Protein AF-A0A7S4V8M0-F1 (afdb_monomer_lite)

Foldseek 3Di:
DQLCVLLVCLVQAQEDAPLPPPPVCSVVVCRYYHFKDAPDDLQPDDLVRLVCVQVCCVVVVPARMGTPLVSCLVSQHQEAEAAQQDPRPYDHPVRVVVSQCVRNHFPPPPPDPDDDDDDDDDDDDDDPFPFPQPPVRTRRRYTYQHALALVSLLCVQCVVQVVVPDPSSNVSSVVLSVVLVVLLVLLLVLCVPPAAWEEFEFQGVVQGKGDGGHVVVLSVSLRHDHQDPADHSHDIDGDDPVVVLVSLTLAYEYEYAPDAQLSRLQSCLVRPLPPPSSCPRNCQQVLRYKYFHCNQAPNDSHSNVQLNSLCSNCSVGPPSRPVSDDCVSHVPRGMDGDHNVNSVVVPVAVQLQCLQQDPPHQAKAWWWFDQQFQWAQAFQRWIKGFTLFDFQSVVVSVVSCCVSPRNPRDDDLVRRGDIDTDDFAAPPDDQDDLVNRVVRVVVSRVVSVVSNVVRDIQIFQKKWKFKAQFQLRPGTPDIDIGGHDHDPPHPRRNDDDPVRSVSRVVSVVLVVDCVNCSVRNNDDDPHPCNGGPRPDIDIDMDGDGD

Radius of gyration: 28.23 Å; chains: 1; bounding box: 65×51×81 Å

pLDDT: mean 83.47, std 15.58, range [21.47, 98.56]

Secondary structure (DSSP, 8-state):
-HHHHHTT-GGG--EE-TT---SHHHHHTS-SEE-EEES--TTT--HHHHHHHHHHHHHHT--SEEE-HHHHHHH--SEEEE--S-TTTS--HHHHHHHHHHHT-----------S---------S----------S-SSEEEE----SHHHHHHHHHHHHHHHT-HHHHHHHHHHHHHHHHHHHHHHHHTTTS---EEEEEEETTTEEEP-THHHHHHHHTT-EE-SSPPTTPPPEEE-HHHHHHH--SEEEE--TT--HHHHHHHHHHHHTT-HHHHTSHHHHTT-EEEE-HHHHTSS-STTHHHHHHHHHHHHHTHHHHTTS-TTTS-TTSEEEE-HHHHTTT-HHHHHHHHHHSSSPPBPEEE-B-SS-SEEEEGGGEEEEEBS---HHHHHHHHHHHHHSTTPPPPPGGGSS-EEEEE-PPTTPPPPPHHHHHHHHHHHHHHHHHHHHHT--EEE-EEEEEEESSTTSSSEEEEEEEEPB--S-HHHHTPPPHHHHHHHHHHHHHTT-HHHHHHHHHSS--SHHHHHS----EEEEEPPP-

Structure (mmCIF, N/CA/C/O backbone):
data_AF-A0A7S4V8M0-F1
#
_entry.id   AF-A0A7S4V8M0-F1
#
loop_
_atom_site.group_PDB
_atom_site.id
_atom_site.type_symbol
_atom_site.label_atom_id
_atom_site.label_alt_id
_atom_site.label_comp_id
_atom_site.label_asym_id
_atom_site.label_entity_id
_atom_site.label_seq_id
_atom_site.pdbx_PDB_ins_code
_atom_site.Cartn_x
_atom_site.Cartn_y
_atom_site.Cartn_z
_atom_site.occupancy
_atom_site.B_iso_or_equiv
_atom_site.auth_seq_id
_atom_site.auth_comp_id
_atom_site.auth_asym_id
_atom_site.auth_atom_id
_atom_site.pdbx_PDB_model_num
ATOM 1 N N . THR A 1 1 ? -0.816 11.405 14.154 1.00 93.06 1 THR A N 1
ATOM 2 C CA . THR A 1 1 ? -1.086 12.552 13.254 1.00 93.06 1 THR A CA 1
ATOM 3 C C . THR A 1 1 ? -2.560 12.731 12.955 1.00 93.06 1 THR A C 1
ATOM 5 O O . THR A 1 1 ? -3.103 13.767 13.311 1.00 93.06 1 THR A O 1
ATOM 8 N N . GLU A 1 2 ? -3.238 11.733 12.381 1.00 94.62 2 GLU A N 1
ATOM 9 C CA . GLU A 1 2 ? -4.651 11.847 11.971 1.00 94.62 2 GLU A CA 1
ATOM 10 C C . GLU A 1 2 ? -5.600 12.268 13.103 1.00 94.62 2 GLU A C 1
ATOM 12 O O . GLU A 1 2 ? -6.445 13.141 12.904 1.00 94.62 2 GLU A O 1
ATOM 17 N N . ILE A 1 3 ? -5.409 11.704 14.302 1.00 95.25 3 ILE A N 1
ATOM 18 C CA . ILE A 1 3 ? -6.143 12.077 15.522 1.00 95.25 3 ILE A CA 1
ATOM 19 C C . ILE A 1 3 ? -6.023 13.585 15.781 1.00 95.25 3 ILE A C 1
ATOM 21 O O . ILE A 1 3 ? -7.032 14.281 15.851 1.00 95.25 3 ILE A O 1
ATOM 25 N N . LEU A 1 4 ? -4.797 14.117 15.839 1.00 95.62 4 LEU A N 1
ATOM 26 C CA . LEU A 1 4 ? -4.544 15.540 16.099 1.00 95.62 4 LEU A CA 1
ATOM 27 C C . LEU A 1 4 ? -5.182 16.442 15.032 1.00 95.62 4 LEU A C 1
ATOM 29 O O . LEU A 1 4 ? -5.755 17.481 15.356 1.00 95.62 4 LEU A O 1
ATOM 33 N N . CYS A 1 5 ? -5.156 16.032 13.762 1.00 95.38 5 CYS A N 1
ATOM 34 C CA . CYS A 1 5 ? -5.841 16.765 12.699 1.00 95.38 5 CYS A CA 1
ATOM 35 C C . CYS A 1 5 ? -7.364 16.788 12.899 1.00 95.38 5 CYS A C 1
ATOM 37 O O . CYS A 1 5 ? -7.976 17.846 12.755 1.00 95.38 5 CYS A O 1
ATOM 39 N N . LYS A 1 6 ? -7.989 15.663 13.272 1.00 95.62 6 LYS A N 1
ATOM 40 C CA . LYS A 1 6 ? -9.436 15.607 13.562 1.00 95.62 6 LYS A CA 1
ATOM 41 C C . LYS A 1 6 ? -9.830 16.420 14.797 1.00 95.62 6 LYS A C 1
ATOM 43 O O . LYS A 1 6 ? -10.938 16.962 14.834 1.00 95.62 6 LYS A O 1
ATOM 48 N N . LEU A 1 7 ? -8.906 16.564 15.744 1.00 96.56 7 LEU A N 1
ATOM 49 C CA . LEU A 1 7 ? -9.019 17.447 16.904 1.00 96.56 7 LEU A CA 1
ATOM 50 C C . LEU A 1 7 ? -8.840 18.943 16.573 1.00 96.56 7 LEU A C 1
ATOM 52 O O . LEU A 1 7 ? -8.980 19.775 17.463 1.00 96.56 7 LEU A O 1
ATOM 56 N N . GLY A 1 8 ? -8.577 19.302 15.310 1.00 95.12 8 GLY A N 1
ATOM 57 C CA . GLY A 1 8 ? -8.462 20.696 14.865 1.00 95.12 8 GLY A CA 1
ATOM 58 C C . GLY A 1 8 ? -7.067 21.303 15.025 1.00 95.12 8 GLY A C 1
ATOM 59 O O . GLY A 1 8 ? -6.926 22.518 14.974 1.00 95.12 8 GLY A O 1
ATOM 60 N N . LEU A 1 9 ? -6.032 20.477 15.197 1.00 94.81 9 LEU A N 1
ATOM 61 C CA . LEU A 1 9 ? -4.678 20.924 15.559 1.00 94.81 9 LEU A CA 1
ATOM 62 C C . LEU A 1 9 ? -3.684 20.828 14.401 1.00 94.81 9 LEU A C 1
ATOM 64 O O . LEU A 1 9 ? -2.476 20.803 14.617 1.00 94.81 9 LEU A O 1
ATOM 68 N N . SER A 1 10 ? -4.162 20.752 13.158 1.00 92.94 10 SER A N 1
ATOM 69 C CA . SER A 1 10 ? -3.297 20.612 11.978 1.00 92.94 10 SER A CA 1
ATOM 70 C C . SER A 1 10 ? -2.261 21.738 11.859 1.00 92.94 10 SER A C 1
ATOM 72 O O . SER A 1 10 ? -1.133 21.488 11.440 1.00 92.94 10 SER A O 1
ATOM 74 N N . SER A 1 11 ? -2.608 22.960 12.271 1.00 91.62 11 SER A N 1
ATOM 75 C CA . SER A 1 11 ? -1.700 24.115 12.316 1.00 91.62 11 SER A CA 1
ATOM 76 C C . SER A 1 11 ? -0.603 24.007 13.374 1.00 91.62 11 SER A C 1
ATOM 78 O O . SER A 1 11 ? 0.412 24.684 13.250 1.00 91.62 11 SER A O 1
ATOM 80 N N . ASN A 1 12 ? -0.800 23.176 14.397 1.00 93.94 12 ASN A N 1
ATOM 81 C CA . ASN A 1 12 ? 0.103 23.027 15.538 1.00 93.94 12 ASN A CA 1
ATOM 82 C C . ASN A 1 12 ? 1.093 21.868 15.360 1.00 93.94 12 ASN A C 1
ATOM 84 O O . ASN A 1 12 ? 2.012 21.714 16.158 1.00 93.94 12 ASN A O 1
ATOM 88 N N . ILE A 1 13 ? 0.922 21.039 14.326 1.00 95.62 13 ILE A N 1
ATOM 89 C CA . ILE A 1 13 ? 1.810 19.905 14.069 1.00 95.62 13 ILE A CA 1
ATOM 90 C C . ILE A 1 13 ? 3.082 20.406 13.380 1.00 95.62 13 ILE A C 1
ATOM 92 O O . ILE A 1 13 ? 3.062 20.796 12.212 1.00 95.62 13 ILE A O 1
ATOM 96 N N . VAL A 1 14 ? 4.195 20.349 14.111 1.00 94.38 14 VAL A N 1
ATOM 97 C CA . VAL A 1 14 ? 5.534 20.736 13.630 1.00 94.38 14 VAL A CA 1
ATOM 98 C C . VAL A 1 14 ? 6.366 19.546 13.142 1.00 94.38 14 VAL A C 1
ATOM 100 O O . VAL A 1 14 ? 7.285 19.713 12.341 1.00 94.38 14 VAL A O 1
ATOM 103 N N . GLY A 1 15 ? 6.024 18.333 13.586 1.00 94.56 15 GLY A N 1
ATOM 104 C CA . GLY A 1 15 ? 6.754 17.106 13.287 1.00 94.56 15 GLY A CA 1
ATOM 105 C C . GLY A 1 15 ? 5.832 15.909 13.064 1.00 94.56 15 GLY A C 1
ATOM 106 O O . GLY A 1 15 ? 4.822 15.766 13.751 1.00 94.56 15 GLY A O 1
ATOM 107 N N . ILE A 1 16 ? 6.183 15.052 12.106 1.00 94.50 16 ILE A N 1
ATOM 108 C CA . ILE A 1 16 ? 5.468 13.812 11.764 1.00 94.50 16 ILE A CA 1
ATOM 109 C C . ILE A 1 16 ? 6.443 12.649 11.539 1.00 94.50 16 ILE A C 1
ATOM 111 O O . ILE A 1 16 ? 7.645 12.860 11.366 1.00 94.50 16 ILE A O 1
ATOM 115 N N . THR A 1 17 ? 5.935 11.415 11.535 1.00 90.94 17 THR A N 1
ATOM 116 C CA . THR A 1 17 ? 6.728 10.234 11.163 1.00 90.94 17 THR A CA 1
ATOM 117 C C . THR A 1 17 ? 6.851 10.106 9.642 1.00 90.94 17 THR A C 1
ATOM 119 O O . THR A 1 17 ? 6.133 10.764 8.890 1.00 90.94 17 THR A O 1
ATOM 122 N N . HIS A 1 18 ? 7.772 9.259 9.186 1.00 87.19 18 HIS A N 1
ATOM 123 C CA . HIS A 1 18 ? 8.053 9.007 7.770 1.00 87.19 18 HIS A CA 1
ATOM 124 C C . HIS A 1 18 ? 6.880 8.349 7.030 1.00 87.19 18 HIS A C 1
ATOM 126 O O . HIS A 1 18 ? 6.753 8.535 5.824 1.00 87.19 18 HIS A O 1
ATOM 132 N N . GLU A 1 19 ? 6.002 7.644 7.748 1.00 84.69 19 GLU A N 1
ATOM 133 C CA . GLU A 1 19 ? 4.794 7.027 7.183 1.00 84.69 19 GLU A CA 1
ATOM 134 C C . GLU A 1 19 ? 3.562 7.939 7.226 1.00 84.69 19 GLU A C 1
ATOM 136 O O . GLU A 1 19 ? 2.513 7.589 6.696 1.00 84.69 19 GLU A O 1
ATOM 141 N N . CYS A 1 20 ? 3.641 9.118 7.850 1.00 88.88 20 CYS A N 1
ATOM 142 C CA . CYS A 1 20 ? 2.508 10.039 7.864 1.00 88.88 20 CYS A CA 1
ATOM 143 C C . CYS A 1 20 ? 2.273 10.630 6.467 1.00 88.88 20 CYS A C 1
ATOM 145 O O . CYS A 1 20 ? 2.956 11.566 6.059 1.00 88.88 20 CYS A O 1
ATOM 147 N N . ASP A 1 21 ? 1.254 10.125 5.778 1.00 87.19 21 ASP A N 1
ATOM 148 C CA . ASP A 1 21 ? 0.823 10.556 4.440 1.00 87.19 21 ASP A CA 1
ATOM 149 C C . ASP A 1 21 ? -0.543 11.279 4.431 1.00 87.19 21 ASP A C 1
ATOM 151 O O . ASP A 1 21 ? -0.898 11.902 3.429 1.00 87.19 21 ASP A O 1
ATOM 155 N N . TYR A 1 22 ? -1.278 11.270 5.553 1.00 88.62 22 TYR A N 1
ATOM 156 C CA . TYR A 1 22 ? -2.638 11.805 5.669 1.00 88.62 22 TYR A CA 1
ATOM 157 C C . TYR A 1 22 ? -2.836 12.685 6.925 1.00 88.62 22 TYR A C 1
ATOM 159 O O . TYR A 1 22 ? -2.351 12.327 8.007 1.00 88.62 22 TYR A O 1
ATOM 167 N N . PRO A 1 23 ? -3.596 13.802 6.844 1.00 89.12 23 PRO A N 1
ATOM 168 C CA . PRO A 1 23 ? -4.189 14.403 5.640 1.00 89.12 23 PRO A CA 1
ATOM 169 C C . PRO A 1 23 ? -3.149 14.997 4.679 1.00 89.12 23 PRO A C 1
ATOM 171 O O . PRO A 1 23 ? -2.126 15.534 5.114 1.00 89.12 23 PRO A O 1
ATOM 174 N N . THR A 1 24 ? -3.427 14.941 3.375 1.00 84.06 24 THR A N 1
ATOM 175 C CA . THR A 1 24 ? -2.500 15.369 2.312 1.00 84.06 24 THR A CA 1
ATOM 176 C C . THR A 1 24 ? -2.144 16.851 2.378 1.00 84.06 24 THR A C 1
ATOM 178 O O . THR A 1 24 ? -1.044 17.243 1.990 1.00 84.06 24 THR A O 1
ATOM 181 N N . GLU A 1 25 ? -3.036 17.692 2.902 1.00 82.38 25 GLU A N 1
ATOM 182 C CA . GLU A 1 25 ? -2.803 19.129 3.064 1.00 82.38 25 GLU A CA 1
ATOM 183 C C . GLU A 1 25 ? -1.690 19.398 4.079 1.00 82.38 25 GLU A C 1
ATOM 185 O O . GLU A 1 25 ? -0.897 20.324 3.906 1.00 82.38 25 GLU A O 1
ATOM 190 N N . LEU A 1 26 ? -1.603 18.587 5.139 1.00 86.06 26 LEU A N 1
ATOM 191 C CA . LEU A 1 26 ? -0.550 18.724 6.140 1.00 86.06 26 LEU A CA 1
ATOM 192 C C . LEU A 1 26 ? 0.800 18.329 5.542 1.00 86.06 26 LEU A C 1
ATOM 194 O O . LEU A 1 26 ? 1.753 19.107 5.622 1.00 86.06 26 LEU A O 1
ATOM 198 N N . THR A 1 27 ? 0.859 17.157 4.914 1.00 79.12 27 THR A N 1
ATOM 199 C CA . THR A 1 27 ? 2.097 16.565 4.388 1.00 79.12 27 THR A CA 1
ATOM 200 C C . THR A 1 27 ? 2.642 17.347 3.194 1.00 79.12 27 THR A C 1
ATOM 202 O O . THR A 1 27 ? 3.850 17.541 3.080 1.00 79.12 27 THR A O 1
ATOM 205 N N . SER A 1 28 ? 1.758 17.906 2.364 1.00 76.88 28 SER A N 1
ATOM 206 C CA . SER A 1 28 ? 2.136 18.697 1.184 1.00 76.88 28 SER A CA 1
ATOM 207 C C . SER A 1 28 ? 2.460 20.161 1.505 1.00 76.88 28 SER A C 1
ATOM 209 O O . SER A 1 28 ? 3.126 20.827 0.717 1.00 76.88 28 SER A O 1
ATOM 211 N N . SER A 1 29 ? 2.019 20.687 2.657 1.00 78.31 29 SER A N 1
ATOM 212 C CA . SER A 1 29 ? 2.281 22.086 3.045 1.00 78.31 29 SER A CA 1
ATOM 213 C C . SER A 1 29 ? 3.737 22.378 3.423 1.00 78.31 29 SER A C 1
ATOM 215 O O . SER A 1 29 ? 4.097 23.544 3.576 1.00 78.31 29 SER A O 1
ATOM 217 N N . GLY A 1 30 ? 4.556 21.345 3.653 1.00 74.88 30 GLY A N 1
ATOM 218 C CA . GLY A 1 30 ? 5.929 21.480 4.155 1.00 74.88 30 GLY A CA 1
ATOM 219 C C . GLY A 1 30 ? 6.037 22.004 5.595 1.00 74.88 30 GLY A C 1
ATOM 220 O O . GLY A 1 30 ? 7.146 22.183 6.092 1.00 74.88 30 GLY A O 1
ATOM 221 N N . ARG A 1 31 ? 4.905 22.247 6.275 1.00 80.69 31 ARG A N 1
ATOM 222 C CA . ARG A 1 31 ? 4.851 22.762 7.653 1.00 80.69 31 ARG A CA 1
ATOM 223 C C . ARG A 1 31 ? 5.343 21.736 8.668 1.00 80.69 31 ARG A C 1
ATOM 225 O O . ARG A 1 31 ? 6.131 22.071 9.544 1.00 80.69 31 ARG A O 1
ATOM 232 N N . ALA A 1 32 ? 4.859 20.502 8.551 1.00 89.31 32 ALA A N 1
ATOM 233 C CA . ALA A 1 32 ? 5.274 19.410 9.413 1.00 89.31 32 ALA A CA 1
ATOM 234 C C . ALA A 1 32 ? 6.510 18.735 8.817 1.00 89.31 32 ALA A C 1
ATOM 236 O O . ALA A 1 32 ? 6.464 18.219 7.698 1.00 89.31 32 ALA A O 1
ATOM 237 N N . ARG A 1 33 ? 7.622 18.740 9.555 1.00 93.19 33 ARG A N 1
ATOM 238 C CA . ARG A 1 33 ? 8.866 18.099 9.112 1.00 93.19 33 ARG A CA 1
ATOM 239 C C . ARG A 1 33 ? 8.851 16.618 9.484 1.00 93.19 33 ARG A C 1
ATOM 241 O O . ARG A 1 33 ? 8.344 16.241 10.535 1.00 93.19 33 ARG A O 1
ATOM 248 N N . VAL A 1 34 ? 9.432 15.772 8.638 1.00 93.44 34 VAL A N 1
ATOM 249 C CA . VAL A 1 34 ? 9.578 14.342 8.938 1.00 93.44 34 VAL A CA 1
ATOM 250 C C . VAL A 1 34 ? 10.699 14.153 9.965 1.00 93.44 34 VAL A C 1
ATOM 252 O O . VAL A 1 34 ? 11.851 14.498 9.701 1.00 93.44 34 VAL A O 1
ATOM 255 N N . VAL A 1 35 ? 10.356 13.632 11.145 1.00 93.56 35 VAL A N 1
ATOM 256 C CA . VAL A 1 35 ? 11.251 13.537 12.316 1.00 93.56 35 VAL A CA 1
ATOM 257 C C . VAL A 1 35 ? 11.810 12.128 12.515 1.00 93.56 35 VAL A C 1
ATOM 259 O O . VAL A 1 35 ? 12.748 11.941 13.280 1.00 93.56 35 VAL A O 1
ATOM 262 N N . THR A 1 36 ? 11.286 11.125 11.816 1.00 91.31 36 THR A N 1
ATOM 263 C CA . THR A 1 36 ? 11.784 9.741 11.881 1.00 91.31 36 THR A CA 1
ATOM 264 C C . THR A 1 36 ? 12.426 9.323 10.566 1.00 91.31 36 THR A C 1
ATOM 266 O O . THR A 1 36 ? 12.032 9.818 9.513 1.00 91.31 36 THR A O 1
ATOM 269 N N . THR A 1 37 ? 13.337 8.362 10.614 1.00 86.00 37 THR A N 1
ATOM 270 C CA . THR A 1 37 ? 13.902 7.682 9.441 1.00 86.00 37 THR A CA 1
ATOM 271 C C . THR A 1 37 ? 13.523 6.207 9.463 1.00 86.00 37 THR A C 1
ATOM 273 O O . THR A 1 37 ? 13.225 5.669 10.529 1.00 86.00 37 THR A O 1
ATOM 276 N N . SER A 1 38 ? 13.551 5.569 8.298 1.00 86.44 38 SER A N 1
ATOM 277 C CA . SER A 1 38 ? 13.356 4.131 8.151 1.00 86.44 38 SER A CA 1
ATOM 278 C C . SER A 1 38 ? 14.331 3.591 7.121 1.00 86.44 38 SER A C 1
ATOM 280 O O . SER A 1 38 ? 14.506 4.202 6.063 1.00 86.44 38 SER A O 1
ATOM 282 N N . ASP A 1 39 ? 14.935 2.456 7.447 1.00 81.94 39 ASP A N 1
ATOM 283 C CA . ASP A 1 39 ? 15.744 1.666 6.521 1.00 81.94 39 ASP A CA 1
ATOM 284 C C . ASP A 1 39 ? 14.867 0.726 5.671 1.00 81.94 39 ASP A C 1
ATOM 286 O O . ASP A 1 39 ? 15.331 0.165 4.677 1.00 81.94 39 ASP A O 1
ATOM 290 N N . ILE A 1 40 ? 13.579 0.596 6.015 1.00 81.50 40 ILE A N 1
ATOM 291 C CA . ILE A 1 40 ? 12.580 -0.124 5.228 1.00 81.50 40 ILE A CA 1
ATOM 292 C C . ILE A 1 40 ? 11.964 0.814 4.192 1.00 81.50 40 ILE A C 1
ATOM 294 O O . ILE A 1 40 ? 11.378 1.847 4.519 1.00 81.50 40 ILE A O 1
ATOM 298 N N . ASN A 1 41 ? 12.036 0.416 2.921 1.00 80.00 41 ASN A N 1
ATOM 299 C CA . ASN A 1 41 ? 11.344 1.093 1.831 1.00 80.00 41 ASN A CA 1
ATOM 300 C C . ASN A 1 41 ? 10.358 0.140 1.132 1.00 80.00 41 ASN A C 1
ATOM 302 O O . ASN A 1 41 ? 10.757 -0.602 0.226 1.00 80.00 41 ASN A O 1
ATOM 306 N N . PRO A 1 42 ? 9.055 0.211 1.474 1.00 72.19 42 PRO A N 1
ATOM 307 C CA . PRO A 1 42 ? 8.013 -0.624 0.874 1.00 72.19 42 PRO A CA 1
ATOM 308 C C . PRO A 1 42 ? 7.822 -0.422 -0.636 1.00 72.19 42 PRO A C 1
ATOM 310 O O . PRO A 1 42 ? 7.111 -1.194 -1.271 1.00 72.19 42 PRO A O 1
ATOM 313 N N . ARG A 1 43 ? 8.424 0.604 -1.253 1.00 68.75 43 ARG A N 1
ATOM 314 C CA . ARG A 1 43 ? 8.351 0.801 -2.712 1.00 68.75 43 ARG A CA 1
ATOM 315 C C . ARG A 1 43 ? 9.427 0.029 -3.466 1.00 68.75 43 ARG A C 1
ATOM 317 O O . ARG A 1 43 ? 9.248 -0.257 -4.646 1.00 68.75 43 ARG A O 1
ATOM 324 N N . THR A 1 44 ? 10.548 -0.281 -2.817 1.00 75.06 44 THR A N 1
ATOM 325 C CA . THR A 1 44 ? 11.716 -0.880 -3.482 1.00 75.06 44 THR A CA 1
ATOM 326 C C . THR A 1 44 ? 12.061 -2.268 -2.970 1.00 75.06 44 THR A C 1
ATOM 328 O O . THR A 1 44 ? 12.610 -3.050 -3.738 1.00 75.06 44 THR A O 1
ATOM 331 N N . MET A 1 45 ? 11.749 -2.578 -1.711 1.00 79.12 45 MET A N 1
ATOM 332 C CA . MET A 1 45 ? 12.056 -3.872 -1.099 1.00 79.12 45 MET A CA 1
ATOM 333 C C . MET A 1 45 ? 10.926 -4.877 -1.328 1.00 79.12 45 MET A C 1
ATOM 335 O O . MET A 1 45 ? 9.745 -4.546 -1.194 1.00 79.12 45 MET A O 1
ATOM 339 N N . THR A 1 46 ? 11.283 -6.114 -1.645 1.00 81.06 46 THR A N 1
ATOM 340 C CA . THR A 1 46 ? 10.387 -7.277 -1.693 1.00 81.06 46 THR A CA 1
ATOM 341 C C . THR A 1 46 ? 9.954 -7.707 -0.290 1.00 81.06 46 THR A C 1
ATOM 343 O O . THR A 1 46 ? 10.566 -7.318 0.702 1.00 81.06 46 THR A O 1
ATOM 346 N N . GLN A 1 47 ? 8.908 -8.532 -0.186 1.00 81.81 47 GLN A N 1
ATOM 347 C CA . GLN A 1 47 ? 8.433 -9.001 1.119 1.00 81.81 47 GLN A CA 1
ATOM 348 C C . GLN A 1 47 ? 9.490 -9.800 1.892 1.00 81.81 47 GLN A C 1
ATOM 350 O O . GLN A 1 47 ? 9.629 -9.609 3.097 1.00 81.81 47 GLN A O 1
ATOM 355 N N . SER A 1 48 ? 10.270 -10.638 1.199 1.00 77.50 48 SER A N 1
ATOM 356 C CA . SER A 1 48 ? 11.364 -11.403 1.814 1.00 77.50 48 SER A CA 1
ATOM 357 C C . SER A 1 48 ? 12.457 -10.484 2.353 1.00 77.50 48 SER A C 1
ATOM 359 O O . SER A 1 48 ? 12.889 -10.657 3.484 1.00 77.50 48 SER A O 1
ATOM 361 N N . GLU A 1 49 ? 12.858 -9.457 1.595 1.00 83.56 49 GLU A N 1
ATOM 362 C CA . GLU A 1 49 ? 13.876 -8.494 2.045 1.00 83.56 49 GLU A CA 1
ATOM 363 C C . GLU A 1 49 ? 13.405 -7.694 3.266 1.00 83.56 49 GLU A C 1
ATOM 365 O O . GLU A 1 49 ? 14.184 -7.456 4.187 1.00 83.56 49 GLU A O 1
ATOM 370 N N . ILE A 1 50 ? 12.127 -7.291 3.301 1.00 85.12 50 ILE A N 1
ATOM 371 C CA . ILE A 1 50 ? 11.550 -6.615 4.472 1.00 85.12 50 ILE A CA 1
ATOM 372 C C . ILE A 1 50 ? 11.525 -7.580 5.666 1.00 85.12 50 ILE A C 1
ATOM 374 O O . ILE A 1 50 ? 11.917 -7.190 6.764 1.00 85.12 50 ILE A O 1
ATOM 378 N N . HIS A 1 51 ? 11.111 -8.835 5.466 1.00 83.25 51 HIS A N 1
ATOM 379 C CA . HIS A 1 51 ? 11.093 -9.849 6.522 1.00 83.25 51 HIS A CA 1
ATOM 380 C C . HIS A 1 51 ? 12.492 -10.118 7.088 1.00 83.25 51 HIS A C 1
ATOM 382 O O . HIS A 1 51 ? 12.676 -10.088 8.301 1.00 83.25 51 HIS A O 1
ATOM 388 N N . GLU A 1 52 ? 13.494 -10.301 6.229 1.00 81.50 52 GLU A N 1
ATOM 389 C CA . GLU A 1 52 ? 14.890 -10.495 6.628 1.00 81.50 52 GLU A CA 1
ATOM 390 C C . GLU A 1 52 ? 15.438 -9.292 7.398 1.00 81.50 52 GLU A C 1
ATOM 392 O O . GLU A 1 52 ? 16.092 -9.470 8.428 1.00 81.50 52 GLU A O 1
ATOM 397 N N . ALA A 1 53 ? 15.135 -8.070 6.953 1.00 82.44 53 ALA A N 1
ATOM 398 C CA . ALA A 1 53 ? 15.532 -6.856 7.656 1.00 82.44 53 ALA A CA 1
ATOM 399 C C . ALA A 1 53 ? 14.884 -6.767 9.049 1.00 82.44 53 ALA A C 1
ATOM 401 O O . ALA A 1 53 ? 15.569 -6.480 10.032 1.00 82.44 53 ALA A O 1
ATOM 402 N N . VAL A 1 54 ? 13.584 -7.063 9.152 1.00 81.00 54 VAL A N 1
ATOM 403 C CA . VAL A 1 54 ? 12.836 -7.093 10.421 1.00 81.00 54 VAL A CA 1
ATOM 404 C C . VAL A 1 54 ? 13.386 -8.155 11.370 1.00 81.00 54 VAL A C 1
ATOM 406 O O . VAL A 1 54 ? 13.687 -7.853 12.525 1.00 81.00 54 VAL A O 1
ATOM 409 N N . CYS A 1 55 ? 13.567 -9.387 10.899 1.00 78.62 55 CYS A N 1
ATOM 410 C CA . CYS A 1 55 ? 14.135 -10.461 11.706 1.00 78.62 55 CYS A CA 1
ATOM 411 C C . CYS A 1 55 ? 15.565 -10.132 12.144 1.00 78.62 55 CYS A C 1
ATOM 413 O O . CYS A 1 55 ? 15.883 -10.282 13.321 1.00 78.62 55 CYS A O 1
ATOM 415 N N . GLY A 1 56 ? 16.399 -9.620 11.235 1.00 73.81 56 GLY A N 1
ATOM 416 C CA . GLY A 1 56 ? 17.766 -9.198 11.537 1.00 73.81 56 GLY A CA 1
ATOM 417 C C . GLY A 1 56 ? 17.832 -8.078 12.580 1.00 73.81 56 GLY A C 1
ATOM 418 O O . GLY A 1 56 ? 18.716 -8.077 13.437 1.00 73.81 56 GLY A O 1
ATOM 419 N N . SER A 1 57 ? 16.881 -7.143 12.548 1.00 76.94 57 SER A N 1
ATOM 420 C CA . SER A 1 57 ? 16.744 -6.073 13.542 1.00 76.94 57 SER A CA 1
ATOM 421 C C . SER A 1 57 ? 16.452 -6.619 14.936 1.00 76.94 57 SER A C 1
ATOM 423 O O . SER A 1 57 ? 17.141 -6.259 15.894 1.00 76.94 57 SER A O 1
ATOM 425 N N . LEU A 1 58 ? 15.496 -7.548 15.032 1.00 71.06 58 LEU A N 1
ATOM 426 C CA . LEU A 1 58 ? 15.131 -8.207 16.285 1.00 71.06 58 LEU A CA 1
ATOM 427 C C . LEU A 1 58 ? 16.277 -9.066 16.840 1.00 71.06 58 LEU A C 1
ATOM 429 O O . LEU A 1 58 ? 16.491 -9.074 18.049 1.00 71.06 58 LEU A O 1
ATOM 433 N N . THR A 1 59 ? 17.040 -9.761 15.986 1.00 68.00 59 THR A N 1
ATOM 434 C CA . THR A 1 59 ? 18.161 -10.608 16.437 1.00 68.00 59 THR A CA 1
ATOM 435 C C . THR A 1 59 ? 19.393 -9.809 16.844 1.00 68.00 59 THR A C 1
ATOM 437 O O . THR A 1 59 ? 20.092 -10.199 17.774 1.00 68.00 59 THR A O 1
ATOM 440 N N . ASN A 1 60 ? 19.685 -8.707 16.147 1.00 65.25 60 ASN A N 1
ATOM 441 C CA . ASN A 1 60 ? 20.920 -7.939 16.342 1.00 65.25 60 ASN A CA 1
ATOM 442 C C . ASN A 1 60 ? 20.739 -6.729 17.273 1.00 65.25 60 ASN A C 1
ATOM 444 O O . ASN A 1 60 ? 21.704 -6.007 17.523 1.00 65.25 60 ASN A O 1
ATOM 448 N N . GLY A 1 61 ? 19.513 -6.465 17.742 1.00 61.25 61 GLY A N 1
ATOM 449 C CA . GLY A 1 61 ? 19.182 -5.314 18.589 1.00 61.25 61 GLY A CA 1
ATOM 450 C C . GLY A 1 61 ? 19.361 -3.954 17.899 1.00 61.25 61 GLY A C 1
ATOM 451 O O . GLY A 1 61 ? 19.406 -2.921 18.568 1.00 61.25 61 GLY A O 1
ATOM 452 N N . GLN A 1 62 ? 19.495 -3.929 16.569 1.00 63.72 62 GLN A N 1
ATOM 453 C CA . GLN A 1 62 ? 19.642 -2.705 15.781 1.00 63.72 62 GLN A CA 1
ATOM 454 C C . GLN A 1 62 ? 18.276 -2.269 15.258 1.00 63.72 62 GLN A C 1
ATOM 456 O O . GLN A 1 62 ? 17.656 -2.997 14.494 1.00 63.72 62 GLN A O 1
ATOM 461 N N . SER A 1 63 ? 17.808 -1.082 15.647 1.00 73.25 63 SER A N 1
ATOM 462 C CA . SER A 1 63 ? 16.522 -0.543 15.187 1.00 73.25 63 SER A CA 1
ATOM 463 C C . SER A 1 63 ? 16.569 -0.167 13.702 1.00 73.25 63 SER A C 1
ATOM 465 O O . SER A 1 63 ? 17.416 0.634 13.314 1.00 73.25 63 SER A O 1
ATOM 467 N N . LEU A 1 64 ? 15.616 -0.662 12.903 1.00 77.62 64 LEU A N 1
ATOM 468 C CA . LEU A 1 64 ? 15.383 -0.227 11.507 1.00 77.62 64 LEU A CA 1
ATOM 469 C C . LEU A 1 64 ? 14.844 1.203 11.403 1.00 77.62 64 LEU A C 1
ATOM 471 O O . LEU A 1 64 ? 14.779 1.787 10.320 1.00 77.62 64 LEU A O 1
ATOM 475 N N . TYR A 1 65 ? 14.405 1.748 12.535 1.00 84.00 65 TYR A N 1
ATOM 476 C CA . TYR A 1 65 ? 13.748 3.038 12.623 1.00 84.00 65 TYR A CA 1
ATOM 477 C C . TYR A 1 65 ? 14.566 3.972 13.498 1.00 84.00 65 TYR A C 1
ATOM 479 O O . TYR A 1 65 ? 15.013 3.620 14.594 1.00 84.00 65 TYR A O 1
ATOM 487 N N . GLY A 1 66 ? 14.747 5.194 13.014 1.00 85.50 66 GLY A N 1
ATOM 488 C CA . GLY A 1 66 ? 15.557 6.207 13.671 1.00 85.50 66 GLY A CA 1
ATOM 489 C C . GLY A 1 66 ? 14.798 7.501 13.912 1.00 85.50 66 GLY A C 1
ATOM 490 O O . GLY A 1 66 ? 13.706 7.730 13.392 1.00 85.50 66 GLY A O 1
ATOM 491 N N . ILE A 1 67 ? 15.419 8.383 14.692 1.00 89.12 67 ILE A N 1
ATOM 492 C CA . ILE A 1 67 ? 14.977 9.765 14.885 1.00 89.12 67 ILE A CA 1
ATOM 493 C C . ILE A 1 67 ? 15.976 10.680 14.183 1.00 89.12 67 ILE A C 1
ATOM 495 O O . ILE A 1 67 ? 17.178 10.634 14.458 1.00 89.12 67 ILE A O 1
ATOM 499 N N . ASN A 1 68 ? 15.478 11.559 13.318 1.00 90.69 68 ASN A N 1
ATOM 500 C CA . ASN A 1 68 ? 16.254 12.654 12.763 1.00 90.69 68 ASN A CA 1
ATOM 501 C C . ASN A 1 68 ? 16.494 13.704 13.855 1.00 90.69 68 ASN A C 1
ATOM 503 O O . ASN A 1 68 ? 15.685 14.603 14.086 1.00 90.69 68 ASN A O 1
ATOM 507 N N . LYS A 1 69 ? 17.628 13.557 14.542 1.00 90.19 69 LYS A N 1
ATOM 508 C CA . LYS A 1 69 ? 18.012 14.368 15.703 1.00 90.19 69 LYS A CA 1
ATOM 509 C C . LYS A 1 69 ? 18.066 15.863 15.391 1.00 90.19 69 LYS A C 1
ATOM 511 O O . LYS A 1 69 ? 17.575 16.651 16.189 1.00 90.19 69 LYS A O 1
ATOM 516 N N . GLY A 1 70 ? 18.609 16.238 14.229 1.00 90.38 70 GLY A N 1
ATOM 517 C CA . GLY A 1 70 ? 18.687 17.640 13.808 1.00 90.38 70 GLY A CA 1
ATOM 518 C C . GLY A 1 70 ? 17.302 18.242 13.588 1.00 90.38 70 GLY A C 1
ATOM 519 O O . GLY A 1 70 ? 16.991 19.293 14.134 1.00 90.38 70 GLY A O 1
ATOM 520 N N . VAL A 1 71 ? 16.421 17.525 12.882 1.00 91.81 71 VAL A N 1
ATOM 521 C CA . VAL A 1 71 ? 15.033 17.976 12.694 1.00 91.81 71 VAL A CA 1
ATOM 522 C C . VAL A 1 71 ? 14.299 18.073 14.030 1.00 91.81 71 VAL A C 1
ATOM 524 O O . VAL A 1 71 ? 13.619 19.068 14.258 1.00 91.81 71 VAL A O 1
ATOM 527 N N . LEU A 1 72 ? 14.445 17.086 14.921 1.00 91.19 72 LEU A N 1
ATOM 528 C CA . LEU A 1 72 ? 13.806 17.107 16.240 1.00 91.19 72 LEU A CA 1
ATOM 529 C C . LEU A 1 72 ? 14.246 18.328 17.070 1.00 91.19 72 LEU A C 1
ATOM 531 O O . LEU A 1 72 ? 13.409 18.973 17.700 1.00 91.19 72 LEU A O 1
ATOM 535 N N . GLN A 1 73 ? 15.537 18.667 17.039 1.00 89.88 73 GLN A N 1
ATOM 536 C CA . GLN A 1 73 ? 16.080 19.858 17.702 1.00 89.88 73 GLN A CA 1
ATOM 537 C C . GLN A 1 73 ? 15.578 21.167 17.092 1.00 89.88 73 GLN A C 1
ATOM 539 O O . GLN A 1 73 ? 15.352 22.130 17.824 1.00 89.88 73 GLN A O 1
ATOM 544 N N . ASP A 1 74 ? 15.394 21.206 15.774 1.00 90.06 74 ASP A N 1
ATOM 545 C CA . ASP A 1 74 ? 14.916 22.395 15.072 1.00 90.06 74 ASP A CA 1
ATOM 546 C C . ASP A 1 74 ? 13.431 22.669 15.336 1.00 90.06 74 ASP A C 1
ATOM 548 O O . ASP A 1 74 ? 13.044 23.823 15.517 1.00 90.06 74 ASP A O 1
ATOM 552 N N . VAL A 1 75 ? 12.588 21.627 15.321 1.00 91.31 75 VAL A N 1
ATOM 553 C CA . VAL A 1 75 ? 11.125 21.787 15.421 1.00 91.31 75 VAL A CA 1
ATOM 554 C C . VAL A 1 75 ? 10.642 22.085 16.837 1.00 91.31 75 VAL A C 1
ATOM 556 O O . VAL A 1 75 ? 9.530 22.584 16.966 1.00 91.31 75 VAL A O 1
ATOM 559 N N . LYS A 1 76 ? 11.461 21.797 17.863 1.00 88.06 76 LYS A N 1
ATOM 560 C CA . LYS A 1 76 ? 11.220 22.118 19.285 1.00 88.06 76 LYS A CA 1
ATOM 561 C C . LYS A 1 76 ? 9.761 21.889 19.708 1.00 88.06 76 LYS A C 1
ATOM 563 O O . LYS A 1 76 ? 9.051 22.853 19.988 1.00 88.06 76 LYS A O 1
ATOM 568 N N . PRO A 1 77 ? 9.285 20.634 19.685 1.00 91.75 77 PRO A N 1
ATOM 569 C CA . PRO A 1 77 ? 7.901 20.353 20.043 1.00 91.75 77 PRO A CA 1
ATOM 570 C C . PRO A 1 77 ? 7.681 20.638 21.534 1.00 91.75 77 PRO A C 1
ATOM 572 O O . PRO A 1 77 ? 8.618 20.480 22.303 1.00 91.75 77 PRO A O 1
ATOM 575 N N . ASP A 1 78 ? 6.456 20.985 21.939 1.00 90.81 78 ASP A N 1
ATOM 576 C CA . ASP A 1 78 ? 6.055 21.054 23.360 1.00 90.81 78 ASP A CA 1
ATOM 577 C C . ASP A 1 78 ? 5.558 19.690 23.879 1.00 90.81 78 ASP A C 1
ATOM 579 O O . ASP A 1 78 ? 5.701 19.333 25.052 1.00 90.81 78 ASP A O 1
ATOM 583 N N . ILE A 1 79 ? 4.939 18.915 22.982 1.00 92.62 79 ILE A N 1
ATOM 584 C CA . ILE A 1 79 ? 4.374 17.591 23.248 1.00 92.62 79 ILE A CA 1
ATOM 585 C C . ILE A 1 79 ? 4.764 16.651 22.107 1.00 92.62 79 ILE A C 1
ATOM 587 O O . ILE A 1 79 ? 4.608 16.982 20.930 1.00 92.62 79 ILE A O 1
ATOM 591 N N . ILE A 1 80 ? 5.228 15.455 22.457 1.00 92.75 80 ILE A N 1
ATOM 592 C CA . ILE A 1 80 ? 5.508 14.357 21.534 1.00 92.75 80 ILE A CA 1
ATOM 593 C C . ILE A 1 80 ? 4.520 13.232 21.819 1.00 92.75 80 ILE A C 1
ATOM 595 O O . ILE A 1 80 ? 4.544 12.629 22.889 1.00 92.75 80 ILE A O 1
ATOM 599 N N . PHE A 1 81 ? 3.680 12.924 20.836 1.00 92.06 81 PHE A N 1
ATOM 600 C CA . PHE A 1 81 ? 2.859 11.718 20.842 1.00 92.06 81 PHE A CA 1
ATOM 601 C C . PHE A 1 81 ? 3.619 10.587 20.149 1.00 92.06 81 PHE A C 1
ATOM 603 O O . PHE A 1 81 ? 4.069 10.750 19.014 1.00 92.06 81 PHE A O 1
ATOM 610 N N . THR A 1 82 ? 3.751 9.451 20.822 1.00 89.12 82 THR A N 1
ATOM 611 C CA . THR A 1 82 ? 4.441 8.252 20.331 1.00 89.12 82 THR A CA 1
ATOM 612 C C . THR A 1 82 ? 3.618 7.003 20.638 1.00 89.12 82 THR A C 1
ATOM 614 O O . THR A 1 82 ? 2.547 7.090 21.238 1.00 89.12 82 THR A O 1
ATOM 617 N N . GLN A 1 83 ? 4.090 5.842 20.198 1.00 82.25 83 GLN A N 1
ATOM 618 C CA . GLN A 1 83 ? 3.460 4.546 20.439 1.00 82.25 83 GLN A CA 1
ATOM 619 C C . GLN A 1 83 ? 4.538 3.514 20.790 1.00 82.25 83 GLN A C 1
ATOM 621 O O . GLN A 1 83 ? 5.686 3.665 20.371 1.00 82.25 83 GLN A O 1
ATOM 626 N N . SER A 1 84 ? 4.163 2.470 21.530 1.00 76.31 84 SER A N 1
ATOM 627 C CA . SER A 1 84 ? 4.998 1.284 21.788 1.00 76.31 84 SER A CA 1
ATOM 628 C C . SER A 1 84 ? 4.244 -0.021 21.496 1.00 76.31 84 SER A C 1
ATOM 630 O O . SER A 1 84 ? 4.486 -1.042 22.130 1.00 76.31 84 SER A O 1
ATOM 632 N N . LEU A 1 85 ? 3.302 0.030 20.547 1.00 71.06 85 LEU A N 1
ATOM 633 C CA . LEU A 1 85 ? 2.438 -1.094 20.159 1.00 71.06 85 LEU A CA 1
ATOM 634 C C . LEU A 1 85 ? 3.192 -2.235 19.476 1.00 71.06 85 LEU A C 1
ATOM 636 O O . LEU A 1 85 ? 2.832 -3.400 19.613 1.00 71.06 85 LEU A O 1
ATOM 640 N N . CYS A 1 86 ? 4.220 -1.890 18.706 1.00 69.25 86 CYS A N 1
ATOM 641 C CA . CYS A 1 86 ? 4.952 -2.829 17.883 1.00 69.25 86 CYS A CA 1
ATOM 642 C C . CYS A 1 86 ? 6.446 -2.553 18.007 1.00 69.25 86 CYS A C 1
ATOM 644 O O . CYS A 1 86 ? 6.905 -1.454 17.701 1.00 69.25 86 CYS A O 1
ATOM 646 N N . ASP A 1 87 ? 7.197 -3.577 18.403 1.00 63.91 87 ASP A N 1
ATOM 647 C CA . ASP A 1 87 ? 8.660 -3.529 18.493 1.00 63.91 87 ASP A CA 1
ATOM 648 C C . ASP A 1 87 ? 9.332 -3.578 17.106 1.00 63.91 87 ASP A C 1
ATOM 650 O O . ASP A 1 87 ? 10.552 -3.486 16.996 1.00 63.91 87 ASP A O 1
ATOM 654 N N . VAL A 1 88 ? 8.530 -3.728 16.043 1.00 66.69 88 VAL A N 1
ATOM 655 C CA . VAL A 1 88 ? 8.989 -3.915 14.666 1.00 66.69 88 VAL A CA 1
ATOM 656 C C . VAL A 1 88 ? 8.750 -2.698 13.786 1.00 66.69 88 VAL A C 1
ATOM 658 O O . VAL A 1 88 ? 9.649 -2.360 13.038 1.00 66.69 88 VAL A O 1
ATOM 661 N N . CYS A 1 89 ? 7.573 -2.063 13.798 1.00 67.62 89 CYS A N 1
A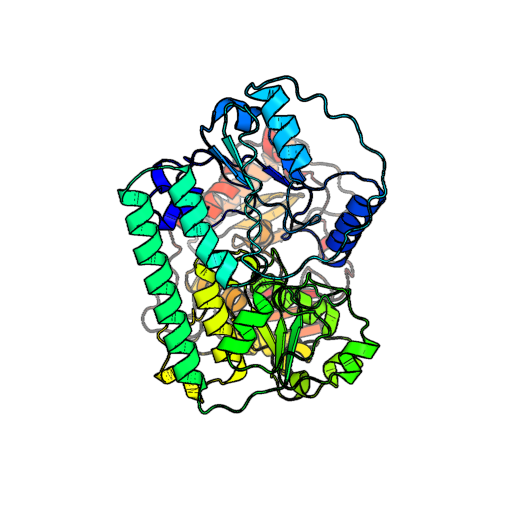TOM 662 C CA . CYS A 1 89 ? 7.209 -1.061 12.778 1.00 67.62 89 CYS A CA 1
ATOM 663 C C . CYS A 1 89 ? 7.394 0.403 13.209 1.00 67.62 89 CYS A C 1
ATOM 665 O O . CYS A 1 89 ? 7.035 1.318 12.469 1.00 67.62 89 CYS A O 1
ATOM 667 N N . ALA A 1 90 ? 7.932 0.655 14.403 1.00 74.62 90 ALA A N 1
ATOM 668 C CA . ALA A 1 90 ? 8.077 2.004 14.936 1.00 74.62 90 ALA A CA 1
ATOM 669 C C . ALA A 1 90 ? 9.364 2.174 15.748 1.00 74.62 90 ALA A C 1
ATOM 671 O O . ALA A 1 90 ? 9.973 1.217 16.220 1.00 74.62 90 ALA A O 1
ATOM 672 N N . VAL A 1 91 ? 9.767 3.433 15.946 1.00 77.06 91 VAL A N 1
ATOM 673 C CA . VAL A 1 91 ? 10.837 3.767 16.893 1.00 77.06 91 VAL A CA 1
ATOM 674 C C . VAL A 1 91 ? 10.374 3.403 18.303 1.00 77.06 91 VAL A C 1
ATOM 676 O O . VAL A 1 91 ? 9.332 3.883 18.749 1.00 77.06 91 VAL A O 1
ATOM 679 N N . SER A 1 92 ? 11.162 2.605 19.023 1.00 81.25 92 SER A N 1
ATOM 680 C CA . SER A 1 92 ? 10.786 2.151 20.363 1.00 81.25 92 SER A CA 1
ATOM 681 C C . SER A 1 92 ? 10.701 3.299 21.376 1.00 81.25 92 SER A C 1
ATOM 683 O O . SER A 1 92 ? 11.468 4.271 21.343 1.00 81.25 92 SER A O 1
ATOM 685 N N . TYR A 1 93 ? 9.785 3.171 22.337 1.00 82.00 93 TYR A N 1
ATOM 686 C CA . TYR A 1 93 ? 9.561 4.184 23.370 1.00 82.00 93 TYR A CA 1
ATOM 687 C C . TYR A 1 93 ? 10.828 4.563 24.173 1.00 82.00 93 TYR A C 1
ATOM 689 O O . TYR A 1 93 ? 11.077 5.762 24.347 1.00 82.00 93 TYR A O 1
ATOM 697 N N . PRO A 1 94 ? 11.704 3.620 24.590 1.00 81.44 94 PRO A N 1
ATOM 698 C CA . PRO A 1 94 ? 12.967 3.965 25.255 1.00 81.44 94 PRO A CA 1
ATOM 699 C C . PRO A 1 94 ? 13.912 4.817 24.390 1.00 81.44 94 PRO A C 1
ATOM 701 O O . PRO A 1 94 ? 14.598 5.714 24.898 1.00 81.44 94 PRO A O 1
ATOM 704 N N . VAL A 1 95 ? 13.939 4.588 23.072 1.00 82.31 95 VAL A N 1
ATOM 705 C CA . VAL A 1 95 ? 14.748 5.384 22.135 1.00 82.31 95 VAL A CA 1
ATOM 706 C C . VAL A 1 95 ? 14.202 6.806 22.023 1.00 82.31 95 VAL A C 1
ATOM 708 O O . VAL A 1 95 ? 14.987 7.758 22.041 1.00 82.31 95 VAL A O 1
ATOM 711 N N . VAL A 1 96 ? 12.877 6.975 21.979 1.00 85.25 96 VAL A N 1
ATOM 712 C CA . VAL A 1 96 ? 12.237 8.302 21.986 1.00 85.25 96 VAL A CA 1
ATOM 713 C C . VAL A 1 96 ? 12.596 9.065 23.259 1.00 85.25 96 VAL A C 1
ATOM 715 O O . VAL A 1 96 ? 13.117 10.180 23.171 1.00 85.25 96 VAL A O 1
ATOM 718 N N . LEU A 1 97 ? 12.398 8.458 24.434 1.00 84.69 97 LEU A N 1
ATOM 719 C CA . LEU A 1 97 ? 12.693 9.092 25.723 1.00 84.69 97 LEU A CA 1
ATOM 720 C C . LEU A 1 97 ? 14.161 9.496 25.854 1.00 84.69 97 LEU A C 1
ATOM 722 O O . LEU A 1 97 ? 14.465 10.653 26.148 1.00 84.69 97 LEU A O 1
ATOM 726 N N . SER A 1 98 ? 15.079 8.561 25.599 1.00 83.19 98 SER A N 1
ATOM 727 C CA . SER A 1 98 ? 16.516 8.819 25.723 1.00 83.19 98 SER A CA 1
ATOM 728 C C . SER A 1 98 ? 17.008 9.870 24.724 1.00 83.19 98 SER A C 1
ATOM 730 O O . SER A 1 98 ? 17.899 10.656 25.050 1.00 83.19 98 SER A O 1
ATOM 732 N N . THR A 1 99 ? 16.420 9.935 23.526 1.00 85.69 99 THR A N 1
ATOM 733 C CA . THR A 1 99 ? 16.745 10.957 22.523 1.00 85.69 99 THR A CA 1
ATOM 734 C C . THR A 1 99 ? 16.240 12.335 22.946 1.00 85.69 99 THR A C 1
ATOM 736 O O . THR A 1 99 ? 16.999 13.301 22.869 1.00 85.69 99 THR A O 1
ATOM 739 N N . CYS A 1 100 ? 15.009 12.437 23.455 1.00 85.56 100 CYS A N 1
ATOM 740 C CA . CYS A 1 100 ? 14.453 13.703 23.946 1.00 85.56 100 CYS A CA 1
ATOM 741 C C . CYS A 1 100 ? 15.245 14.236 25.147 1.00 85.56 100 CYS A C 1
ATOM 743 O O . CYS A 1 100 ? 15.667 15.392 25.134 1.00 85.56 100 CYS A O 1
ATOM 745 N N . ALA A 1 101 ? 15.550 13.371 26.121 1.00 82.88 101 ALA A N 1
ATOM 746 C CA . ALA A 1 101 ? 16.354 13.723 27.292 1.00 82.88 101 ALA A CA 1
ATOM 747 C C . ALA A 1 101 ? 17.746 14.262 26.914 1.00 82.88 101 ALA A C 1
ATOM 749 O O . ALA A 1 101 ? 18.231 15.214 27.520 1.00 82.88 101 ALA A O 1
ATOM 750 N N . LYS A 1 102 ? 18.385 13.675 25.891 1.00 84.69 102 LYS A N 1
ATOM 751 C CA . LYS A 1 102 ? 19.716 14.091 25.414 1.00 84.69 102 LYS A CA 1
ATOM 752 C C . LYS A 1 102 ? 19.701 15.394 24.612 1.00 84.69 102 LYS A C 1
ATOM 754 O O . LYS A 1 102 ? 20.685 16.125 24.665 1.00 84.69 102 LYS A O 1
ATOM 759 N N . LEU A 1 103 ? 18.656 15.646 23.820 1.00 84.06 103 LEU A N 1
ATOM 760 C CA . LEU A 1 103 ? 18.667 16.706 22.803 1.00 84.06 103 LEU A CA 1
ATOM 761 C C . LEU A 1 103 ? 17.865 17.957 23.162 1.00 84.06 103 LEU A C 1
ATOM 763 O O . LEU A 1 103 ? 18.229 19.029 22.682 1.00 84.06 103 LEU A O 1
ATOM 767 N N . LEU A 1 104 ? 16.778 17.817 23.926 1.00 79.94 104 LEU A N 1
ATOM 768 C CA . LEU A 1 104 ? 15.801 18.889 24.163 1.00 79.94 104 LEU A CA 1
ATOM 769 C C . LEU A 1 104 ? 15.781 19.375 25.620 1.00 79.94 104 LEU A C 1
ATOM 771 O O . LEU A 1 104 ? 15.498 20.544 25.855 1.00 79.94 104 LEU A O 1
ATOM 775 N N . GLY A 1 105 ? 16.205 18.533 26.569 1.00 65.50 105 GLY A N 1
ATOM 776 C CA . GLY A 1 105 ? 16.344 18.891 27.981 1.00 65.50 105 GLY A CA 1
ATOM 777 C C . GLY A 1 105 ? 15.360 18.165 28.905 1.00 65.50 105 GLY A C 1
ATOM 778 O O . GLY A 1 105 ? 14.230 17.843 28.550 1.00 65.50 105 GLY A O 1
ATOM 779 N N . GLY A 1 106 ? 15.834 17.861 30.113 1.00 57.41 106 GLY A N 1
ATOM 780 C CA . GLY A 1 106 ? 15.111 17.153 31.171 1.00 57.41 106 GLY A CA 1
ATOM 781 C C . GLY A 1 106 ? 16.093 16.538 32.177 1.00 57.41 106 GLY A C 1
ATOM 782 O O . GLY A 1 106 ? 17.298 16.506 31.892 1.00 57.41 106 GLY A O 1
ATOM 783 N N . PRO A 1 107 ? 15.654 16.104 33.376 1.00 43.25 107 PRO A N 1
ATOM 784 C CA . PRO A 1 107 ? 16.566 15.541 34.367 1.00 43.25 107 PRO A CA 1
ATOM 785 C C . PRO A 1 107 ? 17.322 14.357 33.757 1.00 43.25 107 PRO A C 1
ATOM 787 O O . PRO A 1 107 ? 16.748 13.568 33.008 1.00 43.25 107 PRO A O 1
ATOM 790 N N . LYS A 1 108 ? 18.625 14.247 34.059 1.00 40.56 108 LYS A N 1
ATOM 791 C CA . LYS A 1 108 ? 19.453 13.098 33.670 1.00 40.56 108 LYS A CA 1
ATOM 792 C C . LYS A 1 108 ? 18.805 11.840 34.247 1.00 40.56 108 LYS A C 1
ATOM 794 O O . LYS A 1 108 ? 19.019 11.524 35.412 1.00 40.56 108 LYS A O 1
ATOM 799 N N . ALA A 1 109 ? 17.974 11.162 33.463 1.00 40.53 109 ALA A N 1
ATOM 800 C CA . ALA A 1 109 ? 17.467 9.860 33.839 1.00 40.53 109 ALA A CA 1
ATOM 801 C C . ALA A 1 109 ? 18.688 8.945 33.959 1.00 40.53 109 ALA A C 1
ATOM 803 O O . ALA A 1 109 ? 19.378 8.695 32.968 1.00 40.53 109 ALA A O 1
ATOM 804 N N . ASN A 1 110 ? 18.975 8.486 35.178 1.00 33.78 110 ASN A N 1
ATOM 805 C CA . ASN A 1 110 ? 19.749 7.272 35.375 1.00 33.78 110 ASN A CA 1
ATOM 806 C C . ASN A 1 110 ? 18.910 6.151 34.760 1.00 33.78 110 ASN A C 1
ATOM 808 O O . ASN A 1 110 ? 18.044 5.581 35.415 1.00 33.78 110 ASN A O 1
ATOM 812 N N . VAL A 1 111 ? 19.097 5.913 33.465 1.00 37.09 111 VAL A N 1
ATOM 813 C CA . VAL A 1 111 ? 18.671 4.667 32.843 1.00 37.09 111 VAL A CA 1
ATOM 814 C C . VAL A 1 111 ? 19.708 3.653 33.302 1.00 37.09 111 VAL A C 1
ATOM 816 O O . VAL A 1 111 ? 20.748 3.496 32.669 1.00 37.09 111 VAL A O 1
ATOM 819 N N . GLU A 1 112 ? 19.485 3.067 34.477 1.00 29.22 112 GLU A N 1
ATOM 820 C CA . GLU A 1 112 ? 20.098 1.779 34.772 1.00 29.22 112 GLU A CA 1
ATOM 821 C C . GLU A 1 112 ? 19.532 0.798 33.742 1.00 29.22 112 GLU A C 1
ATOM 823 O O . GLU A 1 112 ? 18.315 0.659 33.607 1.00 29.22 112 GLU A O 1
ATOM 828 N N . GLU A 1 113 ? 20.420 0.188 32.958 1.00 32.19 113 GLU A N 1
ATOM 829 C CA . GLU A 1 113 ? 20.130 -1.049 32.240 1.00 32.19 113 GLU A CA 1
ATOM 830 C C . GLU A 1 113 ? 19.720 -2.079 33.297 1.00 32.19 113 GLU A C 1
ATOM 832 O O . GLU A 1 113 ? 20.567 -2.655 33.974 1.00 32.19 113 GLU A O 1
ATOM 837 N N . SER A 1 114 ? 18.416 -2.252 33.518 1.00 28.42 114 SER A N 1
ATOM 838 C CA . SER A 1 114 ? 17.928 -3.381 34.293 1.00 28.42 114 SER A CA 1
ATOM 839 C C . SER A 1 114 ? 17.862 -4.591 33.373 1.00 28.42 114 SER A C 1
ATOM 841 O O . SER A 1 114 ? 17.114 -4.620 32.394 1.00 28.42 114 SER A O 1
ATOM 843 N N . ASP A 1 115 ? 18.704 -5.561 33.710 1.00 26.14 115 ASP A N 1
ATOM 844 C CA . ASP A 1 115 ? 18.812 -6.868 33.087 1.00 26.14 115 ASP A CA 1
ATOM 845 C C . ASP A 1 115 ? 17.452 -7.532 32.834 1.00 26.14 115 ASP A C 1
ATOM 847 O O . ASP A 1 115 ? 16.495 -7.434 33.610 1.00 26.14 115 ASP A O 1
ATOM 851 N N . GLU A 1 116 ? 17.419 -8.265 31.725 1.00 36.59 116 GLU A N 1
ATOM 852 C CA . GLU A 1 116 ? 16.390 -9.217 31.344 1.00 36.59 116 GLU A CA 1
ATOM 853 C C . GLU A 1 116 ? 15.904 -10.074 32.529 1.00 36.59 116 GLU A C 1
ATOM 855 O O . GLU A 1 116 ? 16.704 -10.703 33.223 1.00 36.59 116 GLU A O 1
ATOM 860 N N . LYS A 1 117 ? 14.568 -10.203 32.622 1.00 31.23 117 LYS A N 1
ATOM 861 C CA . LYS A 1 117 ? 13.743 -11.195 33.359 1.00 31.23 117 LYS A CA 1
ATOM 862 C C . LYS A 1 117 ? 12.931 -10.606 34.517 1.00 31.23 117 LYS A C 1
ATOM 864 O O . LYS A 1 117 ? 13.337 -10.627 35.673 1.00 31.23 117 LYS A O 1
ATOM 869 N N . GLY A 1 118 ? 11.694 -10.217 34.206 1.00 23.72 118 GLY A N 1
ATOM 870 C CA . GLY A 1 118 ? 10.638 -9.964 35.186 1.00 23.72 118 GLY A CA 1
ATOM 871 C C . GLY A 1 118 ? 9.319 -10.584 34.730 1.00 23.72 118 GLY A C 1
ATOM 872 O O . GLY A 1 118 ? 8.748 -10.171 33.728 1.00 23.72 118 GLY A O 1
ATOM 873 N N . VAL A 1 119 ? 8.876 -11.609 35.454 1.00 23.52 119 VAL A N 1
ATOM 874 C CA . VAL A 1 119 ? 7.614 -12.343 35.286 1.00 23.52 119 VAL A CA 1
ATOM 875 C C . VAL A 1 119 ? 6.417 -11.402 35.485 1.00 23.52 119 VAL A C 1
ATOM 877 O O . VAL A 1 119 ? 6.370 -10.671 36.469 1.00 23.52 119 VAL A O 1
ATOM 880 N N . VAL A 1 120 ? 5.441 -11.437 34.572 1.00 26.17 120 VAL A N 1
ATOM 881 C CA . VAL A 1 120 ? 4.179 -10.684 34.688 1.00 26.17 120 VAL A CA 1
ATOM 882 C C . VAL A 1 120 ? 3.169 -11.509 35.490 1.00 26.17 120 VAL A C 1
ATOM 884 O O . VAL A 1 120 ? 2.706 -12.552 35.027 1.00 26.17 120 VAL A O 1
ATOM 887 N N . GLU A 1 121 ? 2.803 -11.038 36.682 1.00 21.47 121 GLU A N 1
ATOM 888 C CA . GLU A 1 121 ? 1.623 -11.526 37.403 1.00 21.47 121 GLU A CA 1
ATOM 889 C C . GLU A 1 121 ? 0.343 -10.940 36.787 1.00 21.47 121 GLU A C 1
ATOM 891 O O . GLU A 1 121 ? 0.203 -9.728 36.615 1.00 21.47 121 GLU A O 1
ATOM 896 N N . LYS A 1 122 ? -0.612 -11.820 36.456 1.00 28.66 122 LYS A N 1
ATOM 897 C CA . LYS A 1 122 ? -1.954 -11.458 35.983 1.00 28.66 122 LYS A CA 1
ATOM 898 C C . LYS A 1 122 ? -2.819 -10.997 37.161 1.00 28.66 122 LYS A C 1
ATOM 900 O O . LYS A 1 122 ? -3.171 -11.803 38.020 1.00 28.66 122 LYS A O 1
ATOM 905 N N . GLY A 1 123 ? -3.216 -9.725 37.147 1.00 24.03 123 GLY A N 1
ATOM 906 C CA . GLY A 1 123 ? -4.210 -9.131 38.041 1.00 24.03 123 GLY A CA 1
ATOM 907 C C . GLY A 1 123 ? -5.363 -8.508 37.251 1.00 24.03 123 GLY A C 1
ATOM 908 O O . GLY A 1 123 ? -5.160 -7.805 36.272 1.00 24.03 123 GLY A O 1
ATOM 909 N N . SER A 1 124 ? -6.579 -8.823 37.672 1.00 25.36 124 SER A N 1
ATOM 910 C CA . SER A 1 124 ? -7.873 -8.628 37.014 1.00 25.36 124 SER A CA 1
ATOM 911 C C . SER A 1 124 ? -8.389 -7.185 36.878 1.00 25.36 124 SER A C 1
ATOM 913 O O . SER A 1 124 ? -8.294 -6.405 37.817 1.00 25.36 124 SER A O 1
ATOM 915 N N . SER A 1 125 ? -9.154 -6.963 35.797 1.00 31.03 125 SER A N 1
ATOM 916 C CA . SER A 1 125 ? -10.343 -6.090 35.704 1.00 31.03 125 SER A CA 1
ATOM 917 C C . SER A 1 125 ? -10.161 -4.567 35.864 1.00 31.03 125 SER A C 1
ATOM 919 O O . SER A 1 125 ? -10.079 -4.049 36.974 1.00 31.03 125 SER A O 1
ATOM 921 N N . SER A 1 126 ? -10.348 -3.876 34.728 1.00 28.66 126 SER A N 1
ATOM 922 C CA . SER A 1 126 ? -10.783 -2.479 34.497 1.00 28.66 126 SER A CA 1
ATOM 923 C C . SER A 1 126 ? -9.743 -1.612 33.770 1.00 28.66 126 SER A C 1
ATOM 925 O O . SER A 1 126 ? -8.603 -1.503 34.196 1.00 28.66 126 SER A O 1
ATOM 927 N N . CYS A 1 127 ? -10.157 -1.058 32.621 1.00 27.66 127 CYS A N 1
ATOM 928 C CA . CYS A 1 127 ? -9.492 -0.031 31.800 1.00 27.66 127 CYS A CA 1
ATOM 929 C C . CYS A 1 127 ? -7.975 -0.227 31.554 1.00 27.66 127 CYS A C 1
ATOM 931 O O . CYS A 1 127 ? -7.152 0.321 32.277 1.00 27.66 127 CYS A O 1
ATOM 933 N N . HIS A 1 128 ? -7.603 -0.972 30.505 1.00 35.03 128 HIS A N 1
ATOM 934 C CA . HIS A 1 128 ? -6.207 -1.301 30.152 1.00 35.03 128 HIS A CA 1
ATOM 935 C C . HIS A 1 128 ? -5.482 -0.265 29.270 1.00 35.03 128 HIS A C 1
ATOM 937 O O . HIS A 1 128 ? -4.395 -0.534 28.772 1.00 35.03 128 HIS A O 1
ATOM 943 N N . LEU A 1 129 ? -5.993 0.964 29.146 1.00 35.75 129 LEU A N 1
ATOM 944 C CA . LEU A 1 129 ? -5.141 2.073 28.717 1.00 35.75 129 LEU A CA 1
ATOM 945 C C . LEU A 1 129 ? -4.185 2.411 29.855 1.00 35.75 129 LEU A C 1
ATOM 947 O O . LEU A 1 129 ? -4.484 3.231 30.727 1.00 35.75 129 LEU A O 1
ATOM 951 N N . SER A 1 130 ? -3.011 1.780 29.837 1.00 38.28 130 SER A N 1
ATOM 952 C CA . SER A 1 130 ? -1.883 2.283 30.603 1.00 38.28 130 SER A CA 1
ATOM 953 C C . SER A 1 130 ? -1.481 3.607 29.951 1.00 38.28 130 SER A C 1
ATOM 955 O O . SER A 1 130 ? -0.711 3.679 28.995 1.00 38.28 130 SER A O 1
ATOM 957 N N . LEU A 1 131 ? -2.049 4.699 30.457 1.00 39.53 131 LEU A N 1
ATOM 958 C CA . LEU A 1 131 ? -1.324 5.951 30.474 1.00 39.53 131 LEU A CA 1
ATOM 959 C C . LEU A 1 131 ? -0.053 5.650 31.269 1.00 39.53 131 LEU A C 1
ATOM 961 O O . LEU A 1 131 ? -0.034 5.770 32.494 1.00 39.53 131 LEU A O 1
ATOM 965 N N . LYS A 1 132 ? 1.038 5.305 30.582 1.00 45.31 132 LYS A N 1
ATOM 966 C CA . LYS A 1 132 ? 2.358 5.700 31.069 1.00 45.31 132 LYS A CA 1
ATOM 967 C C . LYS A 1 132 ? 2.426 7.218 30.917 1.00 45.31 132 LYS A C 1
ATOM 969 O O . LYS A 1 132 ? 3.159 7.750 30.093 1.00 45.31 132 LYS A O 1
ATOM 974 N N . ASP A 1 133 ? 1.608 7.912 31.709 1.00 42.62 133 ASP A N 1
ATOM 975 C CA . ASP A 1 133 ? 1.757 9.319 32.048 1.00 42.62 133 ASP A CA 1
ATOM 976 C C . ASP A 1 133 ? 2.934 9.385 33.016 1.00 42.62 133 ASP A C 1
ATOM 978 O O . ASP A 1 133 ? 2.829 9.721 34.193 1.00 42.62 133 ASP A O 1
ATOM 982 N N . THR A 1 134 ? 4.100 8.967 32.534 1.00 44.59 134 THR A N 1
ATOM 983 C CA . THR A 1 134 ? 5.316 9.521 33.064 1.00 44.59 134 THR A CA 1
ATOM 984 C C . THR A 1 134 ? 5.291 10.950 32.549 1.00 44.59 134 THR A C 1
ATOM 986 O O . THR A 1 134 ? 5.720 11.257 31.440 1.00 44.59 134 THR A O 1
ATOM 989 N N . THR A 1 135 ? 4.802 11.868 33.378 1.00 47.12 135 THR A N 1
ATOM 990 C CA . THR A 1 135 ? 5.424 13.184 33.460 1.00 47.12 135 THR A CA 1
ATOM 991 C C . THR A 1 135 ? 6.907 12.917 33.697 1.00 47.12 135 THR A C 1
ATOM 993 O O . THR A 1 135 ? 7.370 12.872 34.832 1.00 47.12 135 THR A O 1
ATOM 996 N N . THR A 1 136 ? 7.652 12.647 32.627 1.00 51.50 136 THR A N 1
ATOM 997 C CA . THR A 1 136 ? 9.057 12.226 32.628 1.00 51.50 136 THR A CA 1
ATOM 998 C C . THR A 1 136 ? 9.971 13.340 33.146 1.00 51.50 136 THR A C 1
ATOM 1000 O O . THR A 1 136 ? 11.191 13.221 33.092 1.00 51.50 136 THR A O 1
ATOM 1003 N N . GLY A 1 137 ? 9.392 14.455 33.612 1.00 56.56 137 GLY A N 1
ATOM 1004 C CA . GLY A 1 137 ? 10.077 15.708 33.889 1.00 56.56 137 GLY A CA 1
ATOM 1005 C C . GLY A 1 137 ? 10.746 16.298 32.647 1.00 56.56 137 GLY A C 1
ATOM 1006 O O . GLY A 1 137 ? 11.499 17.256 32.786 1.00 56.56 137 GLY A O 1
ATOM 1007 N N . LEU A 1 138 ? 10.523 15.708 31.465 1.00 62.25 138 LEU A N 1
ATOM 1008 C CA . LEU A 1 138 ? 11.095 16.157 30.207 1.00 62.25 138 LEU A CA 1
ATOM 1009 C C . LEU A 1 138 ? 10.318 17.365 29.693 1.00 62.25 138 LEU A C 1
ATOM 1011 O O . LEU A 1 138 ? 9.092 17.441 29.815 1.00 62.25 138 LEU A O 1
ATOM 1015 N N . ASP A 1 139 ? 11.066 18.279 29.095 1.00 73.56 139 ASP A N 1
ATOM 1016 C CA . ASP A 1 139 ? 10.554 19.378 28.295 1.00 73.56 139 ASP A CA 1
ATOM 1017 C C . ASP A 1 139 ? 11.135 19.164 26.890 1.00 73.56 139 ASP A C 1
ATOM 1019 O O . ASP A 1 139 ? 12.305 19.489 26.656 1.00 73.56 139 ASP A O 1
ATOM 1023 N N . PRO A 1 140 ? 10.419 18.455 25.990 1.00 82.81 140 PRO A N 1
ATOM 1024 C CA . PRO A 1 140 ? 8.958 18.279 25.914 1.00 82.81 140 PRO A CA 1
ATOM 1025 C C . PRO A 1 140 ? 8.327 17.121 26.691 1.00 82.81 140 PRO A C 1
ATOM 1027 O O . PRO A 1 140 ? 8.964 16.103 26.973 1.00 82.81 140 PRO A O 1
ATOM 1030 N N . LYS A 1 141 ? 7.000 17.210 26.877 1.00 87.94 141 LYS A N 1
ATOM 1031 C CA . LYS A 1 141 ? 6.163 16.102 27.370 1.00 87.94 141 LYS A CA 1
ATOM 1032 C C . LYS A 1 141 ? 6.093 14.978 26.333 1.00 87.94 141 LYS A C 1
ATOM 1034 O O . LYS A 1 141 ? 5.689 15.217 25.198 1.00 87.94 141 LYS A O 1
ATOM 1039 N N . VAL A 1 142 ? 6.411 13.742 26.720 1.00 88.00 142 VAL A N 1
ATOM 1040 C CA . VAL A 1 142 ? 6.338 12.565 25.834 1.00 88.00 142 VAL A CA 1
ATOM 1041 C C . VAL A 1 142 ? 5.206 11.644 26.278 1.00 88.00 142 VAL A C 1
ATOM 1043 O O . VAL A 1 142 ? 5.212 11.167 27.408 1.00 88.00 142 VAL A O 1
ATOM 1046 N N . ILE A 1 143 ? 4.257 11.368 25.384 1.00 87.81 143 ILE A N 1
ATOM 1047 C CA . ILE A 1 143 ? 3.028 10.618 25.668 1.00 87.81 143 ILE A CA 1
ATOM 1048 C C . ILE A 1 143 ? 2.964 9.398 24.753 1.00 87.81 143 ILE A C 1
ATOM 1050 O O . ILE A 1 143 ? 2.862 9.549 23.534 1.00 87.81 143 ILE A O 1
ATOM 1054 N N . SER A 1 144 ? 3.015 8.199 25.339 1.00 86.75 144 SER A N 1
ATOM 1055 C CA . SER A 1 144 ? 2.796 6.944 24.607 1.00 86.75 144 SER A CA 1
ATOM 1056 C C . SER A 1 144 ? 1.305 6.619 24.542 1.00 86.75 144 SER A C 1
ATOM 1058 O O . SER A 1 144 ? 0.608 6.707 25.553 1.00 86.75 144 SER A O 1
ATOM 1060 N N . MET A 1 145 ? 0.813 6.252 23.360 1.00 88.00 145 MET A N 1
ATOM 1061 C CA . MET A 1 145 ? -0.551 5.770 23.138 1.00 88.00 145 MET A CA 1
ATOM 1062 C C . MET A 1 145 ? -0.493 4.351 22.576 1.00 88.00 145 MET A C 1
ATOM 1064 O O . MET A 1 145 ? 0.033 4.139 21.484 1.00 88.00 145 MET A O 1
ATOM 1068 N N . GLU A 1 146 ? -1.042 3.391 23.315 1.00 86.12 146 GLU A N 1
ATOM 1069 C CA . GLU A 1 146 ? -0.937 1.960 23.005 1.00 86.12 146 GLU A CA 1
ATOM 1070 C C . GLU A 1 146 ? -2.324 1.294 22.974 1.00 86.12 146 GLU A C 1
ATOM 1072 O O . GLU A 1 146 ? -2.656 0.532 23.875 1.00 86.12 146 GLU A O 1
ATOM 1077 N N . PRO A 1 147 ? -3.187 1.626 21.994 1.00 89.50 147 PRO A N 1
ATOM 1078 C CA . PRO A 1 147 ? -4.506 1.012 21.889 1.00 89.50 147 PRO A CA 1
ATOM 1079 C C . PRO A 1 147 ? -4.445 -0.449 21.436 1.00 89.50 147 PRO A C 1
ATOM 1081 O O . PRO A 1 147 ? -3.967 -0.734 20.340 1.00 89.50 147 PRO A O 1
ATOM 1084 N N . GLU A 1 148 ? -4.994 -1.362 22.234 1.00 87.81 148 GLU A N 1
ATOM 1085 C CA . GLU A 1 148 ? -5.017 -2.795 21.910 1.00 87.81 148 GLU A CA 1
ATOM 1086 C C . GLU A 1 148 ? -6.301 -3.207 21.188 1.00 87.81 148 GLU A C 1
ATOM 1088 O O . GLU A 1 148 ? -6.333 -4.195 20.467 1.00 87.81 148 GLU A O 1
ATOM 1093 N N . ASN A 1 149 ? -7.377 -2.444 21.351 1.00 91.44 149 ASN A N 1
ATOM 1094 C CA . ASN A 1 149 ? -8.669 -2.726 20.738 1.00 91.44 149 ASN A CA 1
ATOM 1095 C C . ASN A 1 149 ? -9.288 -1.447 20.139 1.00 91.44 149 ASN A C 1
ATOM 1097 O O . ASN A 1 149 ? -8.727 -0.343 20.223 1.00 91.44 149 ASN A O 1
ATOM 1101 N N . LEU A 1 150 ? -10.433 -1.577 19.469 1.00 93.06 150 LEU A N 1
ATOM 1102 C CA . LEU A 1 150 ? -11.062 -0.449 18.778 1.00 93.06 150 LEU A CA 1
ATOM 1103 C C . LEU A 1 150 ? -11.574 0.601 19.769 1.00 93.06 150 LEU A C 1
ATOM 1105 O O . LEU A 1 150 ? -11.507 1.798 19.483 1.00 93.06 150 LEU A O 1
ATOM 1109 N N . LYS A 1 151 ? -12.029 0.179 20.954 1.00 92.81 151 LYS A N 1
ATOM 1110 C CA . LYS A 1 151 ? -12.423 1.106 22.019 1.00 92.81 151 LYS A CA 1
ATOM 1111 C C . LYS A 1 151 ? -11.220 1.913 22.509 1.00 92.81 151 LYS A C 1
ATOM 1113 O O . LYS A 1 151 ? -11.316 3.137 22.582 1.00 92.81 151 LYS A O 1
ATOM 1118 N N . ASP A 1 152 ? -10.088 1.266 22.775 1.00 92.94 152 ASP A N 1
ATOM 1119 C CA . ASP A 1 152 ? -8.874 1.964 23.202 1.00 92.94 152 ASP A CA 1
ATOM 1120 C C . ASP A 1 152 ? -8.415 2.961 22.135 1.00 92.94 152 ASP A C 1
ATOM 1122 O O . ASP A 1 152 ? -7.958 4.060 22.453 1.00 92.94 152 ASP A O 1
ATOM 1126 N N . THR A 1 153 ? -8.589 2.611 20.855 1.00 92.62 153 THR A N 1
ATOM 1127 C CA . THR A 1 153 ? -8.310 3.522 19.740 1.00 92.62 153 THR A CA 1
ATOM 1128 C C . THR A 1 153 ? -9.153 4.794 19.833 1.00 92.62 153 THR A C 1
ATOM 1130 O O . THR A 1 153 ? -8.617 5.888 19.656 1.00 92.62 153 THR A O 1
ATOM 1133 N N . LEU A 1 154 ? -10.446 4.698 20.153 1.00 93.69 154 LEU A N 1
ATOM 1134 C CA . LEU A 1 154 ? -11.295 5.877 20.372 1.00 93.69 154 LEU A CA 1
ATOM 1135 C C . LEU A 1 154 ? -10.864 6.668 21.611 1.00 93.69 154 LEU A C 1
ATOM 1137 O O . LEU A 1 154 ? -10.790 7.898 21.565 1.00 93.69 154 LEU A O 1
ATOM 1141 N N . ASP A 1 155 ? -10.491 5.980 22.686 1.00 93.12 155 ASP A N 1
ATOM 1142 C CA . ASP A 1 155 ? -10.014 6.612 23.915 1.00 93.12 155 ASP A CA 1
ATOM 1143 C C . ASP A 1 155 ? -8.711 7.417 23.696 1.00 93.12 155 ASP A C 1
ATOM 1145 O O . ASP A 1 155 ? -8.484 8.419 24.385 1.00 93.12 155 ASP A O 1
ATOM 1149 N N . THR A 1 156 ? -7.888 7.083 22.686 1.00 94.06 156 THR A N 1
ATOM 1150 C CA . THR A 1 156 ? -6.693 7.885 22.338 1.00 94.06 156 THR A CA 1
ATOM 1151 C C . THR A 1 156 ? -7.018 9.334 21.952 1.00 94.06 156 THR A C 1
ATOM 1153 O O . THR A 1 156 ? -6.204 10.229 22.199 1.00 94.06 156 THR A O 1
ATOM 1156 N N . PHE A 1 157 ? -8.216 9.619 21.422 1.00 95.56 157 PHE A N 1
ATOM 1157 C CA . PHE A 1 157 ? -8.656 10.995 21.154 1.00 95.56 157 PHE A CA 1
ATOM 1158 C C . PHE A 1 157 ? -8.792 11.792 22.452 1.00 95.56 157 PHE A C 1
ATOM 1160 O O . PHE A 1 157 ? -8.378 12.952 22.516 1.00 95.56 157 PHE A O 1
ATOM 1167 N N . HIS A 1 158 ? -9.335 11.167 23.498 1.00 94.31 158 HIS A N 1
ATOM 1168 C CA . HIS A 1 158 ? -9.484 11.785 24.813 1.00 94.31 158 HIS A CA 1
ATOM 1169 C C . HIS A 1 158 ? -8.138 11.927 25.526 1.00 94.31 158 HIS A C 1
ATOM 1171 O O . HIS A 1 158 ? -7.896 12.961 26.150 1.00 94.31 158 HIS A O 1
ATOM 1177 N N . VAL A 1 159 ? -7.237 10.949 25.381 1.00 92.06 159 VAL A N 1
ATOM 1178 C CA . VAL A 1 159 ? -5.852 11.046 25.876 1.00 92.06 159 VAL A CA 1
ATOM 1179 C C . VAL A 1 159 ? -5.137 12.241 25.248 1.00 92.06 159 VAL A C 1
ATOM 1181 O O . VAL A 1 159 ? -4.614 13.092 25.972 1.00 92.06 159 VAL A O 1
ATOM 1184 N N . ALA A 1 160 ? -5.172 12.358 23.918 1.00 93.88 160 ALA A N 1
ATOM 1185 C CA . ALA A 1 160 ? -4.565 13.481 23.213 1.00 93.88 160 ALA A CA 1
ATOM 1186 C C . ALA A 1 160 ? -5.183 14.819 23.644 1.00 93.88 160 ALA A C 1
ATOM 1188 O O . ALA A 1 160 ? -4.461 15.754 23.987 1.00 93.88 160 ALA A O 1
ATOM 1189 N N . ALA A 1 161 ? -6.513 14.905 23.704 1.00 94.81 161 ALA A N 1
ATOM 1190 C CA . ALA A 1 161 ? -7.200 16.125 24.113 1.00 94.81 161 ALA A CA 1
ATOM 1191 C C . ALA A 1 161 ? -6.868 16.556 25.550 1.00 94.81 161 ALA A C 1
ATOM 1193 O O . ALA A 1 161 ? -6.614 17.737 25.798 1.00 94.81 161 ALA A O 1
ATOM 1194 N N . LYS A 1 162 ? -6.813 15.605 26.491 1.00 92.31 162 LYS A N 1
ATOM 1195 C CA . LYS A 1 162 ? -6.444 15.862 27.889 1.00 92.31 162 LYS A CA 1
ATOM 1196 C C . LYS A 1 162 ? -5.005 16.361 28.008 1.00 92.31 162 LYS A C 1
ATOM 1198 O O . LYS A 1 162 ? -4.756 17.294 28.766 1.00 92.31 162 LYS A O 1
ATOM 1203 N N . ALA A 1 163 ? -4.082 15.775 27.249 1.00 90.62 163 ALA A N 1
ATOM 1204 C CA . ALA A 1 163 ? -2.683 16.189 27.224 1.00 90.62 163 ALA A CA 1
ATOM 1205 C C . ALA A 1 163 ? -2.493 17.641 26.766 1.00 90.62 163 ALA A C 1
ATOM 1207 O O . ALA A 1 163 ? -1.634 18.354 27.285 1.00 90.62 163 ALA A O 1
ATOM 1208 N N . ILE A 1 164 ? -3.309 18.067 25.803 1.00 92.50 164 ILE A N 1
ATOM 1209 C CA . ILE A 1 164 ? -3.301 19.431 25.269 1.00 92.50 164 ILE A CA 1
ATOM 1210 C C . ILE A 1 164 ? -3.961 20.409 26.248 1.00 92.50 164 ILE A C 1
ATOM 1212 O O . ILE A 1 164 ? -3.544 21.559 26.343 1.00 92.50 164 ILE A O 1
ATOM 1216 N N . GLY A 1 165 ? -4.977 19.963 26.991 1.00 89.88 165 GLY A N 1
ATOM 1217 C CA . GLY A 1 165 ? -5.587 20.738 28.075 1.00 89.88 165 GLY A CA 1
ATOM 1218 C C . GLY A 1 165 ? -6.510 21.879 27.627 1.00 89.88 165 GLY A C 1
ATOM 1219 O O . GLY A 1 165 ? -6.872 22.713 28.453 1.00 89.88 165 GLY A O 1
ATOM 1220 N N . SER A 1 166 ? -6.913 21.927 26.350 1.00 94.06 166 SER A N 1
ATOM 1221 C CA . SER A 1 166 ? -7.886 22.908 25.836 1.00 94.06 166 SER A CA 1
ATOM 1222 C C . SER A 1 166 ? -9.323 22.364 25.926 1.00 94.06 166 SER A C 1
ATOM 1224 O O . SER A 1 166 ? -9.596 21.277 25.400 1.00 94.06 166 SER A O 1
ATOM 1226 N N . PRO A 1 167 ? -10.271 23.107 26.536 1.00 95.75 167 PRO A N 1
ATOM 1227 C CA . PRO A 1 167 ? -11.689 22.735 26.564 1.00 95.75 167 PRO A CA 1
ATOM 1228 C C . PRO A 1 167 ? -12.295 22.521 25.171 1.00 95.75 167 PRO A C 1
ATOM 1230 O O . PRO A 1 167 ? -13.108 21.616 24.978 1.00 95.75 167 PRO A O 1
ATOM 1233 N N . GLU A 1 168 ? -11.880 23.318 24.186 1.00 96.81 168 GLU A N 1
ATOM 1234 C CA . GLU A 1 168 ? -12.320 23.218 22.793 1.00 96.81 168 GLU A CA 1
ATOM 1235 C C . GLU A 1 168 ? -11.871 21.896 22.165 1.00 96.81 168 GLU A C 1
ATOM 1237 O O . GLU A 1 168 ? -12.662 21.220 21.507 1.00 96.81 168 GLU A O 1
ATOM 1242 N N . VAL A 1 169 ? -10.624 21.491 22.419 1.00 97.19 169 VAL A N 1
ATOM 1243 C CA . VAL A 1 169 ? -10.069 20.220 21.935 1.00 97.19 169 VAL A CA 1
ATOM 1244 C C . VAL A 1 169 ? -10.763 19.028 22.601 1.00 97.19 169 VAL A C 1
ATOM 1246 O O . VAL A 1 169 ? -11.085 18.054 21.923 1.00 97.19 169 VAL A O 1
ATOM 1249 N N . ILE A 1 170 ? -11.062 19.106 23.902 1.00 96.62 170 ILE A N 1
ATOM 1250 C CA . ILE A 1 170 ? -11.821 18.068 24.625 1.00 96.62 170 ILE A CA 1
ATOM 1251 C C . ILE A 1 170 ? -13.232 17.927 24.050 1.00 96.62 170 ILE A C 1
ATOM 1253 O O . ILE A 1 170 ? -13.678 16.813 23.768 1.00 96.62 170 ILE A O 1
ATOM 1257 N N . LYS A 1 171 ? -13.926 19.047 23.818 1.00 97.56 171 LYS A N 1
ATOM 1258 C CA . LYS A 1 171 ? -15.236 19.039 23.157 1.00 97.56 171 LYS A CA 1
ATOM 1259 C C . LYS A 1 171 ? -15.140 18.391 21.775 1.00 97.56 171 LYS A C 1
ATOM 1261 O O . LYS A 1 171 ? -15.961 17.538 21.442 1.00 97.56 171 LYS A O 1
ATOM 1266 N N . ARG A 1 172 ? -14.116 18.750 20.996 1.00 97.75 172 ARG A N 1
ATOM 1267 C CA . ARG A 1 172 ? -13.897 18.192 19.662 1.00 97.75 172 ARG A CA 1
ATOM 1268 C C . ARG A 1 172 ? -13.632 16.688 19.692 1.00 97.75 172 ARG A C 1
ATOM 1270 O O . ARG A 1 172 ? -14.138 15.983 18.824 1.00 97.75 172 ARG A O 1
ATOM 1277 N N . ALA A 1 173 ? -12.888 16.193 20.682 1.00 97.50 173 ALA A N 1
ATOM 1278 C CA . ALA A 1 173 ? -12.677 14.761 20.875 1.00 97.50 173 ALA A CA 1
ATOM 1279 C C . ALA A 1 173 ? -14.011 14.025 21.038 1.00 97.50 173 ALA A C 1
ATOM 1281 O O . ALA A 1 173 ? -14.256 13.082 20.295 1.00 97.50 173 ALA A O 1
ATOM 1282 N N . ASN A 1 174 ? -14.898 14.516 21.913 1.00 97.50 174 ASN A N 1
ATOM 1283 C CA . ASN A 1 174 ? -16.229 13.933 22.127 1.00 97.50 174 ASN A CA 1
ATOM 1284 C C . ASN A 1 174 ? -17.079 13.921 20.845 1.00 97.50 174 ASN A C 1
ATOM 1286 O O . ASN A 1 174 ? -17.743 12.930 20.551 1.00 97.50 174 ASN A O 1
ATOM 1290 N N . GLU A 1 175 ? -17.072 15.014 20.076 1.00 97.94 175 GLU A N 1
ATOM 1291 C CA . GLU A 1 175 ? -17.807 15.099 18.804 1.00 97.94 175 GLU A CA 1
ATOM 1292 C C . GLU A 1 175 ? -17.297 14.073 17.783 1.00 97.94 175 GLU A C 1
ATOM 1294 O O . GLU A 1 175 ? -18.087 13.411 17.106 1.00 97.94 175 GLU A O 1
ATOM 1299 N N . VAL A 1 176 ? -15.973 13.940 17.663 1.00 97.19 176 VAL A N 1
ATOM 1300 C CA . VAL A 1 176 ? -15.345 13.019 16.710 1.00 97.19 176 VAL A CA 1
ATOM 1301 C C . VAL A 1 176 ? -15.586 11.566 17.112 1.00 97.19 176 VAL A C 1
ATOM 1303 O O . VAL A 1 176 ? -15.994 10.783 16.255 1.00 97.19 176 VAL A O 1
ATOM 1306 N N . THR A 1 177 ? -15.390 11.203 18.383 1.00 97.38 177 THR A N 1
ATOM 1307 C CA . THR A 1 177 ? -15.620 9.827 18.852 1.00 97.38 177 THR A CA 1
ATOM 1308 C C . THR A 1 177 ? -17.090 9.436 18.728 1.00 97.38 177 THR A C 1
ATOM 1310 O O . THR A 1 177 ? -17.376 8.386 18.159 1.00 97.38 177 THR A O 1
ATOM 1313 N N . SER A 1 178 ? -18.025 10.323 19.090 1.00 97.44 178 SER A N 1
ATOM 1314 C CA . SER A 1 178 ? -19.471 10.086 18.909 1.00 97.44 178 SER A CA 1
ATOM 1315 C C . SER A 1 178 ? -19.851 9.854 17.440 1.00 97.44 178 SER A C 1
ATOM 1317 O O . SER A 1 178 ? -20.689 9.007 17.125 1.00 97.44 178 SER A O 1
ATOM 1319 N N . SER A 1 179 ? -19.237 10.600 16.516 1.00 96.38 179 SER A N 1
ATOM 1320 C CA . SER A 1 179 ? -19.455 10.423 15.075 1.00 96.38 179 SER A CA 1
ATOM 1321 C C . SER A 1 179 ? -18.939 9.065 14.584 1.00 96.38 179 SER A C 1
ATOM 1323 O O . SER A 1 179 ? -19.641 8.364 13.851 1.00 96.38 179 SER A O 1
ATOM 1325 N N . ILE A 1 180 ? -17.750 8.652 15.038 1.00 96.56 180 ILE A N 1
ATOM 1326 C CA . ILE A 1 180 ? -17.176 7.346 14.690 1.00 96.56 180 ILE A CA 1
ATOM 1327 C C . ILE A 1 180 ? -18.042 6.207 15.241 1.00 96.56 180 ILE A C 1
ATOM 1329 O O . ILE A 1 180 ? -18.385 5.293 14.493 1.00 96.56 180 ILE A O 1
ATOM 1333 N N . GLU A 1 181 ? -18.462 6.276 16.504 1.00 97.00 181 GLU A N 1
ATOM 1334 C CA . GLU A 1 181 ? -19.353 5.282 17.118 1.00 97.00 181 GLU A CA 1
ATOM 1335 C C . GLU A 1 181 ? -20.689 5.163 16.377 1.00 97.00 181 GLU A C 1
ATOM 1337 O O . GLU A 1 181 ? -21.185 4.057 16.150 1.00 97.00 181 GLU A O 1
ATOM 1342 N N . SER A 1 182 ? -21.262 6.290 15.945 1.00 95.94 182 SER A N 1
ATOM 1343 C CA . SER A 1 182 ? -22.462 6.302 15.105 1.00 95.94 182 SER A CA 1
ATOM 1344 C C . SER A 1 182 ? -22.231 5.567 13.778 1.00 95.94 182 SER A C 1
ATOM 1346 O O . SER A 1 182 ? -23.035 4.715 13.395 1.00 95.94 182 SER A O 1
ATOM 1348 N N . GLY A 1 183 ? -21.098 5.814 13.112 1.00 95.62 183 GLY A N 1
ATOM 1349 C CA . GLY A 1 183 ? -20.703 5.101 11.894 1.00 95.62 183 GLY A CA 1
ATOM 1350 C C . GLY A 1 183 ? -20.537 3.591 12.102 1.00 95.62 183 GLY A C 1
ATOM 1351 O O . GLY A 1 183 ? -21.089 2.799 11.337 1.00 95.62 183 GLY A O 1
ATOM 1352 N N . LEU A 1 184 ? -19.858 3.173 13.175 1.00 96.62 184 LEU A N 1
ATOM 1353 C CA . LEU A 1 184 ? -19.703 1.755 13.528 1.00 96.62 184 LEU A CA 1
ATOM 1354 C C . LEU A 1 184 ? -21.061 1.093 13.809 1.00 96.62 184 LEU A C 1
ATOM 1356 O O . LEU A 1 184 ? -21.306 -0.042 13.394 1.00 96.62 184 LEU A O 1
ATOM 1360 N N . ASN A 1 185 ? -21.981 1.808 14.461 1.00 95.94 185 ASN A N 1
ATOM 1361 C CA . ASN A 1 185 ? -23.340 1.325 14.695 1.00 95.94 185 ASN A CA 1
ATOM 1362 C C . ASN A 1 185 ? -24.136 1.172 13.397 1.00 95.94 185 ASN A C 1
ATOM 1364 O O . ASN A 1 185 ? -24.863 0.188 13.260 1.00 95.94 185 ASN A O 1
ATOM 1368 N N . ARG A 1 186 ? -23.983 2.087 12.431 1.00 94.62 186 ARG A N 1
ATOM 1369 C CA . ARG A 1 186 ? -24.589 1.938 11.098 1.00 94.62 186 ARG A CA 1
ATOM 1370 C C . ARG A 1 186 ? -24.105 0.666 10.406 1.00 94.62 186 ARG A C 1
ATOM 1372 O O . ARG A 1 186 ? -24.940 -0.101 9.934 1.00 94.62 186 ARG A O 1
ATOM 1379 N N . ILE A 1 187 ? -22.796 0.398 10.430 1.00 95.94 187 ILE A N 1
ATOM 1380 C CA . ILE A 1 187 ? -22.222 -0.841 9.878 1.00 95.94 187 ILE A CA 1
ATOM 1381 C C . ILE A 1 187 ? -22.826 -2.063 10.575 1.00 95.94 187 ILE A C 1
ATOM 1383 O O . ILE A 1 187 ? -23.339 -2.960 9.909 1.00 95.94 187 ILE A O 1
ATOM 1387 N N . ARG A 1 188 ? -22.866 -2.063 11.914 1.00 96.12 188 ARG A N 1
ATOM 1388 C CA . ARG A 1 188 ? -23.443 -3.160 12.706 1.00 96.12 188 ARG A CA 1
ATOM 1389 C C . ARG A 1 188 ? -24.919 -3.420 12.369 1.00 96.12 188 ARG A C 1
ATOM 1391 O O . ARG A 1 188 ? -25.343 -4.576 12.356 1.00 96.12 188 ARG A O 1
ATOM 1398 N N . GLN A 1 189 ? -25.709 -2.375 12.099 1.00 94.56 189 GLN A N 1
ATOM 1399 C CA . GLN A 1 189 ? -27.105 -2.533 11.670 1.00 94.56 189 GLN A CA 1
ATOM 1400 C C . GLN A 1 189 ? -27.216 -3.083 10.247 1.00 94.56 189 GLN A C 1
ATOM 1402 O O . GLN A 1 189 ? -28.001 -4.007 10.036 1.00 94.56 189 GLN A O 1
ATOM 1407 N N . ALA A 1 190 ? -26.413 -2.576 9.307 1.00 93.62 190 ALA A N 1
ATOM 1408 C CA . ALA A 1 190 ? -26.394 -3.036 7.918 1.00 93.62 190 ALA A CA 1
ATOM 1409 C C . ALA A 1 190 ? -26.140 -4.549 7.819 1.00 93.62 190 ALA A C 1
ATOM 1411 O O . ALA A 1 190 ? -26.838 -5.266 7.105 1.00 93.62 190 ALA A O 1
ATOM 1412 N N . VAL A 1 191 ? -25.205 -5.074 8.618 1.00 95.50 191 VAL A N 1
ATOM 1413 C CA . VAL A 1 191 ? -24.849 -6.501 8.583 1.00 95.50 191 VAL A CA 1
ATOM 1414 C C . VAL A 1 191 ? -25.724 -7.389 9.478 1.00 95.50 191 VAL A C 1
ATOM 1416 O O . VAL A 1 191 ? -25.592 -8.608 9.428 1.00 95.50 191 VAL A O 1
ATOM 1419 N N . LYS A 1 192 ? -26.644 -6.850 10.293 1.00 93.19 192 LYS A N 1
ATOM 1420 C CA . LYS A 1 192 ? -27.361 -7.596 11.357 1.00 93.19 192 LYS A CA 1
ATOM 1421 C C . LYS A 1 192 ? -28.098 -8.858 10.878 1.00 93.19 192 LYS A C 1
ATOM 1423 O O . LYS A 1 192 ? -28.227 -9.810 11.649 1.00 93.19 192 LYS A O 1
ATOM 1428 N N . GLY A 1 193 ? -28.594 -8.868 9.640 1.00 91.06 193 GLY A N 1
ATOM 1429 C CA . GLY A 1 193 ? -29.288 -10.010 9.028 1.00 91.06 193 GLY A CA 1
ATOM 1430 C C . GLY A 1 193 ? -28.389 -10.959 8.230 1.00 91.06 193 GLY A C 1
ATOM 1431 O O . GLY A 1 193 ? -28.834 -12.038 7.845 1.00 91.06 193 GLY A O 1
ATOM 1432 N N . CYS A 1 194 ? -27.133 -10.585 7.987 1.00 93.69 194 CYS A N 1
ATOM 1433 C CA . CYS A 1 194 ? -26.221 -11.363 7.159 1.00 93.69 194 CYS A CA 1
ATOM 1434 C C . CYS A 1 194 ? -25.776 -12.654 7.866 1.00 93.69 194 CYS A C 1
ATOM 1436 O O . CYS A 1 194 ? -25.783 -12.763 9.101 1.00 93.69 194 CYS A O 1
ATOM 1438 N N . LYS A 1 195 ? -25.362 -13.651 7.078 1.00 94.00 195 LYS A N 1
ATOM 1439 C CA . LYS A 1 195 ? -24.643 -14.815 7.616 1.00 94.00 195 LYS A CA 1
ATOM 1440 C C . LYS A 1 195 ? -23.297 -14.352 8.183 1.00 94.00 195 LYS A C 1
ATOM 1442 O O . LYS A 1 195 ? -22.772 -13.340 7.740 1.00 94.00 195 LYS A O 1
ATOM 1447 N N . LYS A 1 196 ? -22.755 -15.082 9.158 1.00 95.75 196 LYS A N 1
ATOM 1448 C CA . LYS A 1 196 ? -21.438 -14.807 9.750 1.00 95.75 196 LYS A CA 1
ATOM 1449 C C . LYS A 1 196 ? -20.410 -15.742 9.081 1.00 95.75 196 LYS A C 1
ATOM 1451 O O . LYS A 1 196 ? -20.341 -16.895 9.501 1.00 95.75 196 LYS A O 1
ATOM 1456 N N . PRO A 1 197 ? -19.734 -15.342 7.980 1.00 97.25 197 PRO A N 1
ATOM 1457 C CA . PRO A 1 197 ? -18.770 -16.207 7.295 1.00 97.25 197 PRO A CA 1
ATOM 1458 C C . PRO A 1 197 ? -17.535 -16.435 8.165 1.00 97.25 197 PRO A C 1
ATOM 1460 O O . PRO A 1 197 ? -17.202 -15.575 8.978 1.00 97.25 197 PRO A O 1
ATOM 1463 N N . ARG A 1 198 ? -16.830 -17.550 7.959 1.00 97.94 198 ARG A N 1
ATOM 1464 C CA . ARG A 1 198 ? -15.511 -17.795 8.558 1.00 97.94 198 ARG A CA 1
ATOM 1465 C C . ARG A 1 198 ? -14.460 -16.963 7.829 1.00 97.94 198 ARG A C 1
ATOM 1467 O O . ARG A 1 198 ? -14.328 -17.084 6.612 1.00 97.94 198 ARG A O 1
ATOM 1474 N N . VAL A 1 199 ? -13.713 -16.134 8.549 1.00 98.12 199 VAL A N 1
ATOM 1475 C CA . VAL A 1 199 ? -12.817 -15.126 7.965 1.00 98.12 199 VAL A CA 1
ATOM 1476 C C . VAL A 1 199 ? -11.394 -15.317 8.454 1.00 98.12 199 VAL A C 1
ATOM 1478 O O . VAL A 1 199 ? -11.158 -15.462 9.654 1.00 98.12 199 VAL A O 1
ATOM 1481 N N . ALA A 1 200 ? -10.446 -15.246 7.526 1.00 97.88 200 ALA A N 1
ATOM 1482 C CA . ALA A 1 200 ? -9.039 -15.034 7.833 1.00 97.88 200 ALA A CA 1
ATOM 1483 C C . ALA A 1 200 ? -8.623 -13.605 7.455 1.00 97.88 200 ALA A C 1
ATOM 1485 O O . ALA A 1 200 ? -9.079 -13.081 6.438 1.00 97.88 200 ALA A O 1
ATOM 1486 N N . PHE A 1 201 ? -7.749 -12.996 8.257 1.00 97.75 201 PHE A N 1
ATOM 1487 C CA . PHE A 1 201 ? -7.151 -11.689 7.994 1.00 97.75 201 PHE A CA 1
ATOM 1488 C C . PHE A 1 201 ? -5.626 -11.815 8.024 1.00 97.75 201 PHE A C 1
ATOM 1490 O O . PHE A 1 201 ? -5.040 -12.079 9.074 1.00 97.75 201 PHE A O 1
ATOM 1497 N N . ILE A 1 202 ? -4.999 -11.629 6.865 1.00 96.50 202 ILE A N 1
ATOM 1498 C CA . ILE A 1 202 ? -3.551 -11.738 6.675 1.00 96.50 202 ILE A CA 1
ATOM 1499 C C . ILE A 1 202 ? -2.931 -10.339 6.775 1.00 96.50 202 ILE A C 1
ATOM 1501 O O . ILE A 1 202 ? -3.141 -9.499 5.898 1.00 96.50 202 ILE A O 1
ATOM 1505 N N . GLU A 1 203 ? -2.151 -10.108 7.832 1.00 91.88 203 GLU A N 1
ATOM 1506 C CA . GLU A 1 203 ? -1.437 -8.846 8.109 1.00 91.88 203 GLU A CA 1
ATOM 1507 C C . GLU A 1 203 ? 0.036 -8.879 7.645 1.00 91.88 203 GLU A C 1
ATOM 1509 O O . GLU A 1 203 ? 0.742 -7.873 7.651 1.00 91.88 203 GLU A O 1
ATOM 1514 N N . TRP A 1 204 ? 0.520 -10.041 7.209 1.00 90.75 204 TRP A N 1
ATOM 1515 C CA . TRP A 1 204 ? 1.827 -10.222 6.574 1.00 90.75 204 TRP A CA 1
ATOM 1516 C C . TRP A 1 204 ? 1.780 -11.485 5.721 1.00 90.75 204 TRP A C 1
ATOM 1518 O O . TRP A 1 204 ? 1.243 -12.491 6.179 1.00 90.75 204 TRP A O 1
ATOM 1528 N N . HIS A 1 205 ? 2.300 -11.449 4.491 1.00 89.75 205 HIS A N 1
ATOM 1529 C CA . HIS A 1 205 ? 2.145 -12.563 3.545 1.00 89.75 205 HIS A CA 1
ATOM 1530 C C . HIS A 1 205 ? 3.030 -13.776 3.842 1.00 89.75 205 HIS A C 1
ATOM 1532 O O . HIS A 1 205 ? 2.546 -14.900 3.760 1.00 89.75 205 HIS A O 1
ATOM 1538 N N . ASP A 1 206 ? 4.316 -13.560 4.134 1.00 82.75 206 ASP A N 1
ATOM 1539 C CA . ASP A 1 206 ? 5.294 -14.643 4.289 1.00 82.75 206 ASP A CA 1
ATOM 1540 C C . ASP A 1 206 ? 6.288 -14.363 5.438 1.00 82.75 206 ASP A C 1
ATOM 1542 O O . ASP A 1 206 ? 7.070 -13.408 5.339 1.00 82.75 206 ASP A O 1
ATOM 1546 N N . PRO A 1 207 ? 6.231 -15.130 6.547 1.00 86.38 207 PRO A N 1
ATOM 1547 C CA . PRO A 1 207 ? 5.189 -16.116 6.864 1.00 86.38 207 PRO A CA 1
ATOM 1548 C C . PRO A 1 207 ? 3.829 -15.430 7.084 1.00 86.38 207 PRO A C 1
ATOM 1550 O O . PRO A 1 207 ? 3.771 -14.220 7.299 1.00 86.38 207 PRO A O 1
ATOM 1553 N N . ILE A 1 208 ? 2.727 -16.185 7.057 1.00 91.94 208 ILE A N 1
ATOM 1554 C CA . ILE A 1 208 ? 1.394 -15.614 7.305 1.00 91.94 208 ILE A CA 1
ATOM 1555 C C . ILE A 1 208 ? 1.337 -15.067 8.735 1.00 91.94 208 ILE A C 1
ATOM 1557 O O . ILE A 1 208 ? 1.465 -15.839 9.683 1.00 91.94 208 ILE A O 1
ATOM 1561 N N . PHE A 1 209 ? 1.097 -13.762 8.906 1.00 92.31 209 PHE A N 1
ATOM 1562 C CA . PHE A 1 209 ? 0.714 -13.202 10.207 1.00 92.31 209 PHE A CA 1
ATOM 1563 C C . PHE A 1 209 ? -0.793 -12.993 10.294 1.00 92.31 209 PHE A C 1
ATOM 1565 O O . PHE A 1 209 ? -1.420 -12.426 9.397 1.00 92.31 209 PHE A O 1
ATOM 1572 N N . CYS A 1 210 ? -1.352 -13.432 11.415 1.00 92.50 210 CYS A N 1
ATOM 1573 C CA . CYS A 1 210 ? -2.749 -13.253 11.775 1.00 92.50 210 CYS A CA 1
ATOM 1574 C C . CYS A 1 210 ? -2.955 -11.839 12.324 1.00 92.50 210 CYS A C 1
ATOM 1576 O O . CYS A 1 210 ? -2.240 -11.450 13.249 1.00 92.50 210 CYS A O 1
ATOM 1578 N N . GLY A 1 211 ? -3.951 -11.113 11.817 1.00 90.19 211 GLY A N 1
ATOM 1579 C CA . GLY A 1 211 ? -4.317 -9.792 12.337 1.00 90.19 211 GLY A CA 1
ATOM 1580 C C . GLY A 1 211 ? -4.741 -9.820 13.807 1.00 90.19 211 GLY A C 1
ATOM 1581 O O . GLY A 1 211 ? -5.638 -10.581 14.177 1.00 90.19 211 GLY A O 1
ATOM 1582 N N . GLY A 1 212 ? -4.112 -8.995 14.639 1.00 90.44 212 GLY A N 1
ATOM 1583 C CA . GLY A 1 212 ? -4.450 -8.844 16.055 1.00 90.44 212 GLY A CA 1
ATOM 1584 C C . GLY A 1 212 ? -5.093 -7.503 16.401 1.00 90.44 212 GLY A C 1
ATOM 1585 O O . GLY A 1 212 ? -5.634 -6.798 15.550 1.00 90.44 212 GLY A O 1
ATOM 1586 N N . HIS A 1 213 ? -5.022 -7.142 17.675 1.00 90.62 213 HIS A N 1
ATOM 1587 C CA . HIS A 1 213 ? -5.473 -5.870 18.224 1.00 90.62 213 HIS A CA 1
ATOM 1588 C C . HIS A 1 213 ? -6.926 -5.519 17.827 1.00 90.62 213 HIS A C 1
ATOM 1590 O O . HIS A 1 213 ? -7.843 -6.338 17.947 1.00 90.62 213 HIS A O 1
ATOM 1596 N N . TRP A 1 214 ? -7.148 -4.304 17.315 1.00 94.31 214 TRP A N 1
ATOM 1597 C CA . TRP A 1 214 ? -8.454 -3.796 16.894 1.00 94.31 214 TRP A CA 1
ATOM 1598 C C . TRP A 1 214 ? -9.049 -4.522 15.679 1.00 94.31 214 TRP A C 1
ATOM 1600 O O . TRP A 1 214 ? -10.251 -4.394 15.446 1.00 94.31 214 TRP A O 1
ATOM 1610 N N . ILE A 1 215 ? -8.275 -5.314 14.924 1.00 95.38 215 ILE A N 1
ATOM 1611 C CA . ILE A 1 215 ? -8.801 -6.092 13.786 1.00 95.38 215 ILE A CA 1
ATOM 1612 C C . ILE A 1 215 ? -9.902 -7.053 14.246 1.00 95.38 215 ILE A C 1
ATOM 1614 O O . ILE A 1 215 ? -10.896 -7.229 13.540 1.00 95.38 215 ILE A O 1
ATOM 1618 N N . VAL A 1 216 ? -9.772 -7.618 15.451 1.00 94.69 216 VAL A N 1
ATOM 1619 C CA . VAL A 1 216 ? -10.761 -8.546 16.019 1.00 94.69 216 VAL A CA 1
ATOM 1620 C C . VAL A 1 216 ? -12.111 -7.851 16.239 1.00 94.69 216 VAL A C 1
ATOM 1622 O O . VAL A 1 216 ? -13.150 -8.378 15.839 1.00 94.69 216 VAL A O 1
ATOM 1625 N N . ASP A 1 217 ? -12.100 -6.636 16.793 1.00 96.25 217 ASP A N 1
ATOM 1626 C CA . ASP A 1 217 ? -13.310 -5.821 16.972 1.00 96.25 217 ASP A CA 1
ATOM 1627 C C . ASP A 1 217 ? -13.936 -5.417 15.641 1.00 96.25 217 ASP A C 1
ATOM 1629 O O . ASP A 1 217 ? -15.157 -5.466 15.478 1.00 96.25 217 ASP A O 1
ATOM 1633 N N . MET A 1 218 ? -13.105 -5.003 14.682 1.00 97.62 218 MET A N 1
ATOM 1634 C CA . MET A 1 218 ? -13.573 -4.581 13.364 1.00 97.62 218 MET A CA 1
ATOM 1635 C C . MET A 1 218 ? -14.273 -5.735 12.642 1.00 97.62 218 MET A C 1
ATOM 1637 O O . MET A 1 218 ? -15.361 -5.545 12.096 1.00 97.62 218 MET A O 1
ATOM 1641 N N . LEU A 1 219 ? -13.705 -6.944 12.698 1.00 97.06 219 LEU A N 1
ATOM 1642 C CA . LEU A 1 219 ? -14.319 -8.146 12.136 1.00 97.06 219 LEU A CA 1
ATOM 1643 C C . LEU A 1 219 ? -15.627 -8.511 12.843 1.00 97.06 219 LEU A C 1
ATOM 1645 O O . LEU A 1 219 ? -16.592 -8.853 12.159 1.00 97.06 219 LEU A O 1
ATOM 1649 N N . ASP A 1 220 ? -15.711 -8.396 14.172 1.00 96.25 220 ASP A N 1
ATOM 1650 C CA . ASP A 1 220 ? -16.965 -8.657 14.891 1.00 96.25 220 ASP A CA 1
ATOM 1651 C C . ASP A 1 220 ? -18.065 -7.649 14.518 1.00 96.25 220 ASP A C 1
ATOM 1653 O O . ASP A 1 220 ? -19.190 -8.047 14.200 1.00 96.25 220 ASP A O 1
ATOM 1657 N N . ILE A 1 221 ? -17.737 -6.351 14.453 1.00 97.31 221 ILE A N 1
ATOM 1658 C CA . ILE A 1 221 ? -18.667 -5.294 14.013 1.00 97.31 221 ILE A CA 1
ATOM 1659 C C . ILE A 1 221 ? -19.136 -5.545 12.580 1.00 97.31 221 ILE A C 1
ATOM 1661 O O . ILE A 1 221 ? -20.329 -5.424 12.292 1.00 97.31 221 ILE A O 1
ATOM 1665 N N . ALA A 1 222 ? -18.215 -5.935 11.700 1.00 97.06 222 ALA A N 1
ATOM 1666 C CA . ALA A 1 222 ? -18.496 -6.303 10.319 1.00 97.06 222 ALA A CA 1
ATOM 1667 C C . ALA A 1 222 ? -19.141 -7.697 10.179 1.00 97.06 222 ALA A C 1
ATOM 1669 O O . ALA A 1 222 ? -19.443 -8.131 9.066 1.00 97.06 222 ALA A O 1
ATOM 1670 N N . ARG A 1 223 ? -19.412 -8.387 11.295 1.00 96.94 223 ARG A N 1
ATOM 1671 C CA . ARG A 1 223 ? -20.072 -9.696 11.374 1.00 96.94 223 ARG A CA 1
ATOM 1672 C C . ARG A 1 223 ? -19.328 -10.802 10.619 1.00 96.94 223 ARG A C 1
ATOM 1674 O O . ARG A 1 223 ? -19.941 -11.599 9.912 1.00 96.94 223 ARG A O 1
ATOM 1681 N N . GLY A 1 224 ? -18.018 -10.869 10.811 1.00 97.25 224 GLY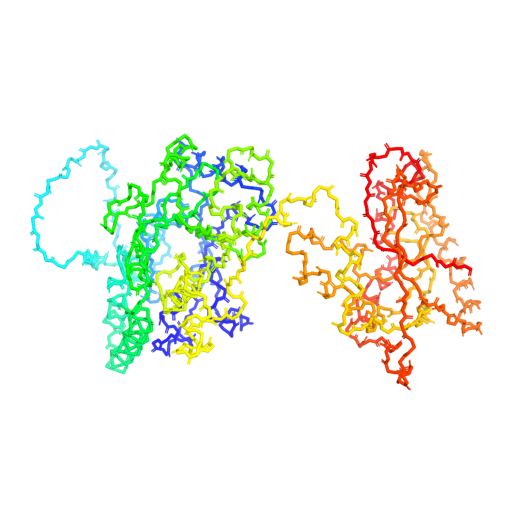 A N 1
ATOM 1682 C CA . GLY A 1 224 ? -17.167 -12.003 10.457 1.00 97.25 224 GLY A CA 1
ATOM 1683 C C . GLY A 1 224 ? -16.915 -12.917 11.658 1.00 97.25 224 GLY A C 1
ATOM 1684 O O . GLY A 1 224 ? -16.834 -12.454 12.795 1.00 97.25 224 GLY A O 1
ATOM 1685 N N . ASP A 1 225 ? -16.823 -14.223 11.427 1.00 96.50 225 ASP A N 1
ATOM 1686 C CA . ASP A 1 225 ? -16.337 -15.202 12.403 1.00 96.50 225 ASP A CA 1
ATOM 1687 C C . ASP A 1 225 ? -14.828 -15.366 12.210 1.00 96.50 225 ASP A C 1
ATOM 1689 O O . ASP A 1 225 ? -14.391 -16.011 11.259 1.00 96.50 225 ASP A O 1
ATOM 1693 N N . TYR A 1 226 ? -14.025 -14.696 13.038 1.00 96.19 226 TYR A N 1
ATOM 1694 C CA . TYR A 1 226 ? -12.574 -14.671 12.869 1.00 96.19 226 TYR A CA 1
ATOM 1695 C C . TYR A 1 226 ? -11.952 -15.991 13.336 1.00 96.19 226 TYR A C 1
ATOM 1697 O O . TYR A 1 226 ? -11.988 -16.310 14.521 1.00 96.19 226 TYR A O 1
ATOM 1705 N N . VAL A 1 227 ? -11.399 -16.773 12.402 1.00 95.31 227 VAL A N 1
ATOM 1706 C CA . VAL A 1 227 ? -10.966 -18.161 12.674 1.00 95.31 227 VAL A CA 1
ATOM 1707 C C . VAL A 1 227 ? -9.474 -18.318 12.962 1.00 95.31 227 VAL A C 1
ATOM 1709 O O . VAL A 1 227 ? -9.009 -19.435 13.179 1.00 95.31 227 VAL A O 1
ATOM 1712 N N . MET A 1 228 ? -8.706 -17.231 12.933 1.00 92.56 228 MET A N 1
ATOM 1713 C CA . MET A 1 228 ? -7.267 -17.287 13.193 1.00 92.56 228 MET A CA 1
ATOM 1714 C C . MET A 1 228 ? -6.987 -17.288 14.711 1.00 92.56 228 MET A C 1
ATOM 1716 O O . MET A 1 228 ? -7.768 -16.721 15.472 1.00 92.56 228 MET A O 1
ATOM 1720 N N . PRO A 1 229 ? -5.893 -17.918 15.181 1.00 87.88 229 PRO A N 1
ATOM 1721 C CA . PRO A 1 229 ? -5.630 -18.217 16.587 1.00 87.88 229 PRO A CA 1
ATOM 1722 C C . PRO A 1 229 ? -5.073 -17.013 17.358 1.00 87.88 229 PRO A C 1
ATOM 1724 O O . PRO A 1 229 ? -4.079 -17.130 18.068 1.00 87.88 229 PRO A O 1
ATOM 1727 N N . VAL A 1 230 ? -5.702 -15.848 17.221 1.00 81.00 230 VAL A N 1
ATOM 1728 C CA . VAL A 1 230 ? -5.318 -14.635 17.949 1.00 81.00 230 VAL A CA 1
ATOM 1729 C C . VAL A 1 230 ? -6.230 -14.466 19.157 1.00 81.00 230 VAL A C 1
ATOM 1731 O O . VAL A 1 230 ? -7.448 -14.607 19.049 1.00 81.00 230 VAL A O 1
ATOM 1734 N N . GLU A 1 231 ? -5.649 -14.170 20.320 1.00 77.81 231 GLU A N 1
ATOM 1735 C CA . GLU A 1 231 ? -6.439 -13.772 21.486 1.00 77.81 231 GLU A CA 1
ATOM 1736 C C . GLU A 1 231 ? -7.162 -12.446 21.201 1.00 77.81 231 GLU A C 1
ATOM 1738 O O . GLU A 1 231 ? -6.669 -11.594 20.463 1.00 77.81 231 GLU A O 1
ATOM 1743 N N . TYR A 1 232 ? -8.343 -12.245 21.786 1.00 70.56 232 TYR A N 1
ATOM 1744 C CA . TYR A 1 232 ? -9.045 -10.964 21.676 1.00 70.56 232 TYR A CA 1
ATOM 1745 C C . TYR A 1 232 ? -8.159 -9.823 22.203 1.00 70.56 232 TYR A C 1
ATOM 1747 O O . TYR A 1 232 ? -7.623 -9.938 23.303 1.00 70.56 232 TYR A O 1
ATOM 1755 N N . ALA A 1 233 ? -8.010 -8.746 21.420 1.00 68.44 233 ALA A N 1
ATOM 1756 C CA . ALA A 1 233 ? -7.064 -7.648 21.672 1.00 68.44 233 ALA A CA 1
ATOM 1757 C C . ALA A 1 233 ? -5.576 -8.077 21.766 1.00 68.44 233 ALA A C 1
ATOM 1759 O O . ALA A 1 233 ? -4.724 -7.296 22.176 1.00 68.44 233 ALA A O 1
ATOM 1760 N N . GLY A 1 234 ? -5.243 -9.310 21.372 1.00 73.81 234 GLY A N 1
ATOM 1761 C CA . GLY A 1 234 ? -3.883 -9.844 21.390 1.00 73.81 234 GLY A CA 1
ATOM 1762 C C . GLY A 1 234 ? -3.033 -9.369 20.212 1.00 73.81 234 GLY A C 1
ATOM 1763 O O . GLY A 1 234 ? -3.548 -8.916 19.192 1.00 73.81 234 GLY A O 1
ATOM 1764 N N . ARG A 1 235 ? -1.709 -9.505 20.332 1.00 81.62 235 ARG A N 1
ATOM 1765 C CA . ARG A 1 235 ? -0.759 -9.148 19.265 1.00 81.62 235 ARG A CA 1
ATOM 1766 C C . ARG A 1 235 ? -0.910 -10.053 18.041 1.00 81.62 235 ARG A C 1
ATOM 1768 O O . ARG A 1 235 ? -1.313 -11.208 18.154 1.00 81.62 235 ARG A O 1
ATOM 1775 N N . SER A 1 236 ? -0.500 -9.541 16.886 1.00 81.38 236 SER A N 1
ATOM 1776 C CA . SER A 1 236 ? -0.387 -10.319 15.654 1.00 81.38 236 SER A CA 1
ATOM 1777 C C . SER A 1 236 ? 0.650 -11.436 15.810 1.00 81.38 236 SER A C 1
ATOM 1779 O O . SER A 1 236 ? 1.723 -11.223 16.379 1.00 81.38 236 SER A O 1
ATOM 1781 N N . ILE A 1 237 ? 0.337 -12.631 15.306 1.00 85.69 237 ILE A N 1
ATOM 1782 C CA . ILE A 1 237 ? 1.184 -13.827 15.444 1.00 85.69 237 ILE A CA 1
ATOM 1783 C C . ILE A 1 237 ? 1.406 -14.511 14.099 1.00 85.69 237 ILE A C 1
ATOM 1785 O O . ILE A 1 237 ? 0.514 -14.534 13.250 1.00 85.69 237 ILE A O 1
ATOM 1789 N N . ALA A 1 238 ? 2.583 -15.111 13.927 1.00 88.62 238 ALA A N 1
ATOM 1790 C CA . ALA A 1 238 ? 2.881 -15.937 12.766 1.00 88.62 238 ALA A CA 1
ATOM 1791 C C . ALA A 1 238 ? 2.120 -17.273 12.819 1.00 88.62 238 ALA A C 1
ATOM 1793 O O . ALA A 1 238 ? 1.921 -17.854 13.887 1.00 88.62 238 ALA A O 1
ATOM 1794 N N . MET A 1 239 ? 1.739 -17.779 11.651 1.00 90.25 239 MET A N 1
ATOM 1795 C CA . MET A 1 239 ? 1.050 -19.047 11.444 1.00 90.25 239 MET A CA 1
ATOM 1796 C C . MET A 1 239 ? 1.727 -19.838 10.320 1.00 90.25 239 MET A C 1
ATOM 1798 O O . MET A 1 239 ? 2.219 -19.269 9.346 1.00 90.25 239 MET A O 1
ATOM 1802 N N . SER A 1 240 ? 1.729 -21.167 10.449 1.00 91.25 240 SER A N 1
ATOM 1803 C CA . SER A 1 240 ? 2.188 -22.075 9.396 1.00 91.25 240 SER A CA 1
ATOM 1804 C C . SER A 1 240 ? 1.187 -22.163 8.235 1.00 91.25 240 SER A C 1
ATOM 1806 O O . SER A 1 240 ? -0.027 -22.050 8.423 1.00 91.25 240 SER A O 1
ATOM 1808 N N . ASN A 1 241 ? 1.674 -22.447 7.026 1.00 92.50 241 ASN A N 1
ATOM 1809 C CA . ASN A 1 241 ? 0.787 -22.689 5.884 1.00 92.50 241 ASN A CA 1
ATOM 1810 C C . ASN A 1 241 ? -0.120 -23.904 6.143 1.00 92.50 241 ASN A C 1
ATOM 1812 O O . ASN A 1 241 ? -1.293 -23.891 5.779 1.00 92.50 241 ASN A O 1
ATOM 1816 N N . GLU A 1 242 ? 0.390 -24.938 6.815 1.00 93.12 242 GLU A N 1
ATOM 1817 C CA . GLU A 1 242 ? -0.347 -26.156 7.153 1.00 93.12 242 GLU A CA 1
ATOM 1818 C C . GLU A 1 242 ? -1.544 -25.879 8.064 1.00 93.12 242 GLU A C 1
ATOM 1820 O O . GLU A 1 242 ? -2.616 -26.453 7.861 1.00 93.12 242 GLU A O 1
ATOM 1825 N N . ASP A 1 243 ? -1.389 -25.007 9.059 1.00 93.38 243 ASP A N 1
ATOM 1826 C CA . ASP A 1 243 ? -2.492 -24.631 9.942 1.00 93.38 243 ASP A CA 1
ATOM 1827 C C . ASP A 1 243 ? -3.478 -23.698 9.239 1.00 93.38 243 ASP A C 1
ATOM 1829 O O . ASP A 1 243 ? -4.687 -23.874 9.397 1.00 93.38 243 ASP A O 1
ATOM 1833 N N . PHE A 1 244 ? -2.996 -22.797 8.377 1.00 95.44 244 PHE A N 1
ATOM 1834 C CA . PHE A 1 244 ? -3.864 -21.959 7.549 1.00 95.44 244 PHE A CA 1
ATOM 1835 C C . PHE A 1 244 ? -4.748 -22.796 6.609 1.00 95.44 244 PHE A C 1
ATOM 1837 O O . PHE A 1 244 ? -5.952 -22.556 6.507 1.00 95.44 244 PHE A O 1
ATOM 1844 N N . ILE A 1 245 ? -4.185 -23.832 5.977 1.00 95.81 245 ILE A N 1
ATOM 1845 C CA . ILE A 1 245 ? -4.928 -24.764 5.112 1.00 95.81 245 ILE A CA 1
ATOM 1846 C C . ILE A 1 245 ? -6.050 -25.466 5.888 1.00 95.81 245 ILE A C 1
ATOM 1848 O O . ILE A 1 245 ? -7.152 -25.612 5.364 1.00 95.81 245 ILE A O 1
ATOM 1852 N N . LYS A 1 246 ? -5.806 -25.877 7.141 1.00 95.56 246 LYS A N 1
ATOM 1853 C CA . LYS A 1 246 ? -6.827 -26.537 7.980 1.00 95.56 246 LYS A CA 1
ATOM 1854 C C . LYS A 1 246 ? -7.985 -25.609 8.346 1.00 95.56 246 LYS A C 1
ATOM 1856 O O . LYS A 1 246 ? -9.084 -26.100 8.599 1.00 95.56 246 LYS A O 1
ATOM 1861 N N . LEU A 1 247 ? -7.754 -24.294 8.407 1.00 95.75 247 LEU A N 1
ATOM 1862 C CA . LEU A 1 247 ? -8.821 -23.330 8.678 1.00 95.75 247 LEU A CA 1
ATOM 1863 C C . LEU A 1 247 ? -9.835 -23.290 7.533 1.00 95.75 247 LEU A C 1
ATOM 1865 O O . LEU A 1 247 ? -11.034 -23.251 7.820 1.00 95.75 247 LEU A O 1
ATOM 1869 N N . ASP A 1 248 ? -9.356 -23.324 6.283 1.00 96.12 248 ASP A N 1
ATOM 1870 C CA . ASP A 1 248 ? -10.143 -23.229 5.042 1.00 96.12 248 ASP A CA 1
ATOM 1871 C C . ASP A 1 248 ? -11.284 -22.194 5.156 1.00 96.12 248 ASP A C 1
ATOM 1873 O O . ASP A 1 248 ? -12.466 -22.562 5.212 1.00 96.12 248 ASP A O 1
ATOM 1877 N N . PRO A 1 249 ? -10.941 -20.899 5.311 1.00 97.31 249 PRO A N 1
ATOM 1878 C CA . PRO A 1 249 ? -11.911 -19.837 5.570 1.00 97.31 249 PRO A CA 1
ATOM 1879 C C . PRO A 1 249 ? -12.858 -19.624 4.379 1.00 97.31 249 PRO A C 1
ATOM 1881 O O . PRO A 1 249 ? -12.516 -19.901 3.231 1.00 97.31 249 PRO A O 1
ATOM 1884 N N . ASP A 1 250 ? -14.048 -19.086 4.651 1.00 97.94 250 ASP A N 1
ATOM 1885 C CA . ASP A 1 250 ? -15.022 -18.719 3.614 1.00 97.94 250 ASP A CA 1
ATOM 1886 C C . ASP A 1 250 ? -14.653 -17.384 2.934 1.00 97.94 250 ASP A C 1
ATOM 1888 O O . ASP A 1 250 ? -15.019 -17.149 1.783 1.00 97.94 250 ASP A O 1
ATOM 1892 N N . VAL A 1 251 ? -13.938 -16.501 3.643 1.00 98.31 251 VAL A N 1
ATOM 1893 C CA . VAL A 1 251 ? -13.431 -15.212 3.143 1.00 98.31 251 VAL A CA 1
ATOM 1894 C C . VAL A 1 251 ? -11.994 -15.001 3.612 1.00 98.31 251 VAL A C 1
ATOM 1896 O O . VAL A 1 251 ? -11.682 -15.210 4.786 1.00 98.31 251 VAL A O 1
ATOM 1899 N N . ILE A 1 252 ? -11.127 -14.540 2.712 1.00 98.56 252 ILE A N 1
ATOM 1900 C CA . ILE A 1 252 ? -9.760 -14.126 3.045 1.00 98.56 252 ILE A CA 1
ATOM 1901 C C . ILE A 1 252 ? -9.639 -12.623 2.813 1.00 98.56 252 ILE A C 1
ATOM 1903 O O . ILE A 1 252 ? -9.816 -12.145 1.694 1.00 98.56 252 ILE A O 1
ATOM 1907 N N . LEU A 1 253 ? -9.321 -11.885 3.870 1.00 98.38 253 LEU A N 1
ATOM 1908 C CA . LEU A 1 253 ? -8.963 -10.474 3.813 1.00 98.38 253 LEU A CA 1
ATOM 1909 C C . LEU A 1 253 ? -7.446 -10.346 3.950 1.00 98.38 253 LEU A C 1
ATOM 1911 O O . LEU A 1 253 ? -6.833 -11.019 4.776 1.00 98.38 253 LEU A O 1
ATOM 1915 N N . ILE A 1 254 ? -6.835 -9.501 3.132 1.00 97.62 254 ILE A N 1
ATOM 1916 C CA . ILE A 1 254 ? -5.386 -9.318 3.083 1.00 97.62 254 ILE A CA 1
ATOM 1917 C C . ILE A 1 254 ? -5.101 -7.829 3.188 1.00 97.62 254 ILE A C 1
ATOM 1919 O O . ILE A 1 254 ? -5.519 -7.042 2.336 1.00 97.62 254 ILE A O 1
ATOM 1923 N N . GLY A 1 255 ? -4.396 -7.447 4.243 1.00 95.38 255 GLY A N 1
ATOM 1924 C CA . GLY A 1 255 ? -4.058 -6.062 4.524 1.00 95.38 255 GLY A CA 1
ATOM 1925 C C . GLY A 1 255 ? -2.774 -5.975 5.339 1.00 95.38 255 GLY A C 1
ATOM 1926 O O . GLY A 1 255 ? -2.854 -5.820 6.557 1.00 95.38 255 GLY A O 1
ATOM 1927 N N . PRO A 1 256 ? -1.599 -6.048 4.695 1.00 91.75 256 PRO A N 1
ATOM 1928 C CA . PRO A 1 256 ? -0.330 -5.944 5.384 1.00 91.75 256 PRO A CA 1
ATOM 1929 C C . PRO A 1 256 ? -0.008 -4.525 5.830 1.00 91.75 256 PRO A C 1
ATOM 1931 O O . PRO A 1 256 ? -0.235 -3.552 5.107 1.00 91.75 256 PRO A O 1
ATOM 1934 N N . CYS A 1 257 ? 0.571 -4.412 7.022 1.00 85.38 257 CYS A N 1
ATOM 1935 C CA . CYS A 1 257 ? 0.993 -3.129 7.568 1.00 85.38 257 CYS A CA 1
ATOM 1936 C C . CYS A 1 257 ? 1.995 -2.418 6.635 1.00 85.38 257 CYS A C 1
ATOM 1938 O O . CYS A 1 257 ? 2.882 -3.044 6.056 1.00 85.38 257 CYS A O 1
ATOM 1940 N N . GLY A 1 258 ? 1.829 -1.102 6.466 1.00 83.19 258 GLY A N 1
ATOM 1941 C CA . GLY A 1 258 ? 2.684 -0.268 5.614 1.00 83.19 258 GLY A CA 1
ATOM 1942 C C . GLY A 1 258 ? 2.447 -0.408 4.104 1.00 83.19 258 GLY A C 1
ATOM 1943 O O . GLY A 1 258 ? 3.105 0.284 3.324 1.00 83.19 258 GLY A O 1
ATOM 1944 N N . PHE A 1 259 ? 1.528 -1.277 3.657 1.00 86.88 259 PHE A N 1
ATOM 1945 C CA . PHE A 1 259 ? 1.269 -1.507 2.232 1.00 86.88 259 PHE A CA 1
ATOM 1946 C C . PHE A 1 259 ? 0.005 -0.794 1.756 1.00 86.88 259 PHE A C 1
ATOM 1948 O O . PHE A 1 259 ? -1.031 -0.806 2.424 1.00 86.88 259 PHE A O 1
ATOM 1955 N N . ASP A 1 260 ? 0.101 -0.198 0.566 1.00 87.31 260 ASP A N 1
ATOM 1956 C CA . ASP A 1 260 ? -1.064 0.275 -0.174 1.00 87.31 260 ASP A CA 1
ATOM 1957 C C . ASP A 1 260 ? -1.777 -0.888 -0.888 1.00 87.31 260 ASP A C 1
ATOM 1959 O O . ASP A 1 260 ? -1.314 -2.038 -0.911 1.00 87.31 260 ASP A O 1
ATOM 1963 N N . LEU A 1 261 ? -2.934 -0.594 -1.483 1.00 87.56 261 LEU A N 1
ATOM 1964 C CA . LEU A 1 261 ? -3.735 -1.596 -2.183 1.00 87.56 261 LEU A CA 1
ATOM 1965 C C . LEU A 1 261 ? -2.973 -2.245 -3.350 1.00 87.56 261 LEU A C 1
ATOM 1967 O O . LEU A 1 261 ? -3.035 -3.463 -3.530 1.00 87.56 261 LEU A O 1
ATOM 1971 N N . ALA A 1 262 ? -2.250 -1.451 -4.145 1.00 83.50 262 ALA A N 1
ATOM 1972 C CA . ALA A 1 262 ? -1.560 -1.942 -5.335 1.00 83.50 262 ALA A CA 1
ATOM 1973 C C . ALA A 1 262 ? -0.450 -2.932 -4.962 1.00 83.50 262 ALA A C 1
ATOM 1975 O O . ALA A 1 262 ? -0.350 -4.007 -5.566 1.00 83.50 262 ALA A O 1
ATOM 1976 N N . ARG A 1 263 ? 0.338 -2.605 -3.932 1.00 83.00 263 ARG A N 1
ATOM 1977 C CA . ARG A 1 263 ? 1.363 -3.487 -3.372 1.00 83.00 263 ARG A CA 1
ATOM 1978 C C . ARG A 1 263 ? 0.747 -4.758 -2.798 1.00 83.00 263 ARG A C 1
ATOM 1980 O O . ARG A 1 263 ? 1.224 -5.847 -3.102 1.00 83.00 263 ARG A O 1
ATOM 1987 N N . THR A 1 264 ? -0.338 -4.632 -2.036 1.00 89.38 264 THR A N 1
ATOM 1988 C CA . THR A 1 264 ? -1.018 -5.780 -1.422 1.00 89.38 264 THR A CA 1
ATOM 1989 C C . THR A 1 264 ? -1.515 -6.776 -2.468 1.00 89.38 264 THR A C 1
ATOM 1991 O O . THR A 1 264 ? -1.299 -7.980 -2.320 1.00 89.38 264 THR A O 1
ATOM 1994 N N . VAL A 1 265 ? -2.134 -6.300 -3.554 1.00 88.12 265 VAL A N 1
ATOM 1995 C CA . VAL A 1 265 ? -2.581 -7.164 -4.660 1.00 88.12 265 VAL A CA 1
ATOM 1996 C C . VAL A 1 265 ? -1.395 -7.849 -5.334 1.00 88.12 265 VAL A C 1
ATOM 1998 O O . VAL A 1 265 ? -1.411 -9.070 -5.501 1.00 88.12 265 VAL A O 1
ATOM 2001 N N . LYS A 1 266 ? -0.365 -7.074 -5.693 1.00 82.56 266 LYS A N 1
ATOM 2002 C CA . LYS A 1 266 ? 0.831 -7.580 -6.370 1.00 82.56 266 LYS A CA 1
ATOM 2003 C C . LYS A 1 266 ? 1.482 -8.715 -5.578 1.00 82.56 266 LYS A C 1
ATOM 2005 O O . LYS A 1 266 ? 1.649 -9.808 -6.114 1.00 82.56 266 LYS A O 1
ATOM 2010 N N . ASP A 1 267 ? 1.790 -8.475 -4.308 1.00 85.44 267 ASP A N 1
ATOM 2011 C CA . ASP A 1 267 ? 2.495 -9.443 -3.467 1.00 85.44 267 ASP A CA 1
ATOM 2012 C C . ASP A 1 267 ? 1.638 -10.676 -3.188 1.00 85.44 267 ASP A C 1
ATOM 2014 O O . ASP A 1 267 ? 2.148 -11.790 -3.208 1.00 85.44 267 ASP A O 1
ATOM 2018 N N . THR A 1 268 ? 0.321 -10.511 -3.025 1.00 91.06 268 THR A N 1
ATOM 2019 C CA . THR A 1 268 ? -0.597 -11.654 -2.899 1.00 91.06 268 THR A CA 1
ATOM 2020 C C . THR A 1 268 ? -0.494 -12.579 -4.112 1.00 91.06 268 THR A C 1
ATOM 2022 O O . THR A 1 268 ? -0.413 -13.799 -3.961 1.00 91.06 268 THR A O 1
ATOM 2025 N N . ILE A 1 269 ? -0.500 -12.015 -5.322 1.00 86.12 269 ILE A N 1
ATOM 2026 C CA . ILE A 1 269 ? -0.419 -12.796 -6.561 1.00 86.12 269 ILE A CA 1
ATOM 2027 C C . ILE A 1 269 ? 0.974 -13.419 -6.714 1.00 86.12 269 ILE A C 1
ATOM 2029 O O . ILE A 1 269 ? 1.067 -14.605 -7.022 1.00 86.12 269 ILE A O 1
ATOM 2033 N N . GLU A 1 270 ? 2.048 -12.665 -6.474 1.00 83.44 270 GLU A N 1
ATOM 2034 C CA . GLU A 1 270 ? 3.426 -13.156 -6.622 1.00 83.44 270 GLU A CA 1
ATOM 2035 C C . GLU A 1 270 ? 3.768 -14.261 -5.605 1.00 83.44 270 GLU A C 1
ATOM 2037 O O . GLU A 1 270 ? 4.352 -15.281 -5.978 1.00 83.44 270 GLU A O 1
ATOM 2042 N N . ILE A 1 271 ? 3.375 -14.093 -4.338 1.00 85.56 271 ILE A N 1
ATOM 2043 C CA . ILE A 1 271 ? 3.722 -15.009 -3.240 1.00 85.56 271 ILE A CA 1
ATOM 2044 C C . ILE A 1 271 ? 2.827 -16.250 -3.256 1.00 85.56 271 ILE A C 1
ATOM 2046 O O . ILE A 1 271 ? 3.328 -17.376 -3.170 1.00 85.56 271 ILE A O 1
ATOM 2050 N N . PHE A 1 272 ? 1.508 -16.067 -3.378 1.00 90.00 272 PHE A N 1
ATOM 2051 C CA . PHE A 1 272 ? 0.550 -17.165 -3.241 1.00 90.00 272 PHE A CA 1
ATOM 2052 C C . PHE A 1 272 ? 0.046 -17.731 -4.570 1.00 90.00 272 PHE A C 1
ATOM 2054 O O . PHE A 1 272 ? -0.330 -18.901 -4.627 1.00 90.00 272 PHE A O 1
ATOM 2061 N N . GLY A 1 273 ? 0.066 -16.957 -5.658 1.00 84.62 273 GLY A N 1
ATOM 2062 C CA . GLY A 1 273 ? -0.553 -17.340 -6.935 1.00 84.62 273 GLY A CA 1
ATOM 2063 C C . GLY A 1 273 ? 0.079 -18.537 -7.645 1.00 84.62 273 GLY A C 1
ATOM 2064 O O . GLY A 1 273 ? -0.520 -19.081 -8.566 1.00 84.62 273 GLY A O 1
ATOM 2065 N N . THR A 1 274 ? 1.260 -18.977 -7.208 1.00 78.12 274 THR A N 1
ATOM 2066 C CA . THR A 1 274 ? 1.945 -20.182 -7.712 1.00 78.12 274 THR A CA 1
ATOM 2067 C C . THR A 1 274 ? 1.854 -21.374 -6.758 1.00 78.12 274 THR A C 1
ATOM 2069 O O . THR A 1 274 ? 2.421 -22.431 -7.033 1.00 78.12 274 THR A O 1
ATOM 2072 N N . LYS A 1 275 ? 1.182 -21.222 -5.612 1.00 83.69 275 LYS A N 1
ATOM 2073 C CA . LYS A 1 275 ? 1.126 -22.241 -4.564 1.00 83.69 275 LYS A CA 1
ATOM 2074 C C . LYS A 1 275 ? -0.133 -23.087 -4.723 1.00 83.69 275 LYS A C 1
ATOM 2076 O O . LYS A 1 275 ? -1.241 -22.598 -4.512 1.00 83.69 275 LYS A O 1
ATOM 2081 N N . ASP A 1 276 ? 0.041 -24.378 -5.001 1.00 86.75 276 ASP A N 1
ATOM 2082 C CA . ASP A 1 276 ? -1.081 -25.313 -5.176 1.00 86.75 276 ASP A CA 1
ATOM 2083 C C . ASP A 1 276 ? -2.042 -25.317 -3.984 1.00 86.75 276 ASP A C 1
ATOM 2085 O O . ASP A 1 276 ? -3.255 -25.382 -4.164 1.00 86.75 276 ASP A O 1
ATOM 2089 N N . TRP A 1 277 ? -1.521 -25.225 -2.758 1.00 92.88 277 TRP A N 1
ATOM 2090 C CA . TRP A 1 277 ? -2.356 -25.209 -1.560 1.00 92.88 277 TRP A CA 1
ATOM 2091 C C . TRP A 1 277 ? -3.252 -23.967 -1.492 1.00 92.88 277 TRP A C 1
ATOM 2093 O O . TRP A 1 277 ? -4.418 -24.093 -1.133 1.00 92.88 277 TRP A O 1
ATOM 2103 N N . TRP A 1 278 ? -2.747 -22.797 -1.900 1.00 94.75 278 TRP A N 1
ATOM 2104 C CA . TRP A 1 278 ? -3.509 -21.548 -1.906 1.00 94.75 278 TRP A CA 1
ATOM 2105 C C . TRP A 1 278 ? -4.608 -21.597 -2.960 1.00 94.75 278 TRP A C 1
ATOM 2107 O O . TRP A 1 278 ? -5.780 -21.404 -2.648 1.00 94.75 278 TRP A O 1
ATOM 2117 N N . LEU A 1 279 ? -4.246 -21.956 -4.196 1.00 90.62 279 LEU A N 1
ATOM 2118 C CA . LEU A 1 279 ? -5.187 -22.087 -5.313 1.00 90.62 279 LEU A CA 1
ATOM 2119 C C . LEU A 1 279 ? -6.291 -23.122 -5.044 1.00 90.62 279 LEU A C 1
ATOM 2121 O O . LEU A 1 279 ? -7.335 -23.104 -5.697 1.00 90.62 279 LEU A O 1
ATOM 2125 N N . ASN A 1 280 ? -6.076 -24.030 -4.087 1.00 91.88 280 ASN A N 1
ATOM 2126 C CA . ASN A 1 280 ? -7.048 -25.043 -3.710 1.00 91.88 280 ASN A CA 1
ATOM 2127 C C . ASN A 1 280 ? -8.039 -24.644 -2.610 1.00 91.88 280 ASN A C 1
ATOM 2129 O O . ASN A 1 280 ? -9.041 -25.356 -2.479 1.00 91.88 280 ASN A O 1
ATOM 2133 N N . LEU A 1 281 ? -7.816 -23.538 -1.893 1.00 96.75 281 LEU A N 1
ATOM 2134 C CA . LEU A 1 281 ? -8.721 -23.032 -0.852 1.00 96.75 281 LEU A CA 1
ATOM 2135 C C . LEU A 1 281 ? -10.090 -22.653 -1.429 1.00 96.75 281 LEU A C 1
ATOM 2137 O O . LEU A 1 281 ? -10.177 -22.125 -2.545 1.00 96.75 281 LEU A O 1
ATOM 2141 N N . ARG A 1 282 ? -11.165 -22.868 -0.654 1.00 96.44 282 ARG A N 1
ATOM 2142 C CA . ARG A 1 282 ? -12.538 -22.542 -1.093 1.00 96.44 282 ARG A CA 1
ATOM 2143 C C . ARG A 1 282 ? -12.680 -21.063 -1.438 1.00 96.44 282 ARG A C 1
ATOM 2145 O O . ARG A 1 282 ? -13.103 -20.738 -2.545 1.00 96.44 282 ARG A O 1
ATOM 2152 N N . ALA A 1 283 ? -12.226 -20.181 -0.545 1.00 97.19 283 ALA A N 1
ATOM 2153 C CA . ALA A 1 283 ? -12.269 -18.739 -0.770 1.00 97.19 283 ALA A CA 1
ATOM 2154 C C . ALA A 1 283 ? -11.533 -18.314 -2.051 1.00 97.19 283 ALA A C 1
ATOM 2156 O O . ALA A 1 283 ? -12.017 -17.444 -2.765 1.00 97.19 283 ALA A O 1
ATOM 2157 N N . VAL A 1 284 ? -10.403 -18.941 -2.395 1.00 95.69 284 VAL A N 1
ATOM 2158 C CA . VAL A 1 284 ? -9.646 -18.598 -3.611 1.00 95.69 284 VAL A CA 1
ATOM 2159 C C . VAL A 1 284 ? -10.407 -19.024 -4.864 1.00 95.69 284 VAL A C 1
ATOM 2161 O O . VAL A 1 284 ? -10.578 -18.213 -5.770 1.00 95.69 284 VAL A O 1
ATOM 2164 N N . LYS A 1 285 ? -10.932 -20.254 -4.899 1.00 91.38 285 LYS A N 1
ATOM 2165 C CA . LYS A 1 285 ? -11.723 -20.783 -6.028 1.00 91.38 285 LYS A CA 1
ATOM 2166 C C . LYS A 1 285 ? -13.018 -20.012 -6.267 1.00 91.38 285 LYS A C 1
ATOM 2168 O O . LYS A 1 285 ? -13.421 -19.830 -7.411 1.00 91.38 285 LYS A O 1
ATOM 2173 N N . GLU A 1 286 ? -13.656 -19.555 -5.197 1.00 93.56 286 GLU A N 1
ATOM 2174 C CA . GLU A 1 286 ? -14.898 -18.778 -5.245 1.00 93.56 286 GLU A CA 1
ATOM 2175 C C . GLU A 1 286 ? -14.651 -17.269 -5.437 1.00 93.56 286 GLU A C 1
ATOM 2177 O O . GLU A 1 286 ? -15.598 -16.486 -5.472 1.00 93.56 286 GLU A O 1
ATOM 2182 N N . GLY A 1 287 ? -13.387 -16.838 -5.548 1.00 93.38 287 GLY A N 1
ATOM 2183 C CA . GLY A 1 287 ? -13.020 -15.428 -5.691 1.00 93.38 287 GLY A CA 1
ATOM 2184 C C . GLY A 1 287 ? -13.297 -14.580 -4.451 1.00 93.38 287 GLY A C 1
ATOM 2185 O O . GLY A 1 287 ? -13.413 -13.366 -4.552 1.00 93.38 287 GLY A O 1
ATOM 2186 N N . ARG A 1 288 ? -13.410 -15.179 -3.267 1.00 96.75 288 ARG A N 1
ATOM 2187 C CA . ARG A 1 288 ? -13.656 -14.512 -1.979 1.00 96.75 288 ARG A CA 1
ATOM 2188 C C . ARG A 1 288 ? -12.364 -14.109 -1.263 1.00 96.75 288 ARG A C 1
ATOM 2190 O O . ARG A 1 288 ? -12.246 -14.244 -0.043 1.00 96.75 288 ARG A O 1
ATOM 2197 N N . VAL A 1 289 ? -11.399 -13.615 -2.034 1.00 97.69 289 VAL A N 1
ATOM 2198 C CA . VAL A 1 289 ? -10.142 -13.040 -1.545 1.00 97.69 289 VAL A CA 1
ATOM 2199 C C . VAL A 1 289 ? -10.179 -11.542 -1.797 1.00 97.69 289 VAL A C 1
ATOM 2201 O O . VAL A 1 289 ? -10.446 -11.118 -2.919 1.00 97.69 289 VAL A O 1
ATOM 2204 N N . PHE A 1 290 ? -9.894 -10.738 -0.780 1.00 96.44 290 PHE A N 1
ATOM 2205 C CA . PHE A 1 290 ? -9.933 -9.284 -0.884 1.00 96.44 290 PHE A CA 1
ATOM 2206 C C . PHE A 1 290 ? -8.645 -8.680 -0.343 1.00 96.44 290 PHE A C 1
ATOM 2208 O O . PHE A 1 290 ? -8.274 -8.914 0.805 1.00 96.44 290 PHE A O 1
ATOM 2215 N N . ALA A 1 291 ? -7.976 -7.892 -1.176 1.00 95.62 291 ALA A N 1
ATOM 2216 C CA . ALA A 1 291 ? -6.837 -7.072 -0.791 1.00 95.62 291 ALA A CA 1
ATOM 2217 C C . ALA A 1 291 ? -7.306 -5.659 -0.446 1.00 95.62 291 ALA A C 1
ATOM 2219 O O . ALA A 1 291 ? -8.242 -5.153 -1.064 1.00 95.62 291 ALA A O 1
ATOM 2220 N N . ALA A 1 292 ? -6.638 -5.008 0.497 1.00 94.25 292 ALA A N 1
ATOM 2221 C CA . ALA A 1 292 ? -6.994 -3.672 0.955 1.00 94.25 292 ALA A CA 1
ATOM 2222 C C . ALA A 1 292 ? -5.764 -2.793 1.198 1.00 94.25 292 ALA A C 1
ATOM 2224 O O . ALA A 1 292 ? -4.672 -3.296 1.458 1.00 94.25 292 ALA A O 1
ATOM 2225 N N . ASP A 1 293 ? -5.960 -1.475 1.157 1.00 92.00 293 ASP A N 1
ATOM 2226 C CA . ASP A 1 293 ? -4.977 -0.502 1.645 1.00 92.00 293 ASP A CA 1
ATOM 2227 C C . ASP A 1 293 ? -4.941 -0.536 3.182 1.00 92.00 293 ASP A C 1
ATOM 2229 O O . ASP A 1 293 ? -5.646 0.203 3.879 1.00 92.00 293 ASP A O 1
ATOM 2233 N N . ALA A 1 294 ? -4.127 -1.440 3.721 1.00 90.12 294 ALA A N 1
ATOM 2234 C CA . ALA A 1 294 ? -3.981 -1.593 5.158 1.00 90.12 294 ALA A CA 1
ATOM 2235 C C . ALA A 1 294 ? -3.287 -0.402 5.804 1.00 90.12 294 ALA A C 1
ATOM 2237 O O . ALA A 1 294 ? -3.675 -0.020 6.909 1.00 90.12 294 ALA A O 1
ATOM 2238 N N . ASN A 1 295 ? -2.319 0.220 5.130 1.00 88.12 295 ASN A N 1
ATOM 2239 C CA . ASN A 1 295 ? -1.649 1.411 5.646 1.00 88.12 295 ASN A CA 1
ATOM 2240 C C . ASN A 1 295 ? -2.660 2.524 5.980 1.00 88.12 295 ASN A C 1
ATOM 2242 O O . ASN A 1 295 ? -2.545 3.188 7.012 1.00 88.12 295 ASN A O 1
ATOM 2246 N N . SER A 1 296 ? -3.697 2.686 5.156 1.00 89.94 296 SER A N 1
ATOM 2247 C CA . SER A 1 296 ? -4.773 3.648 5.403 1.00 89.94 296 SER A CA 1
ATOM 2248 C C . SER A 1 296 ? -5.834 3.179 6.394 1.00 89.94 296 SER A C 1
ATOM 2250 O O . SER A 1 296 ? -6.296 3.983 7.208 1.00 89.94 296 SER A O 1
ATOM 2252 N N . TYR A 1 297 ? -6.275 1.924 6.287 1.00 94.69 297 TYR A N 1
ATOM 2253 C CA . TYR A 1 297 ? -7.553 1.498 6.868 1.00 94.69 297 TYR A CA 1
ATOM 2254 C C . TYR A 1 297 ? -7.445 0.464 7.993 1.00 94.69 297 TYR A C 1
ATOM 2256 O O . TYR A 1 297 ? -8.437 0.257 8.691 1.00 94.69 297 TYR A O 1
ATOM 2264 N N . TYR A 1 298 ? -6.273 -0.148 8.204 1.00 94.12 298 TYR A N 1
ATOM 2265 C CA . TYR A 1 298 ? -6.096 -1.246 9.167 1.00 94.12 298 TYR A CA 1
ATOM 2266 C C . TYR A 1 298 ? -4.895 -1.097 10.098 1.00 94.12 298 TYR A C 1
ATOM 2268 O O . TYR A 1 298 ? -4.988 -1.490 11.251 1.00 94.12 298 TYR A O 1
ATOM 2276 N N . ALA A 1 299 ? -3.790 -0.516 9.644 1.00 88.81 299 ALA A N 1
ATOM 2277 C CA . ALA A 1 299 ? -2.534 -0.479 10.391 1.00 88.81 299 ALA A CA 1
ATOM 2278 C C . ALA A 1 299 ? -2.445 0.685 11.390 1.00 88.81 299 ALA A C 1
ATOM 2280 O O . ALA A 1 299 ? -1.641 0.657 12.319 1.00 88.81 299 ALA A O 1
ATOM 2281 N N . ARG A 1 300 ? -3.252 1.735 11.197 1.00 90.25 300 ARG A N 1
ATOM 2282 C CA . ARG A 1 300 ? -3.179 2.967 11.989 1.00 90.25 300 ARG A CA 1
ATOM 2283 C C . ARG A 1 300 ? -4.353 3.047 12.960 1.00 90.25 300 ARG A C 1
ATOM 2285 O O . ARG A 1 300 ? -5.488 3.181 12.497 1.00 90.25 300 ARG A O 1
ATOM 2292 N N . PRO A 1 301 ? -4.112 3.071 14.284 1.00 90.44 301 PRO A N 1
ATOM 2293 C CA . PRO A 1 301 ? -5.178 3.237 15.260 1.00 90.44 301 PRO A CA 1
ATOM 2294 C C . PRO A 1 301 ? -5.654 4.690 15.256 1.00 90.44 301 PRO A C 1
ATOM 2296 O O . PRO A 1 301 ? -5.144 5.554 15.971 1.00 90.44 301 PRO A O 1
ATOM 2299 N N . GLY A 1 302 ? -6.606 4.984 14.379 1.00 92.38 302 GLY A N 1
ATOM 2300 C CA . GLY A 1 302 ? -7.072 6.336 14.125 1.00 92.38 302 GLY A CA 1
ATOM 2301 C C . GLY A 1 302 ? -8.474 6.375 13.523 1.00 92.38 302 GLY A C 1
ATOM 2302 O O . GLY A 1 302 ? -9.170 5.362 13.462 1.00 92.38 302 GLY A O 1
ATOM 2303 N N . PRO A 1 303 ? -8.916 7.554 13.053 1.00 93.88 303 PRO A N 1
ATOM 2304 C CA . PRO A 1 303 ? -10.295 7.755 12.612 1.00 93.88 303 PRO A CA 1
ATOM 2305 C C . PRO A 1 303 ? -10.689 6.868 11.423 1.00 93.88 303 PRO A C 1
ATOM 2307 O O . PRO A 1 303 ? -11.865 6.548 11.275 1.00 93.88 303 PRO A O 1
ATOM 2310 N N . ARG A 1 304 ? -9.723 6.469 10.584 1.00 94.69 304 ARG A N 1
ATOM 2311 C CA . ARG A 1 304 ? -9.970 5.694 9.361 1.00 94.69 304 ARG A CA 1
ATOM 2312 C C . ARG A 1 304 ? -10.237 4.203 9.587 1.00 94.69 304 ARG A C 1
ATOM 2314 O O . ARG A 1 304 ? -10.678 3.535 8.653 1.00 94.69 304 ARG A O 1
ATOM 2321 N N . LEU A 1 305 ? -10.093 3.698 10.818 1.00 96.38 305 LEU A N 1
ATOM 2322 C CA . LEU A 1 305 ? -10.567 2.351 11.167 1.00 96.38 305 LEU A CA 1
ATOM 2323 C C . LEU A 1 305 ? -12.085 2.204 10.974 1.00 96.38 305 LEU A C 1
ATOM 2325 O O . LEU A 1 305 ? -12.570 1.102 10.720 1.00 96.38 305 LEU A O 1
ATOM 2329 N N . LEU A 1 306 ? -12.842 3.309 11.022 1.00 96.62 306 LEU A N 1
ATOM 2330 C CA . LEU A 1 306 ? -14.255 3.314 10.642 1.00 96.62 306 LEU A CA 1
ATOM 2331 C C . LEU A 1 306 ? -14.443 2.827 9.198 1.00 96.62 306 LEU A C 1
ATOM 2333 O O . LEU A 1 306 ? -15.191 1.880 8.961 1.00 96.62 306 LEU A O 1
ATOM 2337 N N . GLN A 1 307 ? -13.735 3.444 8.246 1.00 95.56 307 GLN A N 1
ATOM 2338 C CA . GLN A 1 307 ? -13.772 3.040 6.841 1.00 95.56 307 GLN A CA 1
ATOM 2339 C C . GLN A 1 307 ? -13.223 1.626 6.650 1.00 95.56 307 GLN A C 1
ATOM 2341 O O . GLN A 1 307 ? -13.805 0.845 5.906 1.00 95.56 307 GLN A O 1
ATOM 2346 N N . GLY A 1 308 ? -12.158 1.252 7.366 1.00 96.44 308 GLY A N 1
ATOM 2347 C CA . GLY A 1 308 ? -11.652 -0.123 7.350 1.00 96.44 308 GLY A CA 1
ATOM 2348 C C . GLY A 1 308 ? -12.709 -1.150 7.755 1.00 96.44 308 GLY A C 1
ATOM 2349 O O . GLY A 1 308 ? -12.849 -2.186 7.102 1.00 96.44 308 GLY A O 1
ATOM 2350 N N . THR A 1 309 ? -13.506 -0.842 8.780 1.00 97.31 309 THR A N 1
ATOM 2351 C CA . THR A 1 309 ? -14.610 -1.701 9.237 1.00 97.31 309 THR A CA 1
ATOM 2352 C C . THR A 1 309 ? -15.699 -1.803 8.167 1.00 97.31 309 THR A C 1
ATOM 2354 O O . THR A 1 309 ? -16.225 -2.887 7.914 1.00 97.31 309 THR A O 1
ATOM 2357 N N . GLY A 1 310 ? -16.006 -0.691 7.492 1.00 95.69 310 GLY A N 1
ATOM 2358 C CA . GLY A 1 310 ? -16.930 -0.667 6.358 1.00 95.69 310 GLY A CA 1
ATOM 2359 C C . GLY A 1 310 ? -16.440 -1.525 5.189 1.00 95.69 310 GLY A C 1
ATOM 2360 O O . GLY A 1 310 ? -17.208 -2.323 4.655 1.00 95.69 310 GLY A O 1
ATOM 2361 N N . ILE A 1 311 ? -15.152 -1.438 4.845 1.00 95.06 311 ILE A N 1
ATOM 2362 C CA . ILE A 1 311 ? -14.510 -2.281 3.826 1.00 95.06 311 ILE A CA 1
ATOM 2363 C C . ILE A 1 311 ? -14.629 -3.767 4.187 1.00 95.06 311 ILE A C 1
ATOM 2365 O O . ILE A 1 311 ? -15.006 -4.566 3.333 1.00 95.06 311 ILE A O 1
ATOM 2369 N N . MET A 1 312 ? -14.359 -4.149 5.442 1.00 96.75 312 MET A N 1
ATOM 2370 C CA . MET A 1 312 ? -14.502 -5.542 5.894 1.00 96.75 312 MET A CA 1
ATOM 2371 C C . MET A 1 312 ? -15.942 -6.035 5.716 1.00 96.75 312 MET A C 1
ATOM 2373 O O . MET A 1 312 ? -16.166 -7.125 5.189 1.00 96.75 312 MET A O 1
ATOM 2377 N N . ALA A 1 313 ? -16.923 -5.220 6.110 1.00 95.94 313 ALA A N 1
ATOM 2378 C CA . ALA A 1 313 ? -18.336 -5.536 5.927 1.00 95.94 313 ALA A CA 1
ATOM 2379 C C . ALA A 1 313 ? -18.692 -5.698 4.439 1.00 95.94 313 ALA A C 1
ATOM 2381 O O . ALA A 1 313 ? -19.334 -6.684 4.073 1.00 95.94 313 ALA A O 1
ATOM 2382 N N . ALA A 1 314 ? -18.243 -4.783 3.576 1.00 92.62 314 ALA A N 1
ATOM 2383 C CA . ALA A 1 314 ? -18.508 -4.836 2.139 1.00 92.62 314 ALA A CA 1
ATOM 2384 C C . ALA A 1 314 ? -17.861 -6.061 1.474 1.00 92.62 314 ALA A C 1
ATOM 2386 O O . ALA A 1 314 ? -18.531 -6.780 0.737 1.00 92.62 314 ALA A O 1
ATOM 2387 N N . ALA A 1 315 ? -16.603 -6.368 1.796 1.00 93.31 315 ALA A N 1
ATOM 2388 C CA . ALA A 1 315 ? -15.902 -7.548 1.290 1.00 93.31 315 ALA A CA 1
ATOM 2389 C C . ALA A 1 315 ? -16.591 -8.866 1.701 1.00 93.31 315 ALA A C 1
ATOM 2391 O O . ALA A 1 315 ? -16.667 -9.823 0.929 1.00 93.31 315 ALA A O 1
ATOM 2392 N N . MET A 1 316 ? -17.133 -8.930 2.919 1.00 95.00 316 MET A N 1
ATOM 2393 C CA . MET A 1 316 ? -17.791 -10.137 3.421 1.00 95.00 316 MET A CA 1
ATOM 2394 C C . MET A 1 316 ? -19.226 -10.322 2.925 1.00 95.00 316 MET A C 1
ATOM 2396 O O . MET A 1 316 ? -19.647 -11.466 2.724 1.00 95.00 316 MET A O 1
ATOM 2400 N N . HIS A 1 317 ? -19.983 -9.239 2.741 1.00 93.69 317 HIS A N 1
ATOM 2401 C CA . HIS A 1 317 ? -21.433 -9.323 2.516 1.00 93.69 317 HIS A CA 1
ATOM 2402 C C . HIS A 1 317 ? -21.897 -8.777 1.158 1.00 93.69 317 HIS A C 1
ATOM 2404 O O . HIS A 1 317 ? -23.018 -9.091 0.754 1.00 93.69 317 HIS A O 1
ATOM 2410 N N . GLY A 1 318 ? -21.040 -8.051 0.430 1.00 83.94 318 GLY A N 1
ATOM 2411 C CA . GLY A 1 318 ? -21.269 -7.582 -0.942 1.00 83.94 318 GLY A CA 1
ATOM 2412 C C . GLY A 1 318 ? -22.529 -6.728 -1.106 1.00 83.94 318 GLY A C 1
ATOM 2413 O O . GLY A 1 318 ? -22.871 -5.929 -0.231 1.00 83.94 318 GLY A O 1
ATOM 2414 N N . ASP A 1 319 ? -23.246 -6.953 -2.212 1.00 67.94 319 ASP A N 1
ATOM 2415 C CA . ASP A 1 319 ? -24.476 -6.243 -2.606 1.00 67.94 319 ASP A CA 1
ATOM 2416 C C . ASP A 1 319 ? -25.558 -6.217 -1.515 1.00 67.94 319 ASP A C 1
ATOM 2418 O O . ASP A 1 319 ? -26.354 -5.285 -1.462 1.00 67.94 319 ASP A O 1
ATOM 2422 N N . ASN A 1 320 ? -25.569 -7.193 -0.594 1.00 70.94 320 ASN A N 1
ATOM 2423 C CA . ASN A 1 320 ? -26.577 -7.284 0.471 1.00 70.94 320 ASN A CA 1
ATOM 2424 C C . ASN A 1 320 ? -26.595 -6.068 1.408 1.00 70.94 320 ASN A C 1
ATOM 2426 O O . ASN A 1 320 ? -27.567 -5.883 2.139 1.00 70.94 320 ASN A O 1
ATOM 2430 N N . ILE A 1 321 ? -25.515 -5.284 1.433 1.00 79.25 321 ILE A N 1
ATOM 2431 C CA . ILE A 1 321 ? -25.386 -4.120 2.311 1.00 79.25 321 ILE A CA 1
ATOM 2432 C C . ILE A 1 321 ? -25.011 -2.831 1.572 1.00 79.25 321 ILE A C 1
ATOM 2434 O O . ILE A 1 321 ? -24.985 -1.778 2.210 1.00 79.25 321 ILE A O 1
ATOM 2438 N N . MET A 1 322 ? -24.736 -2.878 0.262 1.00 65.12 322 MET A N 1
ATOM 2439 C CA . MET A 1 322 ? -24.258 -1.704 -0.482 1.00 65.12 322 MET A CA 1
ATOM 2440 C C . MET A 1 322 ? -25.295 -0.575 -0.541 1.00 65.12 322 MET A C 1
ATOM 2442 O O . MET A 1 322 ? -24.919 0.582 -0.418 1.00 65.12 322 MET A O 1
ATOM 2446 N N . ASP A 1 323 ? -26.592 -0.892 -0.572 1.00 68.00 323 ASP A N 1
ATOM 2447 C CA . ASP A 1 323 ? -27.661 0.122 -0.504 1.00 68.00 323 ASP A CA 1
ATOM 2448 C C . ASP A 1 323 ? -27.774 0.804 0.876 1.00 68.00 323 ASP A C 1
ATOM 2450 O O . ASP A 1 323 ? -28.476 1.803 1.034 1.00 68.00 323 ASP A O 1
ATOM 2454 N N . SER A 1 324 ? -27.119 0.253 1.903 1.00 70.62 324 SER A N 1
ATOM 2455 C CA . SER A 1 324 ? -27.236 0.699 3.300 1.00 70.62 324 SER A CA 1
ATOM 2456 C C . SER A 1 324 ? -25.994 1.412 3.845 1.00 70.62 324 SER A C 1
ATOM 2458 O O . SER A 1 324 ? -26.040 1.983 4.943 1.00 70.62 324 SER A O 1
ATOM 2460 N N . LEU A 1 325 ? -24.890 1.396 3.091 1.00 77.12 325 LEU A N 1
ATOM 2461 C CA . LEU A 1 325 ? -23.625 2.025 3.456 1.00 77.12 325 LEU A CA 1
ATOM 2462 C C . LEU A 1 325 ? -23.265 3.105 2.436 1.00 77.12 325 LEU A C 1
ATOM 2464 O O . LEU A 1 325 ? -23.128 2.826 1.252 1.00 77.12 325 LEU A O 1
ATOM 2468 N N . ASP A 1 326 ? -23.080 4.334 2.915 1.00 74.69 326 ASP A N 1
ATOM 2469 C CA . ASP A 1 326 ? -22.643 5.444 2.066 1.00 74.69 326 ASP A CA 1
ATOM 2470 C C . ASP A 1 326 ? -21.179 5.247 1.628 1.00 74.69 326 ASP A C 1
ATOM 2472 O O . ASP A 1 326 ? -20.388 4.624 2.348 1.00 74.69 326 ASP A O 1
ATOM 2476 N N . GLU A 1 327 ? -20.783 5.864 0.508 1.00 68.56 327 GLU A N 1
ATOM 2477 C CA . GLU A 1 327 ? -19.386 5.877 0.028 1.00 68.56 327 GLU A CA 1
ATOM 2478 C C . GLU A 1 327 ? -18.392 6.373 1.098 1.00 68.56 327 GLU A C 1
ATOM 2480 O O . GLU A 1 327 ? -17.249 5.919 1.149 1.00 68.56 327 GLU A O 1
ATOM 2485 N N . ASP A 1 328 ? -18.835 7.241 2.016 1.00 78.81 328 ASP A N 1
ATOM 2486 C CA . ASP A 1 328 ? -18.025 7.751 3.130 1.00 78.81 328 ASP A CA 1
ATOM 2487 C C . ASP A 1 328 ? -17.575 6.656 4.120 1.00 78.81 328 ASP A C 1
ATOM 2489 O O . ASP A 1 328 ? -16.583 6.837 4.840 1.00 78.81 328 ASP A O 1
ATOM 2493 N N . LEU A 1 329 ? -18.300 5.531 4.185 1.00 85.44 329 LEU A N 1
ATOM 2494 C CA . LEU A 1 329 ? -17.971 4.366 5.016 1.00 85.44 329 LEU A CA 1
ATOM 2495 C C . LEU A 1 329 ? -17.226 3.282 4.234 1.00 85.44 329 LEU A C 1
ATOM 2497 O O . LEU A 1 329 ? -16.479 2.516 4.841 1.00 85.44 329 LEU A O 1
ATOM 2501 N N . VAL A 1 330 ? -17.414 3.210 2.916 1.00 85.81 330 VAL A N 1
ATOM 2502 C CA . VAL A 1 330 ? -16.785 2.205 2.050 1.00 85.81 330 VAL A CA 1
ATOM 2503 C C . VAL A 1 330 ? -16.132 2.907 0.857 1.00 85.81 330 VAL A C 1
ATOM 2505 O O . VAL A 1 330 ? -16.741 3.025 -0.206 1.00 85.81 330 VAL A O 1
ATOM 2508 N N . PRO A 1 331 ? -14.882 3.376 1.000 1.00 81.31 331 PRO A N 1
ATOM 2509 C CA . PRO A 1 331 ? -14.195 4.039 -0.096 1.00 81.31 331 PRO A CA 1
ATOM 2510 C C . PRO A 1 331 ? -13.918 3.035 -1.222 1.00 81.31 331 PRO A C 1
ATOM 2512 O O . PRO A 1 331 ? -13.232 2.031 -1.016 1.00 81.31 331 PRO A O 1
ATOM 2515 N N . ALA A 1 332 ? -14.408 3.328 -2.430 1.00 71.25 332 ALA A N 1
ATOM 2516 C CA . ALA A 1 332 ? -14.301 2.439 -3.593 1.00 71.25 332 ALA A CA 1
ATOM 2517 C C . ALA A 1 332 ? -12.850 2.073 -3.964 1.00 71.25 332 ALA A C 1
ATOM 2519 O O . ALA A 1 332 ? -12.596 0.997 -4.494 1.00 71.25 332 ALA A O 1
ATOM 2520 N N . SER A 1 333 ? -11.885 2.946 -3.663 1.00 75.06 333 SER A N 1
ATOM 2521 C CA . SER A 1 333 ? -10.456 2.715 -3.909 1.00 75.06 333 SER A CA 1
ATOM 2522 C C . SER A 1 333 ? -9.721 2.030 -2.750 1.00 75.06 333 SER A C 1
ATOM 2524 O O . SER A 1 333 ? -8.505 1.872 -2.823 1.00 75.06 333 SER A O 1
ATOM 2526 N N . GLY A 1 334 ? -10.412 1.685 -1.659 1.00 78.50 334 GLY A N 1
ATOM 2527 C CA . GLY A 1 334 ? -9.785 1.155 -0.445 1.00 78.50 334 GLY A CA 1
ATOM 2528 C C . GLY A 1 334 ? -9.521 -0.350 -0.465 1.00 78.50 334 GLY A C 1
ATOM 2529 O O . GLY A 1 334 ? -8.715 -0.830 0.332 1.00 78.50 334 GLY A O 1
ATOM 2530 N N . TYR A 1 335 ? -10.171 -1.094 -1.363 1.00 90.94 335 TYR A N 1
ATOM 2531 C CA . TYR A 1 335 ? -10.021 -2.543 -1.477 1.00 90.94 335 TYR A CA 1
ATOM 2532 C C . TYR A 1 335 ? -10.338 -3.061 -2.881 1.00 90.94 335 TYR A C 1
ATOM 2534 O O . TYR A 1 335 ? -10.945 -2.370 -3.695 1.00 90.94 335 TYR A O 1
ATOM 2542 N N . CYS A 1 336 ? -9.909 -4.288 -3.165 1.00 89.00 336 CYS A N 1
ATOM 2543 C CA . CYS A 1 336 ? -10.130 -4.968 -4.433 1.00 89.00 336 CYS A CA 1
ATOM 2544 C C . CYS A 1 336 ? -10.315 -6.473 -4.213 1.00 89.00 336 CYS A C 1
ATOM 2546 O O . CYS A 1 336 ? -9.614 -7.087 -3.406 1.00 89.00 336 CYS A O 1
ATOM 2548 N N . GLN A 1 337 ? -11.241 -7.073 -4.960 1.00 91.88 337 GLN A N 1
ATOM 2549 C CA . GLN A 1 337 ? -11.422 -8.520 -5.018 1.00 91.88 337 GLN A CA 1
ATOM 2550 C C . GLN A 1 337 ? -10.358 -9.155 -5.925 1.00 91.88 337 GLN A C 1
ATOM 2552 O O . GLN A 1 337 ? -10.180 -8.745 -7.073 1.00 91.88 337 GLN A O 1
ATOM 2557 N N . ILE A 1 338 ? -9.683 -10.196 -5.437 1.00 88.62 338 ILE A N 1
ATOM 2558 C CA . ILE A 1 338 ? -8.753 -11.008 -6.221 1.00 88.62 338 ILE A CA 1
ATOM 2559 C C . ILE A 1 338 ? -9.490 -12.257 -6.712 1.00 88.62 338 ILE A C 1
ATOM 2561 O O . ILE A 1 338 ? -9.716 -13.212 -5.972 1.00 88.62 338 ILE A O 1
ATOM 2565 N N . THR A 1 339 ? -9.893 -12.233 -7.981 1.00 85.06 339 THR A N 1
ATOM 2566 C CA . THR A 1 339 ? -10.609 -13.325 -8.648 1.00 85.06 339 THR A CA 1
ATOM 2567 C C . THR A 1 339 ? -9.675 -14.481 -9.043 1.00 85.06 339 THR A C 1
ATOM 2569 O O . THR A 1 339 ? -8.474 -14.272 -9.219 1.00 85.06 339 THR A O 1
ATOM 2572 N N . PRO A 1 340 ? -10.192 -15.705 -9.264 1.00 79.44 340 PRO A N 1
ATOM 2573 C CA . PRO A 1 340 ? -9.387 -16.826 -9.762 1.00 79.44 340 PRO A CA 1
ATOM 2574 C C . PRO A 1 340 ? -8.626 -16.491 -11.055 1.00 79.44 340 PRO A C 1
ATOM 2576 O O . PRO A 1 340 ? -7.461 -16.857 -11.220 1.00 79.44 340 PRO A O 1
ATOM 2579 N N . ASP A 1 341 ? -9.255 -15.715 -11.941 1.00 71.44 341 ASP A N 1
ATOM 2580 C CA . ASP A 1 341 ? -8.667 -15.273 -13.207 1.00 71.44 341 ASP A CA 1
ATOM 2581 C C . ASP A 1 341 ? -7.484 -14.317 -13.030 1.00 71.44 341 ASP A C 1
ATOM 2583 O O . ASP A 1 341 ? -6.740 -14.112 -13.985 1.00 71.44 341 ASP A O 1
ATOM 2587 N N . LEU A 1 342 ? -7.300 -13.701 -11.853 1.00 68.81 342 LEU A N 1
ATOM 2588 C CA . LEU A 1 342 ? -6.092 -12.939 -11.511 1.00 68.81 342 LEU A CA 1
ATOM 2589 C C . LEU A 1 342 ? -4.888 -13.856 -11.275 1.00 68.81 342 LEU A C 1
ATOM 2591 O O . LEU A 1 342 ? -3.775 -13.493 -11.653 1.00 68.81 342 LEU A O 1
ATOM 2595 N N . TYR A 1 343 ? -5.107 -15.057 -10.736 1.00 66.12 343 TYR A N 1
ATOM 2596 C CA . TYR A 1 343 ? -4.057 -16.056 -10.521 1.00 66.12 343 TYR A CA 1
ATOM 2597 C C . TYR A 1 343 ? -3.719 -16.844 -11.791 1.00 66.12 343 TYR A C 1
ATOM 2599 O O . TYR A 1 343 ? -2.563 -17.190 -12.019 1.00 66.12 343 TYR A O 1
ATOM 2607 N N . ALA A 1 344 ? -4.699 -17.061 -12.674 1.00 57.12 344 ALA A N 1
ATOM 2608 C CA . ALA A 1 344 ? -4.497 -17.731 -13.964 1.00 57.12 344 ALA A CA 1
ATOM 2609 C C . ALA A 1 344 ? -3.597 -16.942 -14.951 1.00 57.12 344 ALA A C 1
ATOM 2611 O O . ALA A 1 344 ? -3.269 -17.435 -16.032 1.00 57.12 344 ALA A O 1
ATOM 2612 N N . ARG A 1 345 ? -3.168 -15.718 -14.598 1.00 51.41 345 ARG A N 1
ATOM 2613 C CA . ARG A 1 345 ? -2.423 -14.762 -15.446 1.00 51.41 345 ARG A CA 1
ATOM 2614 C C . ARG A 1 345 ? -0.931 -15.059 -15.600 1.00 51.41 345 ARG A C 1
ATOM 2616 O O . ARG A 1 345 ? -0.129 -14.139 -15.748 1.00 51.41 345 ARG A O 1
ATOM 2623 N N . SER A 1 346 ? -0.565 -16.331 -15.718 1.00 48.88 346 SER A N 1
ATOM 2624 C CA . SER A 1 346 ? 0.649 -16.700 -16.455 1.00 48.88 346 SER A CA 1
ATOM 2625 C C . SER A 1 346 ? 0.524 -16.424 -17.969 1.00 48.88 346 SER A C 1
ATOM 2627 O O . SER A 1 346 ? 1.526 -16.500 -18.672 1.00 48.88 346 SER A O 1
ATOM 2629 N N . ASN A 1 347 ? -0.650 -15.986 -18.463 1.00 51.06 347 ASN A N 1
ATOM 2630 C CA . ASN A 1 347 ? -0.852 -15.434 -19.812 1.00 51.06 347 ASN A CA 1
ATOM 2631 C C . ASN A 1 347 ? -1.222 -13.935 -19.786 1.00 51.06 347 ASN A C 1
ATOM 2633 O O . ASN A 1 347 ? -2.382 -13.542 -19.916 1.00 51.06 347 ASN A O 1
ATOM 2637 N N . SER A 1 348 ? -0.200 -13.090 -19.640 1.00 65.56 348 SER A N 1
ATOM 2638 C CA . SER A 1 348 ? -0.303 -11.625 -19.518 1.00 65.56 348 SER A CA 1
ATOM 2639 C C . SER A 1 348 ? -0.939 -10.904 -20.725 1.00 65.56 348 SER A C 1
ATOM 2641 O O . SER A 1 348 ? -1.592 -9.876 -20.550 1.00 65.56 348 SER A O 1
ATOM 2643 N N . ILE A 1 349 ? -0.805 -11.434 -21.948 1.00 70.69 349 ILE A N 1
ATOM 2644 C CA . ILE A 1 349 ? -1.210 -10.731 -23.182 1.00 70.69 349 ILE A CA 1
ATOM 2645 C C . ILE A 1 349 ? -2.726 -10.607 -23.341 1.00 70.69 349 ILE A C 1
ATOM 2647 O O . ILE A 1 349 ? -3.206 -9.540 -23.732 1.00 70.69 349 ILE A O 1
ATOM 2651 N N . GLU A 1 350 ? -3.484 -11.677 -23.086 1.00 69.75 350 GLU A N 1
ATOM 2652 C CA . GLU A 1 350 ? -4.932 -11.694 -23.349 1.00 69.75 350 GLU A CA 1
ATOM 2653 C C . GLU A 1 350 ? -5.642 -10.648 -22.492 1.00 69.75 350 GLU A C 1
ATOM 2655 O O . GLU A 1 350 ? -6.439 -9.856 -22.992 1.00 69.75 350 GLU A O 1
ATOM 2660 N N . TYR A 1 351 ? -5.245 -10.575 -21.224 1.00 68.88 351 TYR A N 1
ATOM 2661 C CA . TYR A 1 351 ? -5.803 -9.632 -20.275 1.00 68.88 351 TYR A CA 1
ATOM 2662 C C . TYR A 1 351 ? -5.397 -8.183 -20.571 1.00 68.88 351 TYR A C 1
ATOM 2664 O O . TYR A 1 351 ? -6.253 -7.302 -20.579 1.00 68.88 351 TYR A O 1
ATOM 2672 N N . VAL A 1 352 ? -4.117 -7.918 -20.872 1.00 76.69 352 VAL A N 1
ATOM 2673 C CA . VAL A 1 352 ? -3.666 -6.577 -21.301 1.00 76.69 352 VAL A CA 1
ATOM 2674 C C . VAL A 1 352 ? -4.439 -6.137 -22.547 1.00 76.69 352 VAL A C 1
ATOM 2676 O O . VAL A 1 352 ? -4.854 -4.983 -22.663 1.00 76.69 352 VAL A O 1
ATOM 2679 N N . THR A 1 353 ? -4.682 -7.072 -23.464 1.00 81.06 353 THR A N 1
ATOM 2680 C CA . THR A 1 353 ? -5.436 -6.794 -24.684 1.00 81.06 353 THR A CA 1
ATOM 2681 C C . THR A 1 353 ? -6.896 -6.489 -24.392 1.00 81.06 353 THR A C 1
ATOM 2683 O O . THR A 1 353 ? -7.425 -5.520 -24.932 1.00 81.06 353 THR A O 1
ATOM 2686 N N . GLN A 1 354 ? -7.547 -7.267 -23.529 1.00 76.50 354 GLN A N 1
ATOM 2687 C CA . GLN A 1 354 ? -8.924 -7.015 -23.116 1.00 76.50 354 GLN A CA 1
ATOM 2688 C C . GLN A 1 354 ? -9.051 -5.664 -22.405 1.00 76.50 354 GLN A C 1
ATOM 2690 O O . GLN A 1 354 ? -9.942 -4.889 -22.739 1.00 76.50 354 GLN A O 1
ATOM 2695 N N . ALA A 1 355 ? -8.126 -5.347 -21.494 1.00 77.69 355 ALA A N 1
ATOM 2696 C CA . ALA A 1 355 ? -8.075 -4.066 -20.798 1.00 77.69 355 ALA A CA 1
ATOM 2697 C C . ALA A 1 355 ? -8.010 -2.897 -21.792 1.00 77.69 355 ALA A C 1
ATOM 2699 O O . ALA A 1 355 ? -8.821 -1.977 -21.734 1.00 77.69 355 ALA A O 1
ATOM 2700 N N . LEU A 1 356 ? -7.095 -2.941 -22.759 1.00 84.56 356 LEU A N 1
ATOM 2701 C CA . LEU A 1 356 ? -6.962 -1.870 -23.750 1.00 84.56 356 LEU A CA 1
ATOM 2702 C C . LEU A 1 356 ? -8.101 -1.838 -24.783 1.00 84.56 356 LEU A C 1
ATOM 2704 O O . LEU A 1 356 ? -8.397 -0.766 -25.303 1.00 84.56 356 LEU A O 1
ATOM 2708 N N . SER A 1 357 ? -8.760 -2.970 -25.038 1.00 82.44 357 SER A N 1
ATOM 2709 C CA . SER A 1 357 ? -9.907 -3.072 -25.957 1.00 82.44 357 SER A CA 1
ATOM 2710 C C . SER A 1 357 ? -11.256 -2.752 -25.296 1.00 82.44 357 SER A C 1
ATOM 2712 O O . SER A 1 357 ? -12.274 -2.733 -25.980 1.00 82.44 357 SER A O 1
ATOM 2714 N N . ALA A 1 358 ? -11.288 -2.529 -23.978 1.00 77.12 358 ALA A N 1
ATOM 2715 C CA . ALA A 1 358 ? -12.512 -2.228 -23.241 1.00 77.12 358 ALA A CA 1
ATOM 2716 C C . ALA A 1 358 ? -13.102 -0.853 -23.607 1.00 77.12 358 ALA A C 1
ATOM 2718 O O . ALA A 1 358 ? -12.390 0.066 -24.020 1.00 77.12 358 ALA A O 1
ATOM 2719 N N . GLU A 1 359 ? -14.405 -0.681 -23.392 1.00 75.62 359 GLU A N 1
ATOM 2720 C CA . GLU A 1 359 ? -15.076 0.605 -23.591 1.00 75.62 359 GLU A CA 1
ATOM 2721 C C . GLU A 1 359 ? -14.835 1.565 -22.401 1.00 75.62 359 GLU A C 1
ATOM 2723 O O . GLU A 1 359 ? -14.808 1.117 -21.253 1.00 75.62 359 GLU A O 1
ATOM 2728 N N . PRO A 1 360 ? -14.664 2.885 -22.632 1.00 77.50 360 PRO A N 1
ATOM 2729 C CA . PRO A 1 360 ? -14.663 3.548 -23.937 1.00 77.50 360 PRO A CA 1
ATOM 2730 C C . PRO A 1 360 ? -13.407 3.225 -24.758 1.00 77.50 360 PRO A C 1
ATOM 2732 O O . PRO A 1 360 ? -12.299 3.223 -24.217 1.00 77.50 360 PRO A O 1
ATOM 2735 N N . ALA A 1 361 ? -13.567 2.978 -26.055 1.00 83.62 361 ALA A N 1
ATOM 2736 C CA . ALA A 1 361 ? -12.451 2.660 -26.941 1.00 83.62 361 ALA A CA 1
ATOM 2737 C C . ALA A 1 361 ? -11.379 3.770 -26.982 1.00 83.62 361 ALA A C 1
ATOM 2739 O O . ALA A 1 361 ? -11.683 4.967 -26.932 1.00 83.62 361 ALA A O 1
ATOM 2740 N N . ILE A 1 362 ? -10.107 3.377 -27.113 1.00 88.12 362 ILE A N 1
ATOM 2741 C CA . ILE A 1 362 ? -8.985 4.323 -27.183 1.00 88.12 362 ILE A CA 1
ATOM 2742 C C . ILE A 1 362 ? -9.032 5.052 -28.540 1.00 88.12 362 ILE A C 1
ATOM 2744 O O . ILE A 1 362 ? -9.006 4.393 -29.585 1.00 88.12 362 ILE A O 1
ATOM 2748 N N . PRO A 1 363 ? -9.099 6.398 -28.570 1.00 88.50 363 PRO A N 1
ATOM 2749 C CA . PRO A 1 363 ? -9.172 7.133 -29.827 1.00 88.50 363 PRO A CA 1
ATOM 2750 C C . PRO A 1 363 ? -7.849 7.085 -30.593 1.00 88.50 363 PRO A C 1
ATOM 2752 O O . PRO A 1 363 ? -6.777 7.091 -29.988 1.00 88.50 363 PRO A O 1
ATOM 2755 N N . LEU A 1 364 ? -7.902 7.142 -31.923 1.00 89.56 364 LEU A N 1
ATOM 2756 C CA . LEU A 1 364 ? -6.696 7.346 -32.732 1.00 89.56 364 LEU A CA 1
ATOM 2757 C C . LEU A 1 364 ? -6.012 8.677 -32.402 1.00 89.56 364 LEU A C 1
ATOM 2759 O O . LEU A 1 364 ? -6.658 9.636 -31.968 1.00 89.56 364 LEU A O 1
ATOM 2763 N N . CYS A 1 365 ? -4.704 8.737 -32.617 1.00 89.62 365 CYS A N 1
ATOM 2764 C CA . CYS A 1 365 ? -3.924 9.939 -32.355 1.00 89.62 365 CYS A CA 1
ATOM 2765 C C . CYS A 1 365 ? -2.753 10.080 -33.320 1.00 89.62 365 CYS A C 1
ATOM 2767 O O . CYS A 1 365 ? -2.304 9.108 -33.926 1.00 89.62 365 CYS A O 1
ATOM 2769 N N . THR A 1 366 ? -2.214 11.292 -33.402 1.00 89.06 366 THR A N 1
ATOM 2770 C CA . THR A 1 366 ? -0.966 11.567 -34.118 1.00 89.06 366 THR A CA 1
ATOM 2771 C C . THR A 1 366 ? 0.156 11.898 -33.144 1.00 89.06 366 THR A C 1
ATOM 2773 O O . THR A 1 366 ? -0.046 12.693 -32.225 1.00 89.06 366 THR A O 1
ATOM 2776 N N . LEU A 1 367 ? 1.347 11.363 -33.380 1.00 89.88 367 LEU A N 1
ATOM 2777 C CA . LEU A 1 367 ? 2.580 11.817 -32.752 1.00 89.88 367 LEU A CA 1
ATOM 2778 C C . LEU A 1 367 ? 3.214 12.924 -33.596 1.00 89.88 367 LEU A C 1
ATOM 2780 O O . LEU A 1 367 ? 3.252 12.849 -34.823 1.00 89.88 367 LEU A O 1
ATOM 2784 N N . GLN A 1 368 ? 3.725 13.949 -32.919 1.00 89.75 368 GLN A N 1
ATOM 2785 C CA . GLN A 1 368 ? 4.376 15.094 -33.549 1.00 89.75 368 GLN A CA 1
ATOM 2786 C C . GLN A 1 368 ? 5.840 15.139 -33.115 1.00 89.75 368 GLN A C 1
ATOM 2788 O O . GLN A 1 368 ? 6.097 15.153 -31.904 1.00 89.75 368 GLN A O 1
ATOM 2793 N N . PRO A 1 369 ? 6.808 15.166 -34.048 1.00 91.44 369 PRO A N 1
ATOM 2794 C CA . PRO A 1 369 ? 8.208 15.367 -33.703 1.00 91.44 369 PRO A CA 1
ATOM 2795 C C . PRO A 1 369 ? 8.405 16.630 -32.857 1.00 91.44 369 PRO A C 1
ATOM 2797 O O . PRO A 1 369 ? 7.717 17.639 -33.033 1.00 91.44 369 PRO A O 1
ATOM 2800 N N . HIS A 1 370 ? 9.346 16.584 -31.917 1.00 91.25 370 HIS A N 1
ATOM 2801 C CA . HIS A 1 370 ? 9.627 17.728 -31.059 1.00 91.25 370 HIS A CA 1
ATOM 2802 C C . HIS A 1 370 ? 10.115 18.932 -31.899 1.00 91.25 370 HIS A C 1
ATOM 2804 O O . HIS A 1 370 ? 11.091 18.809 -32.640 1.00 91.25 370 HIS A O 1
ATOM 2810 N N . PRO A 1 371 ? 9.491 20.119 -31.783 1.00 86.25 371 PRO A N 1
ATOM 2811 C CA . PRO A 1 371 ? 9.608 21.183 -32.788 1.00 86.25 371 PRO A CA 1
ATOM 2812 C C . PRO A 1 371 ? 10.989 21.845 -32.868 1.00 86.25 371 PRO A C 1
ATOM 2814 O O . PRO A 1 371 ? 11.288 22.519 -33.847 1.00 86.25 371 PRO A O 1
ATOM 2817 N N . LYS A 1 372 ? 11.822 21.701 -31.831 1.00 84.31 372 LYS A N 1
ATOM 2818 C CA . LYS A 1 372 ? 13.141 22.356 -31.746 1.00 84.31 372 LYS A CA 1
ATOM 2819 C C . LYS A 1 372 ? 14.321 21.387 -31.765 1.00 84.31 372 LYS A C 1
ATOM 2821 O O . LYS A 1 372 ? 15.449 21.805 -31.982 1.00 84.31 372 LYS A O 1
ATOM 2826 N N . CYS A 1 373 ? 14.074 20.120 -31.457 1.00 87.38 373 CYS A N 1
ATOM 2827 C CA . CYS A 1 373 ? 15.109 19.110 -31.247 1.00 87.38 373 CYS A CA 1
ATOM 2828 C C . CYS A 1 373 ? 14.433 17.742 -31.306 1.00 87.38 373 CYS A C 1
ATOM 2830 O O . CYS A 1 373 ? 14.052 17.197 -30.271 1.00 87.38 373 CYS A O 1
ATOM 2832 N N . CYS A 1 374 ? 14.155 17.260 -32.515 1.00 90.62 374 CYS A N 1
ATOM 2833 C CA . CYS A 1 374 ? 13.514 15.963 -32.705 1.00 90.62 374 CYS A CA 1
ATOM 2834 C C . CYS A 1 374 ? 14.528 14.825 -32.837 1.00 90.62 374 CYS A C 1
ATOM 2836 O O . CYS A 1 374 ? 14.140 13.682 -32.651 1.00 90.62 374 CYS A O 1
ATOM 2838 N N . LEU A 1 375 ? 15.808 15.104 -33.086 1.00 94.50 375 LEU A N 1
ATOM 2839 C CA . LEU A 1 375 ? 16.881 14.113 -33.059 1.00 94.50 375 LEU A CA 1
ATOM 2840 C C . LEU A 1 375 ? 17.961 14.541 -32.075 1.00 94.50 375 LEU A C 1
ATOM 2842 O O . LEU A 1 375 ? 18.437 15.673 -32.135 1.00 94.50 375 LEU A O 1
ATOM 2846 N N . PHE A 1 376 ? 18.381 13.623 -31.208 1.00 93.88 376 PHE A N 1
ATOM 2847 C CA . PHE A 1 376 ? 19.602 13.772 -30.418 1.00 93.88 376 PHE A CA 1
ATOM 2848 C C . PHE A 1 376 ? 20.120 12.408 -29.939 1.00 93.88 376 PHE A C 1
ATOM 2850 O O . PHE A 1 376 ? 19.462 11.376 -30.115 1.00 93.88 376 PHE A O 1
ATOM 2857 N N . VAL A 1 377 ? 21.317 12.402 -29.347 1.00 93.00 377 VAL A N 1
ATOM 2858 C CA . VAL A 1 377 ? 21.921 11.199 -28.763 1.00 93.00 377 VAL A CA 1
ATOM 2859 C C . VAL A 1 377 ? 21.495 11.092 -27.300 1.00 93.00 377 VAL A C 1
ATOM 2861 O O . VAL A 1 377 ? 21.971 11.838 -26.452 1.00 93.00 377 VAL A O 1
ATOM 2864 N N . ALA A 1 378 ? 20.583 10.175 -26.997 1.00 91.69 378 ALA A N 1
ATOM 2865 C CA . ALA A 1 378 ? 20.155 9.887 -25.636 1.00 91.69 378 ALA A CA 1
ATOM 2866 C C . ALA A 1 378 ? 21.259 9.185 -24.827 1.00 91.69 378 ALA A C 1
ATOM 2868 O O . ALA A 1 378 ? 22.337 8.858 -25.334 1.00 91.69 378 ALA A O 1
ATOM 2869 N N . TRP A 1 379 ? 20.972 8.935 -23.548 1.00 89.88 379 TRP A N 1
ATOM 2870 C CA . TRP A 1 379 ? 21.873 8.200 -22.661 1.00 89.88 379 TRP A CA 1
ATOM 2871 C C . TRP A 1 379 ? 22.318 6.882 -23.298 1.00 89.88 379 TRP A C 1
ATOM 2873 O O . TRP A 1 379 ? 21.569 6.255 -24.056 1.00 89.88 379 TRP A O 1
ATOM 2883 N N . ASN A 1 380 ? 23.538 6.470 -22.975 1.00 89.75 380 ASN A N 1
ATOM 2884 C CA . ASN A 1 380 ? 24.181 5.267 -23.497 1.00 89.75 380 ASN A CA 1
ATOM 2885 C C . ASN A 1 380 ? 24.414 5.264 -25.030 1.00 89.75 380 ASN A C 1
ATOM 2887 O O . ASN A 1 380 ? 24.633 4.214 -25.641 1.00 89.75 380 ASN A O 1
ATOM 2891 N N . GLY A 1 381 ? 24.363 6.432 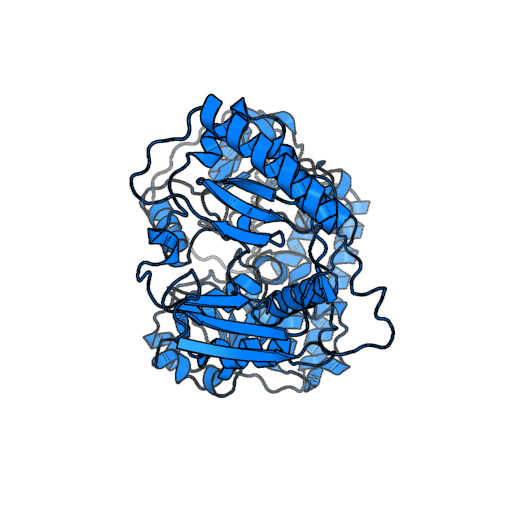-25.681 1.00 89.12 381 GLY A N 1
ATOM 2892 C CA . GLY A 1 381 ? 24.781 6.592 -27.076 1.00 89.12 381 GLY A CA 1
ATOM 2893 C C . GLY A 1 381 ? 23.717 6.224 -28.109 1.00 89.12 381 GLY A C 1
ATOM 2894 O O . GLY A 1 381 ? 24.039 5.902 -29.251 1.00 89.12 381 GLY A O 1
ATOM 2895 N N . VAL A 1 382 ? 22.442 6.244 -27.731 1.00 91.75 382 VAL A N 1
ATOM 2896 C CA . VAL A 1 382 ? 21.344 5.855 -28.624 1.00 91.75 382 VAL A CA 1
ATOM 2897 C C . VAL A 1 382 ? 20.816 7.075 -29.373 1.00 91.75 382 VAL A C 1
ATOM 2899 O O . VAL A 1 382 ? 20.396 8.045 -28.749 1.00 91.75 382 VAL A O 1
ATOM 2902 N N . ILE A 1 383 ? 20.780 7.031 -30.705 1.00 93.44 383 ILE A N 1
ATOM 2903 C CA . ILE A 1 383 ? 20.115 8.068 -31.505 1.00 93.44 383 ILE A CA 1
ATOM 2904 C C . ILE A 1 383 ? 18.612 7.817 -31.454 1.00 93.44 383 ILE A C 1
ATOM 2906 O O . ILE A 1 383 ? 18.144 6.722 -31.786 1.00 93.44 383 ILE A O 1
ATOM 2910 N N . VAL A 1 384 ? 17.857 8.835 -31.053 1.00 93.50 384 VAL A N 1
ATOM 2911 C CA . VAL A 1 384 ? 16.403 8.754 -30.895 1.00 93.50 384 VAL A CA 1
ATOM 2912 C C . VAL A 1 384 ? 15.692 9.853 -31.677 1.00 93.50 384 VAL A C 1
ATOM 2914 O O . VAL A 1 384 ? 16.158 10.990 -31.722 1.00 93.50 384 VAL A O 1
ATOM 2917 N N . LEU A 1 385 ? 14.539 9.506 -32.247 1.00 92.75 385 LEU A N 1
ATOM 2918 C CA . LEU A 1 385 ? 13.508 10.450 -32.663 1.00 92.75 385 LEU A CA 1
ATOM 2919 C C . LEU A 1 385 ? 12.611 10.760 -31.461 1.00 92.75 385 LEU A C 1
ATOM 2921 O O . LEU A 1 385 ? 12.058 9.851 -30.841 1.00 92.75 385 LEU A O 1
ATOM 2925 N N . VAL A 1 386 ? 12.479 12.039 -31.137 1.00 92.81 386 VAL A N 1
ATOM 2926 C CA . VAL A 1 386 ? 11.745 12.565 -29.983 1.00 92.81 386 VAL A CA 1
ATOM 2927 C C . VAL A 1 386 ? 10.429 13.164 -30.448 1.00 92.81 386 VAL A C 1
ATOM 2929 O O . VAL A 1 386 ? 10.409 13.973 -31.381 1.00 92.81 386 VAL A O 1
ATOM 2932 N N . TYR A 1 387 ? 9.344 12.835 -29.753 1.00 92.38 387 TYR A N 1
ATOM 2933 C CA . TYR A 1 387 ? 8.040 13.461 -29.964 1.00 92.38 387 TYR A CA 1
ATOM 2934 C C . TYR A 1 387 ? 7.757 14.494 -28.877 1.00 92.38 387 TYR A C 1
ATOM 2936 O O . TYR A 1 387 ? 8.311 14.421 -27.787 1.00 92.38 387 TYR A O 1
ATOM 2944 N N . ASN A 1 388 ? 6.887 15.458 -29.157 1.00 91.25 388 ASN A N 1
ATOM 2945 C CA . ASN A 1 388 ? 6.591 16.578 -28.259 1.00 91.25 388 ASN A CA 1
ATOM 2946 C C . ASN A 1 388 ? 5.807 16.211 -26.976 1.00 91.25 388 ASN A C 1
ATOM 2948 O O . ASN A 1 388 ? 5.574 17.093 -26.153 1.00 91.25 388 ASN A O 1
ATOM 2952 N N . GLY A 1 389 ? 5.410 14.947 -26.803 1.00 92.75 389 GLY A N 1
ATOM 2953 C CA . GLY A 1 389 ? 4.777 14.385 -25.601 1.00 92.75 389 GLY A CA 1
ATOM 2954 C C . GLY A 1 389 ? 3.716 13.341 -25.954 1.00 92.75 389 GLY A C 1
ATOM 2955 O O . GLY A 1 389 ? 3.391 13.165 -27.131 1.00 92.75 389 GLY A O 1
ATOM 2956 N N . PHE A 1 390 ? 3.213 12.590 -24.968 1.00 92.56 390 PHE A N 1
ATOM 2957 C CA . PHE A 1 390 ? 2.167 11.600 -25.239 1.00 92.56 390 PHE A CA 1
ATOM 2958 C C . PHE A 1 390 ? 0.829 12.314 -25.526 1.00 92.56 390 PHE A C 1
ATOM 2960 O O . PHE A 1 390 ? 0.394 13.147 -24.725 1.00 92.56 390 PHE A O 1
ATOM 2967 N N .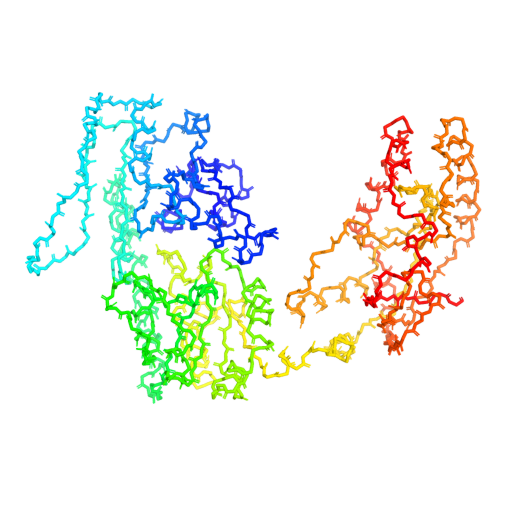 PRO A 1 391 ? 0.138 12.007 -26.642 1.00 91.44 391 PRO A N 1
ATOM 2968 C CA . PRO A 1 391 ? -1.226 12.476 -26.872 1.00 91.44 391 PRO A CA 1
ATOM 2969 C C . PRO A 1 391 ? -2.188 11.937 -25.807 1.00 91.44 391 PRO A C 1
ATOM 2971 O O . PRO A 1 391 ? -1.937 10.879 -25.217 1.00 91.44 391 PRO A O 1
ATOM 2974 N N . ARG A 1 392 ? -3.331 12.609 -25.594 1.00 87.75 392 ARG A N 1
ATOM 2975 C CA . ARG A 1 392 ? -4.314 12.192 -24.572 1.00 87.75 392 ARG A CA 1
ATOM 2976 C C . ARG A 1 392 ? -4.758 10.740 -24.751 1.00 87.75 392 ARG A C 1
ATOM 2978 O O . ARG A 1 392 ? -4.900 10.042 -23.754 1.00 87.75 392 ARG A O 1
ATOM 2985 N N . SER A 1 393 ? -4.911 10.270 -25.988 1.00 88.88 393 SER A N 1
ATOM 2986 C CA . SER A 1 393 ? -5.251 8.871 -26.276 1.00 88.88 393 SER A CA 1
ATOM 2987 C C . SER A 1 393 ? -4.255 7.869 -25.685 1.00 88.88 393 SER A C 1
ATOM 2989 O O . SER A 1 393 ? -4.662 6.879 -25.084 1.00 88.88 393 SER A O 1
ATOM 2991 N N . LEU A 1 394 ? -2.950 8.129 -25.810 1.00 90.31 394 LEU A N 1
ATOM 2992 C CA . LEU A 1 394 ? -1.922 7.240 -25.258 1.00 90.31 394 LEU A CA 1
ATOM 2993 C C . LEU A 1 394 ? -1.826 7.369 -23.735 1.00 90.31 394 LEU A C 1
ATOM 2995 O O . LEU A 1 394 ? -1.565 6.379 -23.057 1.00 90.31 394 LEU A O 1
ATOM 2999 N N . MET A 1 395 ? -2.106 8.553 -23.185 1.00 89.00 395 MET A N 1
ATOM 3000 C CA . MET A 1 395 ? -2.221 8.727 -21.734 1.00 89.00 395 MET A CA 1
ATOM 3001 C C . MET A 1 395 ? -3.405 7.950 -21.154 1.00 89.00 395 MET A C 1
ATOM 3003 O O . MET A 1 395 ? -3.239 7.290 -20.137 1.00 89.00 395 MET A O 1
ATOM 3007 N N . LEU A 1 396 ? -4.556 7.936 -21.831 1.00 87.00 396 LEU A N 1
ATOM 3008 C CA . LEU A 1 396 ? -5.698 7.097 -21.450 1.00 87.00 396 LEU A CA 1
ATOM 3009 C C . LEU A 1 396 ? -5.340 5.606 -21.472 1.00 87.00 396 LEU A C 1
ATOM 3011 O O . LEU A 1 396 ? -5.718 4.870 -20.564 1.00 87.00 396 LEU A O 1
ATOM 3015 N N . ALA A 1 397 ? -4.587 5.163 -22.484 1.00 88.44 397 ALA A N 1
ATOM 3016 C CA . ALA A 1 397 ? -4.098 3.789 -22.553 1.00 88.44 397 ALA A CA 1
ATOM 3017 C C . ALA A 1 397 ? -3.210 3.446 -21.341 1.00 88.44 397 ALA A C 1
ATOM 3019 O O . ALA A 1 397 ? -3.412 2.412 -20.705 1.00 88.44 397 ALA A O 1
ATOM 3020 N N . LYS A 1 398 ? -2.267 4.332 -20.989 1.00 87.19 398 LYS A N 1
ATOM 3021 C CA . LYS A 1 398 ? -1.380 4.178 -19.822 1.00 87.19 398 LYS A CA 1
ATOM 3022 C C . LYS A 1 398 ? -2.166 4.165 -18.508 1.00 87.19 398 LYS A C 1
ATOM 3024 O O . LYS A 1 398 ? -1.991 3.245 -17.719 1.00 87.19 398 LYS A O 1
ATOM 3029 N N . GLU A 1 399 ? -3.067 5.128 -18.306 1.00 83.31 399 GLU A N 1
ATOM 3030 C CA . GLU A 1 399 ? -3.959 5.202 -17.137 1.00 83.31 399 GLU A CA 1
ATOM 3031 C C . GLU A 1 399 ? -4.739 3.895 -16.966 1.00 83.31 399 GLU A C 1
ATOM 3033 O O . GLU A 1 399 ? -4.738 3.305 -15.888 1.00 83.31 399 GLU A O 1
ATOM 3038 N N . ARG A 1 400 ? -5.328 3.383 -18.052 1.00 82.75 400 ARG A N 1
ATOM 3039 C CA . ARG A 1 400 ? -6.109 2.147 -18.018 1.00 82.75 400 ARG A CA 1
ATOM 3040 C C . ARG A 1 400 ? -5.272 0.922 -17.663 1.00 82.75 400 ARG A C 1
ATOM 3042 O O . ARG A 1 400 ? -5.742 0.083 -16.898 1.00 82.75 400 ARG A O 1
ATOM 3049 N N . LEU A 1 401 ? -4.054 0.814 -18.195 1.00 80.06 401 LEU A N 1
ATOM 3050 C CA . LEU A 1 401 ? -3.137 -0.257 -17.807 1.00 80.06 401 LEU A CA 1
ATOM 3051 C C . LEU A 1 401 ? -2.827 -0.182 -16.313 1.00 80.06 401 LEU A C 1
ATOM 3053 O O . LEU A 1 401 ? -2.983 -1.184 -15.627 1.00 80.06 401 LEU A O 1
ATOM 3057 N N . CYS A 1 402 ? -2.481 0.996 -15.793 1.00 74.19 402 CYS A N 1
ATOM 3058 C CA . CYS A 1 402 ? -2.189 1.169 -14.370 1.00 74.19 402 CYS A CA 1
ATOM 3059 C C . CYS A 1 402 ? -3.387 0.826 -13.470 1.00 74.19 402 CYS A C 1
ATOM 3061 O O . CYS A 1 402 ? -3.201 0.229 -12.414 1.00 74.19 402 CYS A O 1
ATOM 3063 N N . THR A 1 403 ? -4.611 1.172 -13.879 1.00 66.94 403 THR A N 1
ATOM 3064 C CA . THR A 1 403 ? -5.821 0.886 -13.093 1.00 66.94 403 THR A CA 1
ATOM 3065 C C . THR A 1 403 ? -6.232 -0.586 -13.146 1.00 66.94 403 THR A C 1
ATOM 3067 O O . THR A 1 403 ? -6.583 -1.157 -12.118 1.00 66.94 403 THR A O 1
ATOM 3070 N N . LEU A 1 404 ? -6.222 -1.214 -14.328 1.00 65.38 404 LEU A N 1
ATOM 3071 C CA . LEU A 1 404 ? -6.760 -2.572 -14.516 1.00 65.38 404 LEU A CA 1
ATOM 3072 C C . LEU A 1 404 ? -5.739 -3.687 -14.248 1.00 65.38 404 LEU A C 1
ATOM 3074 O O . LEU A 1 404 ? -6.126 -4.856 -14.145 1.00 65.38 404 LEU A O 1
ATOM 3078 N N . LEU A 1 405 ? -4.452 -3.345 -14.154 1.00 66.88 405 LEU A N 1
ATOM 3079 C CA . LEU A 1 405 ? -3.349 -4.257 -13.846 1.00 66.88 405 LEU A CA 1
ATOM 3080 C C . LEU A 1 405 ? -2.589 -3.796 -12.592 1.00 66.88 405 LEU A C 1
ATOM 3082 O O . LEU A 1 405 ? -1.437 -3.355 -12.691 1.00 66.88 405 LEU A O 1
ATOM 3086 N N . PRO A 1 406 ? -3.204 -3.915 -11.401 1.00 51.09 406 PRO A N 1
ATOM 3087 C CA . PRO A 1 406 ? -2.493 -3.691 -10.149 1.00 51.09 406 PRO A CA 1
ATOM 3088 C C . PRO A 1 406 ? -1.290 -4.646 -10.068 1.00 51.09 406 PRO A C 1
ATOM 3090 O O . PRO A 1 406 ? -1.437 -5.857 -10.229 1.00 51.09 406 PRO A O 1
ATOM 3093 N N . GLY A 1 407 ? -0.091 -4.086 -9.881 1.00 53.25 407 GLY A N 1
ATOM 3094 C CA . GLY A 1 407 ? 1.175 -4.830 -9.853 1.00 53.25 407 GLY A CA 1
ATOM 3095 C C . GLY A 1 407 ? 2.073 -4.675 -11.086 1.00 53.25 407 GLY A C 1
ATOM 3096 O O . GLY A 1 407 ? 3.183 -5.214 -11.088 1.00 53.25 407 GLY A O 1
ATOM 3097 N N . LEU A 1 408 ? 1.666 -3.910 -12.111 1.00 62.97 408 LEU A N 1
ATOM 3098 C CA . LEU A 1 408 ? 2.615 -3.438 -13.127 1.00 62.97 408 LEU A CA 1
ATOM 3099 C C . LEU A 1 408 ? 3.757 -2.666 -12.450 1.00 62.97 408 LEU A C 1
ATOM 3101 O O . LEU A 1 408 ? 3.522 -1.804 -11.607 1.00 62.97 408 LEU A O 1
ATOM 3105 N N . LYS A 1 409 ? 5.002 -2.980 -12.825 1.00 60.66 409 LYS A N 1
ATOM 3106 C CA . LYS A 1 409 ? 6.174 -2.240 -12.340 1.00 60.66 409 LYS A CA 1
ATOM 3107 C C . LYS A 1 409 ? 6.066 -0.770 -12.739 1.00 60.66 409 LYS A C 1
ATOM 3109 O O . LYS A 1 409 ? 5.634 -0.469 -13.852 1.00 60.66 409 LYS A O 1
ATOM 3114 N N . ASP A 1 410 ? 6.544 0.108 -11.860 1.00 64.94 410 ASP A N 1
ATOM 3115 C CA . ASP A 1 410 ? 6.655 1.534 -12.150 1.00 64.94 410 ASP A CA 1
ATOM 3116 C C . ASP A 1 410 ? 7.391 1.784 -13.470 1.00 64.94 410 ASP A C 1
ATOM 3118 O O . ASP A 1 410 ? 8.371 1.114 -13.819 1.00 64.94 410 ASP A O 1
ATOM 3122 N N . GLU A 1 411 ? 6.929 2.792 -14.211 1.00 73.00 411 GLU A N 1
ATOM 3123 C CA . GLU A 1 411 ? 7.560 3.155 -15.470 1.00 73.00 411 GLU A CA 1
ATOM 3124 C C . GLU A 1 411 ? 8.984 3.668 -15.244 1.00 73.00 411 GLU A C 1
ATOM 3126 O O . GLU A 1 411 ? 9.222 4.680 -14.574 1.00 73.00 411 GLU A O 1
ATOM 3131 N N . ASN A 1 412 ? 9.944 3.017 -15.900 1.00 74.00 412 ASN A N 1
ATOM 3132 C CA . ASN A 1 412 ? 11.305 3.523 -15.994 1.00 74.00 412 ASN A CA 1
ATOM 3133 C C . ASN A 1 412 ? 11.314 4.905 -16.657 1.00 74.00 412 ASN A C 1
ATOM 3135 O O . ASN A 1 412 ? 10.547 5.167 -17.583 1.00 74.00 412 ASN A O 1
ATOM 3139 N N . PHE A 1 413 ? 12.248 5.769 -16.250 1.00 75.19 413 PHE A N 1
ATOM 3140 C CA . PHE A 1 413 ? 12.377 7.133 -16.782 1.00 75.19 413 PHE A CA 1
ATOM 3141 C C . PHE A 1 413 ? 12.366 7.192 -18.320 1.00 75.19 413 PHE A C 1
ATOM 3143 O O . PHE A 1 413 ? 11.727 8.057 -18.914 1.00 75.19 413 PHE A O 1
ATOM 3150 N N . GLY A 1 414 ? 13.013 6.225 -18.977 1.00 75.50 414 GLY A N 1
ATOM 3151 C CA . GLY A 1 414 ? 13.059 6.131 -20.433 1.00 75.50 414 GLY A CA 1
ATOM 3152 C C . GLY A 1 414 ? 11.705 5.915 -21.126 1.00 75.50 414 GLY A C 1
ATOM 3153 O O . GLY A 1 414 ? 11.627 6.220 -22.313 1.00 75.50 414 GLY A O 1
ATOM 3154 N N . SER A 1 415 ? 10.684 5.428 -20.417 1.00 78.44 415 SER A N 1
ATOM 3155 C CA . SER A 1 415 ? 9.328 5.152 -20.927 1.00 78.44 415 SER A CA 1
ATOM 3156 C C . SER A 1 415 ? 8.310 6.244 -20.568 1.00 78.44 415 SER A C 1
ATOM 3158 O O . SER A 1 415 ? 7.168 6.203 -21.027 1.00 78.44 415 SER A O 1
ATOM 3160 N N . LYS A 1 416 ? 8.722 7.239 -19.770 1.00 84.81 416 LYS A N 1
ATOM 3161 C CA . LYS A 1 416 ? 7.875 8.370 -19.349 1.00 84.81 416 LYS A CA 1
ATOM 3162 C C . LYS A 1 416 ? 7.665 9.417 -20.442 1.00 84.81 416 LYS A C 1
ATOM 3164 O O . LYS A 1 416 ? 6.916 10.362 -20.243 1.00 84.81 416 LYS A O 1
ATOM 3169 N N . TRP A 1 417 ? 8.318 9.260 -21.590 1.00 90.00 417 TRP A N 1
ATOM 3170 C CA . TRP A 1 417 ? 8.181 10.144 -22.740 1.00 90.00 417 TRP A CA 1
ATOM 3171 C C . TRP A 1 417 ? 8.232 9.346 -24.052 1.00 90.00 417 TRP A C 1
ATOM 3173 O O . TRP A 1 417 ? 8.934 8.331 -24.125 1.00 90.00 417 TRP A O 1
ATOM 3183 N N . PRO A 1 418 ? 7.502 9.776 -25.095 1.00 90.94 418 PRO A N 1
ATOM 3184 C CA . PRO A 1 418 ? 7.451 9.066 -26.368 1.00 90.94 418 PRO A CA 1
ATOM 3185 C C . PRO A 1 418 ? 8.717 9.288 -27.195 1.00 90.94 418 PRO A C 1
ATOM 3187 O O . PRO A 1 418 ? 9.143 10.426 -27.421 1.00 90.94 418 PRO A O 1
ATOM 3190 N N . LYS A 1 419 ? 9.275 8.194 -27.723 1.00 91.44 419 LYS A N 1
ATOM 3191 C CA . LYS A 1 419 ? 10.440 8.213 -28.616 1.00 91.44 419 LYS A CA 1
ATOM 3192 C C . LYS A 1 419 ? 10.533 6.975 -29.493 1.00 91.44 419 LYS A C 1
ATOM 3194 O O . LYS A 1 419 ? 9.999 5.925 -29.143 1.00 91.44 419 LYS A O 1
ATOM 3199 N N . THR A 1 420 ? 11.301 7.085 -30.569 1.00 89.44 420 THR A N 1
ATOM 3200 C CA . THR A 1 420 ? 11.696 5.955 -31.415 1.00 89.44 420 THR A CA 1
ATOM 3201 C C . THR A 1 420 ? 13.215 5.849 -31.434 1.00 89.44 420 THR A C 1
ATOM 3203 O O . THR A 1 420 ? 13.903 6.799 -31.795 1.00 89.44 420 THR A O 1
ATOM 3206 N N . THR A 1 421 ? 13.754 4.694 -31.046 1.00 88.88 421 THR A N 1
ATOM 3207 C CA . THR A 1 421 ? 15.184 4.403 -31.209 1.00 88.88 421 THR A CA 1
ATOM 3208 C C . THR A 1 421 ? 15.491 4.177 -32.685 1.00 88.88 421 THR A C 1
ATOM 3210 O O . THR A 1 421 ? 14.878 3.319 -33.311 1.00 88.88 421 THR A O 1
ATOM 3213 N N . LEU A 1 422 ? 16.449 4.929 -33.228 1.00 89.69 422 LEU A N 1
ATOM 3214 C CA . LEU A 1 422 ? 16.869 4.834 -34.630 1.00 89.69 422 LEU A CA 1
ATOM 3215 C C . LEU A 1 422 ? 18.181 4.067 -34.788 1.00 89.69 422 LEU A C 1
ATOM 3217 O O . LEU A 1 422 ? 18.354 3.313 -35.740 1.00 89.69 422 LEU A O 1
ATOM 3221 N N . ALA A 1 423 ? 19.116 4.267 -33.858 1.00 89.12 423 ALA A N 1
ATOM 3222 C CA . ALA A 1 423 ? 20.406 3.594 -33.872 1.00 89.12 423 ALA A CA 1
ATOM 3223 C C . ALA A 1 423 ? 20.972 3.469 -32.458 1.00 89.12 423 ALA A C 1
ATOM 3225 O O . ALA A 1 423 ? 20.733 4.320 -31.603 1.00 89.12 423 ALA A O 1
ATOM 3226 N N . ALA A 1 424 ? 21.766 2.427 -32.237 1.00 88.94 424 ALA A N 1
ATOM 3227 C CA . ALA A 1 424 ? 22.530 2.212 -31.017 1.00 88.94 424 ALA A CA 1
ATOM 3228 C C . ALA A 1 424 ? 24.009 2.048 -31.367 1.00 88.94 424 ALA A C 1
ATOM 3230 O O . ALA A 1 424 ? 24.352 1.561 -32.449 1.00 88.94 424 ALA A O 1
ATOM 3231 N N . VAL A 1 425 ? 24.891 2.429 -30.446 1.00 89.38 425 VAL A N 1
ATOM 3232 C CA . VAL A 1 425 ? 26.329 2.219 -30.634 1.00 89.38 425 VAL A CA 1
ATOM 3233 C C . VAL A 1 425 ? 26.642 0.722 -30.648 1.00 89.38 425 VAL A C 1
ATOM 3235 O O . VAL A 1 425 ? 26.067 -0.066 -29.891 1.00 89.38 425 VAL A O 1
ATOM 3238 N N . LYS A 1 426 ? 27.583 0.331 -31.509 1.00 90.19 426 LYS A N 1
ATOM 3239 C CA . LYS A 1 426 ? 28.088 -1.039 -31.587 1.00 90.19 426 LYS A CA 1
ATOM 3240 C C . LYS A 1 426 ? 28.826 -1.423 -30.298 1.00 90.19 426 LYS A C 1
ATOM 3242 O O . LYS A 1 426 ? 29.519 -0.593 -29.708 1.00 90.19 426 LYS A O 1
ATOM 3247 N N . ASP A 1 427 ? 28.716 -2.684 -29.894 1.00 87.81 427 ASP A N 1
ATOM 3248 C CA . ASP A 1 427 ? 29.461 -3.218 -28.751 1.00 87.81 427 ASP A CA 1
ATOM 3249 C C . ASP A 1 427 ? 30.974 -3.028 -28.931 1.00 87.81 427 ASP A C 1
ATOM 3251 O O . ASP A 1 427 ? 31.498 -3.143 -30.043 1.00 87.81 427 ASP A O 1
ATOM 3255 N N . GLY A 1 428 ? 31.671 -2.714 -27.836 1.00 87.69 428 GLY A N 1
ATOM 3256 C CA . GLY A 1 428 ? 33.122 -2.502 -27.827 1.00 87.69 428 GLY A CA 1
ATOM 3257 C C . GLY A 1 428 ? 33.603 -1.205 -28.492 1.00 87.69 428 GLY A C 1
ATOM 3258 O O . GLY A 1 428 ? 34.809 -1.003 -28.605 1.00 87.69 428 GLY A O 1
ATOM 3259 N N . THR A 1 429 ? 32.698 -0.323 -28.932 1.00 89.12 429 THR A N 1
ATOM 3260 C CA . THR A 1 429 ? 33.086 1.011 -29.422 1.00 89.12 429 THR A CA 1
ATOM 3261 C C . THR A 1 429 ? 33.635 1.845 -28.256 1.00 89.12 429 THR A C 1
ATOM 3263 O O . THR A 1 429 ? 32.980 1.876 -27.211 1.00 89.12 429 THR A O 1
ATOM 3266 N N . PRO A 1 430 ? 34.789 2.528 -28.412 1.00 91.62 430 PRO A N 1
ATOM 3267 C CA . PRO A 1 430 ? 35.293 3.459 -27.406 1.00 91.62 430 PRO A CA 1
ATOM 3268 C C . PRO A 1 430 ? 34.300 4.583 -27.096 1.00 91.62 430 PRO A C 1
ATOM 3270 O O . PRO A 1 430 ? 33.441 4.912 -27.917 1.00 91.62 430 PRO A O 1
ATOM 3273 N N . ASP A 1 431 ? 34.464 5.197 -25.928 1.00 94.69 431 ASP A N 1
ATOM 3274 C CA . ASP A 1 431 ? 33.691 6.368 -25.524 1.00 94.69 431 ASP A CA 1
ATOM 3275 C C . ASP A 1 431 ? 33.807 7.499 -26.552 1.00 94.69 431 ASP A C 1
ATOM 3277 O O . ASP A 1 431 ? 34.881 7.764 -27.103 1.00 94.69 431 ASP A O 1
ATOM 3281 N N . LEU A 1 432 ? 32.687 8.183 -26.799 1.00 93.75 432 LEU A N 1
ATOM 3282 C CA . LEU A 1 432 ? 32.658 9.347 -27.673 1.00 93.75 432 LEU A CA 1
ATOM 3283 C C . LEU A 1 432 ? 33.528 10.447 -27.075 1.00 93.75 432 LEU A C 1
ATOM 3285 O O . LEU A 1 432 ? 33.349 10.840 -25.918 1.00 93.75 432 LEU A O 1
ATOM 3289 N N . THR A 1 433 ? 34.440 10.978 -27.885 1.00 96.25 433 THR A N 1
ATOM 3290 C CA . THR A 1 433 ? 35.179 12.189 -27.530 1.00 96.25 433 THR A CA 1
ATOM 3291 C C . THR A 1 433 ? 34.278 13.413 -27.664 1.00 96.25 433 THR A C 1
ATOM 3293 O O . THR A 1 433 ? 33.310 13.401 -28.429 1.00 96.25 433 THR A O 1
ATOM 3296 N N . MET A 1 434 ? 34.617 14.506 -26.976 1.00 96.81 434 MET A N 1
ATOM 3297 C CA . MET A 1 434 ? 33.853 15.755 -27.076 1.00 96.81 434 MET A CA 1
ATOM 3298 C C . MET A 1 434 ? 33.730 16.241 -28.529 1.00 96.81 434 MET A C 1
ATOM 3300 O O . MET A 1 434 ? 32.639 16.568 -28.978 1.00 96.81 434 MET A O 1
ATOM 3304 N N . THR A 1 435 ? 34.808 16.164 -29.313 1.00 97.25 435 THR A N 1
ATOM 3305 C CA . THR A 1 435 ? 34.795 16.537 -30.737 1.00 97.25 435 THR A CA 1
ATOM 3306 C C . THR A 1 435 ? 33.849 15.665 -31.572 1.00 97.25 435 THR A C 1
ATOM 3308 O O . THR A 1 435 ? 33.128 16.168 -32.434 1.00 97.25 435 THR A O 1
ATOM 3311 N N . GLN A 1 436 ? 33.822 14.349 -31.332 1.00 94.94 436 GLN A N 1
ATOM 3312 C CA . GLN A 1 436 ? 32.882 13.448 -32.014 1.00 94.94 436 GLN A CA 1
ATOM 3313 C C . GLN A 1 436 ? 31.436 13.746 -31.610 1.00 94.94 436 GLN A C 1
ATOM 3315 O O . GLN A 1 436 ? 30.529 13.703 -32.441 1.00 94.94 436 GLN A O 1
ATOM 3320 N N . PHE A 1 437 ? 31.229 14.064 -30.337 1.00 94.88 437 PHE A N 1
ATOM 3321 C CA . PHE A 1 437 ? 29.926 14.356 -29.770 1.00 94.88 437 PHE A CA 1
ATOM 3322 C C . PHE A 1 437 ? 29.339 15.679 -30.276 1.00 94.88 437 PHE A C 1
ATOM 3324 O O . PHE A 1 437 ? 28.178 15.720 -30.684 1.00 94.88 437 PHE A O 1
ATOM 3331 N N . GLU A 1 438 ? 30.153 16.730 -30.363 1.00 95.75 438 GLU A N 1
ATOM 3332 C CA . GLU A 1 438 ? 29.800 17.995 -31.014 1.00 95.75 438 GLU A CA 1
ATOM 3333 C C . GLU A 1 438 ? 29.417 17.772 -32.476 1.00 95.75 438 GLU A C 1
ATOM 3335 O O . GLU A 1 438 ? 28.377 18.252 -32.929 1.00 95.75 438 GLU A O 1
ATOM 3340 N N . ARG A 1 439 ? 30.193 16.956 -33.202 1.00 95.81 439 ARG A N 1
ATOM 3341 C CA . ARG A 1 439 ? 29.873 16.632 -34.594 1.00 95.81 439 ARG A CA 1
ATOM 3342 C C . ARG A 1 439 ? 28.536 15.899 -34.725 1.00 95.81 439 ARG A C 1
ATOM 3344 O O . ARG A 1 439 ? 27.771 16.192 -35.643 1.00 95.81 439 ARG A O 1
ATOM 3351 N N . LEU A 1 440 ? 28.239 14.965 -33.821 1.00 93.38 440 LEU A N 1
ATOM 3352 C CA . LEU A 1 440 ? 26.946 14.277 -33.777 1.00 93.38 440 LEU A CA 1
ATOM 3353 C C . LEU A 1 440 ? 25.797 15.235 -33.452 1.00 93.38 440 LEU A C 1
ATOM 3355 O O . LEU A 1 440 ? 24.740 15.124 -34.075 1.00 93.38 440 LEU A O 1
ATOM 3359 N N . ARG A 1 441 ? 25.995 16.190 -32.534 1.00 94.06 441 ARG A N 1
ATOM 3360 C CA . ARG A 1 441 ? 25.012 17.245 -32.246 1.00 94.06 441 ARG A CA 1
ATOM 3361 C C . ARG A 1 441 ? 24.699 18.053 -33.500 1.00 94.06 441 ARG A C 1
ATOM 3363 O O . ARG A 1 441 ? 23.524 18.273 -33.782 1.00 94.06 441 ARG A O 1
ATOM 3370 N N . ASP A 1 442 ? 25.714 18.458 -34.254 1.00 94.88 442 ASP A N 1
ATOM 3371 C CA . ASP A 1 442 ? 25.520 19.267 -35.460 1.00 94.88 442 ASP A CA 1
ATOM 3372 C C . ASP A 1 442 ? 24.727 18.497 -36.526 1.00 94.88 442 ASP A C 1
ATOM 3374 O O . ASP A 1 442 ? 23.772 19.028 -37.095 1.00 94.88 442 ASP A O 1
ATOM 3378 N N . ILE A 1 443 ? 25.051 17.213 -36.731 1.00 95.06 443 ILE A N 1
ATOM 3379 C CA . ILE A 1 443 ? 24.297 16.322 -37.627 1.00 95.06 443 ILE A CA 1
ATOM 3380 C C . ILE A 1 443 ? 22.843 16.198 -37.151 1.00 95.06 443 ILE A C 1
ATOM 3382 O O . ILE A 1 443 ? 21.911 16.376 -37.935 1.00 95.06 443 ILE A O 1
ATOM 3386 N N . CYS A 1 444 ? 22.625 15.935 -35.861 1.00 94.94 444 CYS A N 1
ATOM 3387 C CA . CYS A 1 444 ? 21.283 15.838 -35.289 1.00 94.94 444 CYS A CA 1
ATOM 3388 C C . CYS A 1 444 ? 20.486 17.141 -35.469 1.00 94.94 444 CYS A C 1
ATOM 3390 O O . CYS A 1 444 ? 19.298 17.085 -35.786 1.00 94.94 444 CYS A O 1
ATOM 3392 N N . GLY A 1 445 ? 21.127 18.303 -35.320 1.00 93.38 445 GLY A N 1
ATOM 3393 C CA . GLY A 1 445 ? 20.515 19.615 -35.543 1.00 93.38 445 GLY A CA 1
ATOM 3394 C C . GLY A 1 445 ? 20.128 19.858 -37.005 1.00 93.38 445 GLY A C 1
ATOM 3395 O O . GLY A 1 445 ? 19.018 20.324 -37.283 1.00 93.38 445 GLY A O 1
ATOM 3396 N N . GLU A 1 446 ? 20.996 19.481 -37.947 1.00 94.00 446 GLU A N 1
ATOM 3397 C CA . GLU A 1 446 ? 20.727 19.583 -39.386 1.00 94.00 446 GLU A CA 1
ATOM 3398 C C . GLU A 1 446 ? 19.500 18.748 -39.783 1.00 94.00 446 GLU A C 1
ATOM 3400 O O . GLU A 1 446 ? 18.556 19.259 -40.393 1.00 94.00 446 GLU A O 1
ATOM 3405 N N . TYR A 1 447 ? 19.476 17.469 -39.397 1.00 92.81 447 TYR A N 1
ATOM 3406 C CA . TYR A 1 447 ? 18.352 16.585 -39.707 1.00 92.81 447 TYR A CA 1
ATOM 3407 C C . TYR A 1 447 ? 17.089 16.948 -38.924 1.00 92.81 447 TYR A C 1
ATOM 3409 O O . TYR A 1 447 ? 15.994 16.844 -39.477 1.00 92.81 447 TYR A O 1
ATOM 3417 N N . SER A 1 448 ? 17.216 17.454 -37.692 1.00 91.75 448 SER A N 1
ATOM 3418 C CA . SER A 1 448 ? 16.062 17.966 -36.946 1.00 91.75 448 SER A CA 1
ATOM 3419 C C . SER A 1 448 ? 15.379 19.114 -37.685 1.00 91.75 448 SER A C 1
ATOM 3421 O O . SER A 1 448 ? 14.155 19.135 -37.796 1.00 91.75 448 SER A O 1
ATOM 3423 N N . SER A 1 449 ? 16.165 20.032 -38.253 1.00 89.25 449 SER A N 1
ATOM 3424 C CA . SER A 1 449 ? 15.645 21.162 -39.034 1.00 89.25 449 SER A CA 1
ATOM 3425 C C . SER A 1 449 ? 14.919 20.691 -40.297 1.00 89.25 449 SER A C 1
ATOM 3427 O O . SER A 1 449 ? 13.850 21.200 -40.629 1.00 89.25 449 SER A O 1
ATOM 3429 N N . LYS A 1 450 ? 15.458 19.671 -40.979 1.00 89.75 450 LYS A N 1
ATOM 3430 C CA . LYS A 1 450 ? 14.809 19.050 -42.146 1.00 89.75 450 LYS A CA 1
ATOM 3431 C C . LYS A 1 450 ? 13.457 18.435 -41.776 1.00 89.75 450 LYS A C 1
ATOM 3433 O O . LYS A 1 450 ? 12.474 18.700 -42.458 1.00 89.75 450 LYS A O 1
ATOM 3438 N N . ILE A 1 451 ? 13.393 17.676 -40.681 1.00 86.69 451 ILE A N 1
ATOM 3439 C CA . ILE A 1 451 ? 12.152 17.043 -40.204 1.00 86.69 451 ILE A CA 1
ATOM 3440 C C . ILE A 1 451 ? 11.118 18.097 -39.788 1.00 86.69 451 ILE A C 1
ATOM 3442 O O . ILE A 1 451 ? 9.950 17.984 -40.160 1.00 86.69 451 ILE A O 1
ATOM 3446 N N . ALA A 1 452 ? 11.539 19.137 -39.062 1.00 81.00 452 ALA A N 1
ATOM 3447 C CA . ALA A 1 452 ? 10.656 20.222 -38.638 1.00 81.00 452 ALA A CA 1
ATOM 3448 C C . ALA A 1 452 ? 10.009 20.941 -39.837 1.00 81.00 452 ALA A C 1
ATOM 3450 O O . ALA A 1 452 ? 8.818 21.241 -39.800 1.00 81.00 452 ALA A O 1
ATOM 3451 N N . ASN A 1 453 ? 10.760 21.141 -40.925 1.00 80.44 453 ASN A N 1
ATOM 3452 C CA . ASN A 1 453 ? 10.245 21.752 -42.155 1.00 80.44 453 ASN A CA 1
ATOM 3453 C C . ASN A 1 453 ? 9.216 20.880 -42.887 1.00 80.44 453 ASN A C 1
ATOM 3455 O O . ASN A 1 453 ? 8.366 21.410 -43.598 1.00 80.44 453 ASN A O 1
ATOM 3459 N N . CYS A 1 454 ? 9.283 19.556 -42.736 1.00 78.56 454 CYS A N 1
ATOM 3460 C CA . CYS A 1 454 ? 8.333 18.649 -43.373 1.00 78.56 454 CYS A CA 1
ATOM 3461 C C . CYS A 1 454 ? 6.968 18.628 -42.664 1.00 78.56 454 CYS A C 1
ATOM 3463 O O . CYS A 1 454 ? 5.972 18.316 -43.310 1.00 78.56 454 CYS A O 1
ATOM 3465 N N . ASN A 1 455 ? 6.914 18.955 -41.364 1.00 72.06 455 ASN A N 1
ATOM 3466 C CA . ASN A 1 455 ? 5.696 18.954 -40.542 1.00 72.06 455 ASN A CA 1
ATOM 3467 C C . ASN A 1 455 ? 4.828 17.689 -40.728 1.00 72.06 455 ASN A C 1
ATOM 3469 O O . ASN A 1 455 ? 3.609 17.773 -40.876 1.00 72.06 455 ASN A O 1
ATOM 3473 N N . ILE A 1 456 ? 5.466 16.514 -40.785 1.00 75.50 456 ILE A N 1
ATOM 3474 C CA . ILE A 1 456 ? 4.779 15.245 -41.050 1.00 75.50 456 ILE A CA 1
ATOM 3475 C C . ILE A 1 456 ? 4.279 14.659 -39.718 1.00 75.50 456 ILE A C 1
ATOM 3477 O O . ILE A 1 456 ? 5.109 14.244 -38.903 1.00 75.50 456 ILE A O 1
ATOM 3481 N N . PRO A 1 457 ? 2.953 14.601 -39.477 1.00 80.88 457 PRO A N 1
ATOM 3482 C CA . PRO A 1 457 ? 2.396 13.850 -38.357 1.00 80.88 457 PRO A CA 1
ATOM 3483 C C . PRO A 1 457 ? 2.645 12.351 -38.539 1.00 80.88 457 PRO A C 1
ATOM 3485 O O . PRO A 1 457 ? 2.509 11.826 -39.644 1.00 80.88 457 PRO A O 1
ATOM 3488 N N . ILE A 1 458 ? 2.933 11.644 -37.447 1.00 87.44 458 ILE A N 1
ATOM 3489 C CA . ILE A 1 458 ? 2.966 10.179 -37.438 1.00 87.44 458 ILE A CA 1
ATOM 3490 C C . ILE A 1 458 ? 1.636 9.667 -36.899 1.00 87.44 458 ILE A C 1
ATOM 3492 O O . ILE A 1 458 ? 1.318 9.863 -35.725 1.00 87.44 458 ILE A O 1
ATOM 3496 N N . ASN A 1 459 ? 0.853 9.006 -37.746 1.00 88.75 459 ASN A N 1
ATOM 3497 C CA . ASN A 1 459 ? -0.437 8.454 -37.349 1.00 88.75 459 ASN A CA 1
ATOM 3498 C C . ASN A 1 459 ? -0.246 7.168 -36.542 1.00 88.75 459 ASN A C 1
ATOM 3500 O O . ASN A 1 459 ? 0.459 6.255 -36.965 1.00 88.75 459 ASN A O 1
ATOM 3504 N N . VAL A 1 460 ? -0.916 7.085 -35.395 1.00 90.56 460 VAL A N 1
ATOM 3505 C CA . VAL A 1 460 ? -1.017 5.862 -34.601 1.00 90.56 460 VAL A CA 1
ATOM 3506 C C . VAL A 1 460 ? -2.453 5.372 -34.712 1.00 90.56 460 VAL A C 1
ATOM 3508 O O . VAL A 1 460 ? -3.368 5.928 -34.106 1.00 90.56 460 VAL A O 1
ATOM 3511 N N . GLU A 1 461 ? -2.648 4.337 -35.522 1.00 90.25 461 GLU A N 1
ATOM 3512 C CA . GLU A 1 461 ? -3.954 3.693 -35.726 1.00 90.25 461 GLU A CA 1
ATOM 3513 C C . GLU A 1 461 ? -4.089 2.394 -34.929 1.00 90.25 461 GLU A C 1
ATOM 3515 O O . GLU A 1 461 ? -5.181 1.841 -34.797 1.00 90.25 461 GLU A O 1
ATOM 3520 N N . ARG A 1 462 ? -2.972 1.889 -34.402 1.00 91.94 462 ARG A N 1
ATOM 3521 C CA . ARG A 1 462 ? -2.894 0.578 -33.773 1.00 91.94 462 ARG A CA 1
ATOM 3522 C C . ARG A 1 462 ? -1.843 0.557 -32.674 1.00 91.94 462 ARG A C 1
ATOM 3524 O O . ARG A 1 462 ? -0.737 1.064 -32.854 1.00 91.94 462 ARG A O 1
ATOM 3531 N N . LEU A 1 463 ? -2.188 -0.089 -31.567 1.00 93.19 463 LEU A N 1
ATOM 3532 C CA . LEU A 1 463 ? -1.244 -0.534 -30.549 1.00 93.19 463 LEU A CA 1
ATOM 3533 C C . LEU A 1 463 ? -1.103 -2.052 -30.628 1.00 93.19 463 LEU A C 1
ATOM 3535 O O . LEU A 1 463 ? -2.052 -2.755 -30.955 1.00 93.19 463 LEU A O 1
ATOM 3539 N N . SER A 1 464 ? 0.074 -2.565 -30.318 1.00 92.06 464 SER A N 1
ATOM 3540 C CA . SER A 1 464 ? 0.380 -3.988 -30.329 1.00 92.06 464 SER A CA 1
ATOM 3541 C C . SER A 1 464 ? 0.953 -4.382 -28.980 1.00 92.06 464 SER A C 1
ATOM 3543 O O . SER A 1 464 ? 1.965 -3.831 -28.544 1.00 92.06 464 SER A O 1
ATOM 3545 N N . ILE A 1 465 ? 0.333 -5.369 -28.341 1.00 90.44 465 ILE A N 1
ATOM 3546 C CA . ILE A 1 465 ? 0.944 -6.087 -27.227 1.00 90.44 465 ILE A CA 1
ATOM 3547 C C . ILE A 1 465 ? 1.789 -7.195 -27.820 1.00 90.44 465 ILE A C 1
ATOM 3549 O O . ILE A 1 465 ? 1.283 -8.048 -28.553 1.00 90.44 465 ILE A O 1
ATOM 3553 N N . VAL A 1 466 ? 3.084 -7.165 -27.533 1.00 88.62 466 VAL A N 1
ATOM 3554 C CA . VAL A 1 466 ? 4.028 -8.139 -28.068 1.00 88.62 466 VAL A CA 1
ATOM 3555 C C . VAL A 1 466 ? 4.784 -8.828 -26.954 1.00 88.62 466 VAL A C 1
ATO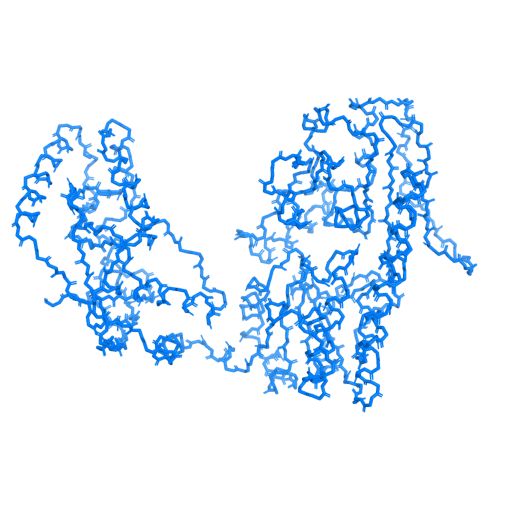M 3557 O O . VAL A 1 466 ? 5.240 -8.177 -26.017 1.00 88.62 466 VAL A O 1
ATOM 3560 N N . GLU A 1 467 ? 4.960 -10.135 -27.106 1.00 87.56 467 GLU A N 1
ATOM 3561 C CA . GLU A 1 467 ? 6.024 -10.884 -26.451 1.00 87.56 467 GLU A CA 1
ATOM 3562 C C . GLU A 1 467 ? 7.174 -11.029 -27.440 1.00 87.56 467 GLU A C 1
ATOM 3564 O O . GLU A 1 467 ? 6.986 -11.451 -28.584 1.00 87.56 467 GLU A O 1
ATOM 3569 N N . TYR A 1 468 ? 8.374 -10.677 -27.005 1.00 85.44 468 TYR A N 1
ATOM 3570 C CA . TYR A 1 468 ? 9.569 -10.673 -27.830 1.00 85.44 468 TYR A CA 1
ATOM 3571 C C . TYR A 1 468 ? 10.657 -11.564 -27.236 1.00 85.44 468 TYR A C 1
ATOM 3573 O O . TYR A 1 468 ? 10.795 -11.702 -26.021 1.00 85.44 468 TYR A O 1
ATOM 3581 N N . GLU A 1 469 ? 11.479 -12.133 -28.116 1.00 85.06 469 GLU A N 1
ATOM 3582 C CA . GLU A 1 469 ? 12.730 -12.797 -27.727 1.00 85.06 469 GLU A CA 1
ATOM 3583 C C . GLU A 1 469 ? 13.919 -11.824 -27.716 1.00 85.06 469 GLU A C 1
ATOM 3585 O O . GLU A 1 469 ? 14.947 -12.089 -27.095 1.00 85.06 469 GLU A O 1
ATOM 3590 N N . ARG A 1 470 ? 13.786 -10.697 -28.426 1.00 85.62 470 ARG A N 1
ATOM 3591 C CA . ARG A 1 470 ? 14.801 -9.646 -28.553 1.00 85.62 470 ARG A CA 1
ATOM 3592 C C . ARG A 1 470 ? 14.172 -8.283 -28.320 1.00 85.62 470 ARG A C 1
ATOM 3594 O O . ARG A 1 470 ? 13.154 -7.969 -28.934 1.00 85.62 470 ARG A O 1
ATOM 3601 N N . ARG A 1 471 ? 14.802 -7.447 -27.491 1.00 85.12 471 ARG A N 1
ATOM 3602 C CA . ARG A 1 471 ? 14.281 -6.112 -27.134 1.00 85.12 471 ARG A CA 1
ATOM 3603 C C . ARG A 1 471 ? 14.136 -5.174 -28.335 1.00 85.12 471 ARG A C 1
ATOM 3605 O O . ARG A 1 471 ? 13.324 -4.261 -28.289 1.00 85.12 471 ARG A O 1
ATOM 3612 N N . GLY A 1 472 ? 14.898 -5.403 -29.405 1.00 86.06 472 GLY A N 1
ATOM 3613 C CA . GLY A 1 472 ? 14.777 -4.687 -30.677 1.00 86.06 472 GLY A CA 1
ATOM 3614 C C . GLY A 1 472 ? 13.543 -5.058 -31.505 1.00 86.06 472 GLY A C 1
ATOM 3615 O O . GLY A 1 472 ? 13.370 -4.509 -32.584 1.00 86.06 472 GLY A O 1
ATOM 3616 N N . LEU A 1 473 ? 12.704 -5.990 -31.035 1.00 89.31 473 LEU A N 1
ATOM 3617 C CA . LEU A 1 473 ? 11.454 -6.426 -31.675 1.00 89.31 473 LEU A CA 1
ATOM 3618 C C . LEU A 1 473 ? 11.613 -7.078 -33.060 1.00 89.31 473 LEU A C 1
ATOM 3620 O O . LEU A 1 473 ? 10.627 -7.387 -33.717 1.00 89.31 473 LEU A O 1
ATOM 3624 N N . GLU A 1 474 ? 12.849 -7.381 -33.465 1.00 86.31 474 GLU A N 1
ATOM 3625 C CA . GLU A 1 474 ? 13.172 -8.111 -34.700 1.00 86.31 474 GLU A CA 1
ATOM 3626 C C . GLU A 1 474 ? 12.680 -9.568 -34.677 1.00 86.31 474 GLU A C 1
ATOM 3628 O O . GLU A 1 474 ? 12.535 -10.194 -35.724 1.00 86.31 474 GLU A O 1
ATOM 3633 N N . LYS A 1 475 ? 12.449 -10.127 -33.479 1.00 86.00 475 LYS A N 1
ATOM 3634 C CA . LYS A 1 475 ? 11.920 -11.480 -33.285 1.00 86.00 475 LYS A CA 1
ATOM 3635 C C . LYS A 1 475 ? 10.818 -11.476 -32.228 1.00 86.00 475 LYS A C 1
ATOM 3637 O O . LYS A 1 475 ? 11.093 -11.370 -31.029 1.00 86.00 475 LYS A O 1
ATOM 3642 N N . LEU A 1 476 ? 9.582 -11.596 -32.702 1.00 88.06 476 LEU A N 1
ATOM 3643 C CA . LEU A 1 476 ? 8.374 -11.645 -31.884 1.00 88.06 476 LEU A CA 1
ATOM 3644 C C . LEU A 1 476 ? 7.937 -13.098 -31.687 1.00 88.06 476 LEU A C 1
ATOM 3646 O O . LEU A 1 476 ? 7.941 -13.877 -32.638 1.00 88.06 476 LEU A O 1
ATOM 3650 N N . ALA A 1 477 ? 7.556 -13.444 -30.461 1.00 83.38 477 ALA A N 1
ATOM 3651 C CA . ALA A 1 477 ? 6.944 -14.725 -30.125 1.00 83.38 477 ALA A CA 1
ATOM 3652 C C . ALA A 1 477 ? 5.415 -14.649 -30.239 1.00 83.38 477 ALA A C 1
ATOM 3654 O O . ALA A 1 477 ? 4.789 -15.550 -30.791 1.00 83.38 477 ALA A O 1
ATOM 3655 N N . VAL A 1 478 ? 4.824 -13.550 -29.759 1.00 85.62 478 VAL A N 1
ATOM 3656 C CA . VAL A 1 478 ? 3.383 -13.273 -29.838 1.00 85.62 478 VAL A CA 1
ATOM 3657 C C . VAL A 1 478 ? 3.184 -11.802 -30.179 1.00 85.62 478 VAL A C 1
ATOM 3659 O O . VAL A 1 478 ? 3.932 -10.942 -29.715 1.00 85.62 478 VAL A O 1
ATOM 3662 N N . ARG A 1 479 ? 2.160 -11.503 -30.978 1.00 90.50 479 ARG A N 1
ATOM 3663 C CA . ARG A 1 479 ? 1.694 -10.143 -31.255 1.00 90.50 479 ARG A CA 1
ATOM 3664 C C . ARG A 1 479 ? 0.175 -10.138 -31.273 1.00 90.50 479 ARG A C 1
ATOM 3666 O O . ARG A 1 479 ? -0.426 -10.898 -32.029 1.00 90.50 479 ARG A O 1
ATOM 3673 N N . LYS A 1 480 ? -0.427 -9.262 -30.474 1.00 90.00 480 LYS A N 1
ATOM 3674 C CA . LYS A 1 480 ? -1.863 -9.004 -30.494 1.00 90.00 480 LYS A CA 1
ATOM 3675 C C . LYS A 1 480 ? -2.119 -7.522 -30.707 1.00 90.00 480 LYS A C 1
ATOM 3677 O O . LYS A 1 480 ? -1.591 -6.679 -29.987 1.00 90.00 480 LYS A O 1
ATOM 3682 N N . ASP A 1 481 ? -2.902 -7.232 -31.733 1.00 91.69 481 ASP A N 1
ATOM 3683 C CA . ASP A 1 481 ? -3.141 -5.882 -32.214 1.00 91.69 481 ASP A CA 1
ATOM 3684 C C . ASP A 1 481 ? -4.463 -5.337 -31.664 1.00 91.69 481 ASP A C 1
ATOM 3686 O O . ASP A 1 481 ? -5.478 -6.032 -31.642 1.00 91.69 481 ASP A O 1
ATOM 3690 N N . ILE A 1 482 ? -4.437 -4.076 -31.245 1.00 91.31 482 ILE A N 1
ATOM 3691 C CA . ILE A 1 482 ? -5.558 -3.304 -30.717 1.00 91.31 482 ILE A CA 1
ATOM 3692 C C . ILE A 1 482 ? -5.743 -2.102 -31.635 1.00 91.31 482 ILE A C 1
ATOM 3694 O O . ILE A 1 482 ? -4.844 -1.267 -31.778 1.00 91.31 482 ILE A O 1
ATOM 3698 N N . LEU A 1 483 ? -6.901 -2.026 -32.285 1.00 91.12 483 LEU A N 1
ATOM 3699 C CA . LEU A 1 483 ? -7.229 -0.919 -33.176 1.00 91.12 483 LEU A CA 1
ATOM 3700 C C . LEU A 1 483 ? -7.642 0.307 -32.362 1.00 91.12 483 LEU A C 1
ATOM 3702 O O . LEU A 1 483 ? -8.430 0.205 -31.426 1.00 91.12 483 LEU A O 1
ATOM 3706 N N . LEU A 1 484 ? -7.120 1.470 -32.740 1.00 90.19 484 LEU A N 1
ATOM 3707 C CA . LEU A 1 484 ? -7.565 2.745 -32.197 1.00 90.19 484 LEU A CA 1
ATOM 3708 C C . LEU A 1 484 ? -8.747 3.269 -33.014 1.00 90.19 484 LEU A C 1
ATOM 3710 O O . LEU A 1 484 ? -8.788 3.157 -34.241 1.00 90.19 484 LEU A O 1
ATOM 3714 N N . HIS A 1 485 ? -9.737 3.842 -32.336 1.00 84.31 485 HIS A N 1
ATOM 3715 C CA . HIS A 1 485 ? -11.030 4.140 -32.944 1.00 84.31 485 HIS A CA 1
ATOM 3716 C C . HIS A 1 485 ? -11.130 5.585 -33.446 1.00 84.31 485 HIS A C 1
ATOM 3718 O O . HIS A 1 485 ? -10.664 6.538 -32.813 1.00 84.31 485 HIS A O 1
ATOM 3724 N N . LYS A 1 486 ? -11.799 5.763 -34.594 1.00 76.88 486 LYS A N 1
ATOM 3725 C CA . LYS A 1 486 ? -12.176 7.082 -35.125 1.00 76.88 486 LYS A CA 1
ATOM 3726 C C . LYS A 1 486 ? -13.270 7.688 -34.248 1.00 76.88 486 LYS A C 1
ATOM 3728 O O . LYS A 1 486 ? -14.412 7.242 -34.290 1.00 76.88 486 LYS A O 1
ATOM 3733 N N . ASN A 1 487 ? -12.934 8.727 -33.488 1.00 65.94 487 ASN A N 1
ATOM 3734 C CA . ASN A 1 487 ? -13.904 9.543 -32.757 1.00 65.94 487 ASN A CA 1
ATOM 3735 C C . ASN A 1 487 ? -14.139 10.864 -33.515 1.00 65.94 487 ASN A C 1
ATOM 3737 O O . ASN A 1 487 ? -13.194 11.422 -34.056 1.00 65.94 487 ASN A O 1
ATOM 3741 N N . ARG A 1 488 ? -15.373 11.387 -33.567 1.00 56.62 488 ARG A N 1
ATOM 3742 C CA . ARG A 1 488 ? -15.732 12.602 -34.336 1.00 56.62 488 ARG A CA 1
ATOM 3743 C C . ARG A 1 488 ? -15.019 13.887 -33.861 1.00 56.62 488 ARG A C 1
ATOM 3745 O O . ARG A 1 488 ? -15.039 14.871 -34.589 1.00 56.62 488 ARG A O 1
ATOM 3752 N N . GLN A 1 489 ? -14.362 13.880 -32.696 1.00 55.84 489 GLN A N 1
ATOM 3753 C CA . GLN A 1 489 ? -13.509 14.968 -32.179 1.00 55.84 489 GLN A CA 1
ATOM 3754 C C . GLN A 1 489 ? -12.005 14.674 -32.374 1.00 55.84 489 GLN A C 1
ATOM 3756 O O . GLN A 1 489 ? -11.249 14.544 -31.410 1.00 55.84 489 GLN A O 1
ATOM 3761 N N . LEU A 1 490 ? -11.569 14.535 -33.629 1.00 54.25 490 LEU A N 1
ATOM 3762 C CA . LEU A 1 490 ? -10.194 14.157 -34.006 1.00 54.25 490 LEU A CA 1
ATOM 3763 C C . LEU A 1 490 ? -9.104 15.121 -33.490 1.00 54.25 490 LEU A C 1
ATOM 3765 O O . LEU A 1 490 ? -8.006 14.675 -33.154 1.00 54.25 490 LEU A O 1
ATOM 3769 N N . ASP A 1 491 ? -9.415 16.413 -33.357 1.00 51.75 491 ASP A N 1
ATOM 3770 C CA . ASP A 1 491 ? -8.405 17.439 -33.054 1.00 51.75 491 ASP A CA 1
ATOM 3771 C C . ASP A 1 491 ? -8.055 17.570 -31.561 1.00 51.75 491 ASP A C 1
ATOM 3773 O O . ASP A 1 491 ? -6.928 17.929 -31.219 1.00 51.75 491 ASP A O 1
ATOM 3777 N N . LEU A 1 492 ? -8.973 17.237 -30.645 1.00 52.19 492 LEU A N 1
ATOM 3778 C CA . LEU A 1 492 ? -8.728 17.374 -29.200 1.00 52.19 492 LEU A CA 1
ATOM 3779 C C . LEU A 1 492 ? -7.870 16.227 -28.636 1.00 52.19 492 LEU A C 1
ATOM 3781 O O . LEU A 1 492 ? -7.066 16.449 -27.731 1.00 52.19 492 LEU A O 1
ATOM 3785 N N . ASN A 1 493 ? -7.974 15.016 -29.195 1.00 56.84 493 ASN A N 1
ATOM 3786 C CA . ASN A 1 493 ? -7.306 13.815 -28.666 1.00 56.84 493 ASN A CA 1
ATOM 3787 C C . ASN A 1 493 ? -5.849 13.650 -29.127 1.00 56.84 493 ASN A C 1
ATOM 3789 O O . ASN A 1 493 ? -5.050 13.008 -28.442 1.00 56.84 493 ASN A O 1
ATOM 3793 N N . SER A 1 494 ? -5.487 14.285 -30.245 1.00 64.38 494 SER A N 1
ATOM 3794 C CA . SER A 1 494 ? -4.096 14.403 -30.707 1.00 64.38 494 SER A CA 1
ATOM 3795 C C . SER A 1 494 ? -3.343 15.552 -30.024 1.00 64.38 494 SER A C 1
ATOM 3797 O O . SER A 1 494 ? -2.139 15.714 -30.226 1.00 64.38 494 SER A O 1
ATOM 3799 N N . SER A 1 495 ? -4.029 16.363 -29.208 1.00 74.31 495 SER A N 1
ATOM 3800 C CA . SER A 1 495 ? -3.397 17.469 -28.496 1.00 74.31 495 SER A CA 1
ATOM 3801 C C . SER A 1 495 ? -2.546 16.953 -27.331 1.00 74.31 495 SER A C 1
ATOM 3803 O O . SER A 1 495 ? -2.981 16.155 -26.500 1.00 74.31 495 SER A O 1
ATOM 3805 N N . VAL A 1 496 ? -1.293 17.405 -27.281 1.00 87.50 496 VAL A N 1
ATOM 3806 C CA . VAL A 1 496 ? -0.381 17.115 -26.171 1.00 87.50 496 VAL A CA 1
ATOM 3807 C C . VAL A 1 496 ? -0.540 18.190 -25.102 1.00 87.50 496 VAL A C 1
ATOM 3809 O O . VAL A 1 496 ? -0.385 19.384 -25.402 1.00 87.50 496 VAL A O 1
ATOM 3812 N N . SER A 1 497 ? -0.825 17.763 -23.868 1.00 88.75 497 SER A N 1
ATOM 3813 C CA . SER A 1 497 ? -1.005 18.649 -22.711 1.00 88.75 497 SER A CA 1
ATOM 3814 C C . SER A 1 497 ? 0.265 19.445 -22.383 1.00 88.75 497 SER A C 1
ATOM 3816 O O . SER A 1 497 ? 1.378 19.065 -22.748 1.00 88.75 497 SER A O 1
ATOM 3818 N N . SER A 1 498 ? 0.122 20.551 -21.650 1.00 88.62 498 SER A N 1
ATOM 3819 C CA . SER A 1 498 ? 1.274 21.346 -21.203 1.00 88.62 498 SER A CA 1
ATOM 3820 C C . SER A 1 498 ? 2.198 20.570 -20.258 1.00 88.62 498 SER A C 1
ATOM 3822 O O . SER A 1 498 ? 3.404 20.802 -20.270 1.00 88.62 498 SER A O 1
ATOM 3824 N N . ASN A 1 499 ? 1.657 19.633 -19.474 1.00 88.94 499 ASN A N 1
ATOM 3825 C CA . ASN A 1 499 ? 2.443 18.785 -18.580 1.00 88.94 499 ASN A CA 1
ATOM 3826 C C . ASN A 1 499 ? 3.282 17.770 -19.363 1.00 88.94 499 ASN A C 1
ATOM 3828 O O . ASN A 1 499 ? 4.484 17.686 -19.132 1.00 88.94 499 ASN A O 1
ATOM 3832 N N . GLU A 1 500 ? 2.688 17.085 -20.342 1.00 92.38 500 GLU A N 1
ATOM 3833 C CA . GLU A 1 500 ? 3.408 16.131 -21.198 1.00 92.38 500 GLU A CA 1
ATOM 3834 C C . GLU A 1 500 ? 4.524 16.813 -22.000 1.00 92.38 500 GLU A C 1
ATOM 3836 O O . GLU A 1 500 ? 5.639 16.299 -22.080 1.00 92.38 500 GLU A O 1
ATOM 3841 N N . ARG A 1 501 ? 4.273 18.026 -22.511 1.00 92.88 501 ARG A N 1
ATOM 3842 C CA . ARG A 1 501 ? 5.315 18.829 -23.174 1.00 92.88 501 ARG A CA 1
ATOM 3843 C C . ARG A 1 501 ? 6.474 19.148 -22.238 1.00 92.88 501 ARG A C 1
ATOM 3845 O O . ARG A 1 501 ? 7.623 18.947 -22.610 1.00 92.88 501 ARG A O 1
ATOM 3852 N N . LYS A 1 502 ? 6.183 19.580 -21.005 1.00 92.25 502 LYS A N 1
ATOM 3853 C CA . LYS A 1 502 ? 7.215 19.894 -20.002 1.00 92.25 502 LYS A CA 1
ATOM 3854 C C . LYS A 1 502 ? 8.103 18.693 -19.681 1.00 92.25 502 LYS A C 1
ATOM 3856 O O . LYS A 1 502 ? 9.297 18.882 -19.465 1.00 92.25 502 LYS A O 1
ATOM 3861 N N . VAL A 1 503 ? 7.547 17.478 -19.638 1.00 91.56 503 VAL A N 1
ATOM 3862 C CA . VAL A 1 503 ? 8.337 16.253 -19.418 1.00 91.56 503 VAL A CA 1
ATOM 3863 C C . VAL A 1 503 ? 9.390 16.105 -20.515 1.00 91.56 503 VAL A C 1
ATOM 3865 O O . VAL A 1 503 ? 10.573 15.963 -20.208 1.00 91.56 503 VAL A O 1
ATOM 3868 N N . VAL A 1 504 ? 8.982 16.207 -21.782 1.00 93.06 504 VAL A N 1
ATOM 3869 C CA . VAL A 1 504 ? 9.898 16.107 -22.928 1.00 93.06 504 VAL A CA 1
ATOM 3870 C C . VAL A 1 504 ? 10.888 17.269 -22.960 1.00 93.06 504 VAL A C 1
ATOM 3872 O O . VAL A 1 504 ? 12.087 17.039 -23.117 1.00 93.06 504 VAL A O 1
ATOM 3875 N N . ASP A 1 505 ? 10.415 18.502 -22.765 1.00 92.69 505 ASP A N 1
ATOM 3876 C CA . ASP A 1 505 ? 11.251 19.705 -22.765 1.00 92.69 505 ASP A CA 1
ATOM 3877 C C . ASP A 1 505 ? 12.382 19.592 -21.738 1.00 92.69 505 ASP A C 1
ATOM 3879 O O . ASP A 1 505 ? 13.515 19.970 -22.024 1.00 92.69 505 ASP A O 1
ATOM 3883 N N . ASN A 1 506 ? 12.105 19.032 -20.556 1.00 91.12 506 ASN A N 1
ATOM 3884 C CA . ASN A 1 506 ? 13.118 18.811 -19.527 1.00 91.12 506 ASN A CA 1
ATOM 3885 C C . ASN A 1 506 ? 14.179 17.795 -19.968 1.00 91.12 506 ASN A C 1
ATOM 3887 O O . ASN A 1 506 ? 15.365 18.058 -19.781 1.00 91.12 506 ASN A O 1
ATOM 3891 N N . VAL A 1 507 ? 13.773 16.685 -20.594 1.00 89.81 507 VAL A N 1
ATOM 3892 C CA . VAL A 1 507 ? 14.705 15.670 -21.123 1.00 89.81 507 VAL A CA 1
ATOM 3893 C C . VAL A 1 507 ? 15.596 16.274 -22.207 1.00 89.81 507 VAL A C 1
ATOM 3895 O O . VAL A 1 507 ? 16.817 16.125 -22.174 1.00 89.81 507 VAL A O 1
ATOM 3898 N N . VAL A 1 508 ? 14.995 16.993 -23.157 1.00 90.75 508 VAL A N 1
ATOM 3899 C CA . VAL A 1 508 ? 15.715 17.657 -24.251 1.00 90.75 508 VAL A CA 1
ATOM 3900 C C . VAL A 1 508 ? 16.613 18.774 -23.718 1.00 90.75 508 VAL A C 1
ATOM 3902 O O . VAL A 1 508 ? 17.699 18.995 -24.243 1.00 90.75 508 VAL A O 1
ATOM 3905 N N . LYS A 1 509 ? 16.215 19.478 -22.656 1.00 91.19 509 LYS A N 1
ATOM 3906 C CA . LYS A 1 509 ? 17.025 20.543 -22.056 1.00 91.19 509 LYS A CA 1
ATOM 3907 C C . LYS A 1 509 ? 18.335 20.016 -21.479 1.00 91.19 509 LYS A C 1
ATOM 3909 O O . LYS A 1 509 ? 19.325 20.743 -21.520 1.00 91.19 509 LYS A O 1
ATOM 3914 N N . GLU A 1 510 ? 18.390 18.778 -20.993 1.00 89.25 510 GLU A N 1
ATOM 3915 C CA . GLU A 1 510 ? 19.654 18.184 -20.538 1.00 89.25 510 GLU A CA 1
ATOM 3916 C C . GLU A 1 510 ? 20.714 18.142 -21.654 1.00 89.25 510 GLU A C 1
ATOM 3918 O O . GLU A 1 510 ? 21.893 18.348 -21.379 1.00 89.25 510 GLU A O 1
ATOM 3923 N N . TRP A 1 511 ? 20.294 17.979 -22.914 1.00 87.19 511 TRP A N 1
ATOM 3924 C CA . TRP A 1 511 ? 21.162 17.982 -24.099 1.00 87.19 511 TRP A CA 1
ATOM 3925 C C . TRP A 1 511 ? 21.817 19.348 -24.391 1.00 87.19 511 TRP A C 1
ATOM 3927 O O . TRP A 1 511 ? 22.726 19.447 -25.213 1.00 87.19 511 TRP A O 1
ATOM 3937 N N . SER A 1 512 ? 21.374 20.426 -23.734 1.00 87.38 512 SER A N 1
ATOM 3938 C CA . SER A 1 512 ? 21.893 21.778 -23.990 1.00 87.38 512 SER A CA 1
ATOM 3939 C C . SER A 1 512 ? 23.309 22.017 -23.459 1.00 87.38 512 SER A C 1
ATOM 3941 O O . SER A 1 512 ? 24.025 22.849 -24.013 1.00 87.38 512 SER A O 1
ATOM 3943 N N . ASN A 1 513 ? 23.733 21.288 -22.421 1.00 92.88 513 ASN A N 1
ATOM 3944 C CA . ASN A 1 513 ? 25.077 21.379 -21.856 1.00 92.88 513 ASN A CA 1
ATOM 3945 C C . ASN A 1 513 ? 25.837 20.080 -22.144 1.00 92.88 513 ASN A C 1
ATOM 3947 O O . ASN A 1 513 ? 25.668 19.080 -21.450 1.00 92.88 513 ASN A O 1
ATOM 3951 N N . LEU A 1 514 ? 26.666 20.097 -23.189 1.00 92.25 514 LEU A N 1
ATOM 3952 C CA . LEU A 1 514 ? 27.361 18.896 -23.647 1.00 92.25 514 LEU A CA 1
ATOM 3953 C C . LEU A 1 514 ? 28.384 18.370 -22.632 1.00 92.25 514 LEU A C 1
ATOM 3955 O O . LEU A 1 514 ? 28.509 17.155 -22.505 1.00 92.25 514 LEU A O 1
ATOM 3959 N N . ASP A 1 515 ? 29.053 19.248 -21.878 1.00 93.19 515 ASP A N 1
ATOM 3960 C CA . ASP A 1 515 ? 30.065 18.845 -20.893 1.00 93.19 515 ASP A CA 1
ATOM 3961 C C . ASP A 1 515 ? 29.457 17.983 -19.783 1.00 93.19 515 ASP A C 1
ATOM 3963 O O . ASP A 1 515 ? 30.021 16.965 -19.383 1.00 93.19 515 ASP A O 1
ATOM 3967 N N . THR A 1 516 ? 28.266 18.354 -19.304 1.00 93.25 516 THR A N 1
ATOM 3968 C CA . THR A 1 516 ? 27.566 17.591 -18.261 1.00 93.25 516 THR A CA 1
ATOM 3969 C C . THR A 1 516 ? 26.774 16.408 -18.817 1.00 93.25 516 THR A C 1
ATOM 3971 O O . THR A 1 516 ? 26.448 15.483 -18.066 1.00 93.25 516 THR A O 1
ATOM 3974 N N . TYR A 1 517 ? 26.470 16.403 -20.118 1.00 94.56 517 TYR A N 1
ATOM 3975 C CA . TYR A 1 517 ? 25.667 15.359 -20.752 1.00 94.56 517 TYR A CA 1
ATOM 3976 C C . TYR A 1 517 ? 26.494 14.210 -21.340 1.00 94.56 517 TYR A C 1
ATOM 3978 O O . TYR A 1 517 ? 26.054 13.059 -21.284 1.00 94.56 517 TYR A O 1
ATOM 3986 N N . LEU A 1 518 ? 27.701 14.479 -21.851 1.00 95.06 518 LEU A N 1
ATOM 3987 C CA . LEU A 1 518 ? 28.579 13.469 -22.454 1.00 95.06 518 LEU A CA 1
ATOM 3988 C C . LEU A 1 518 ? 28.829 12.247 -21.543 1.00 95.06 518 LEU A C 1
ATOM 3990 O O . LEU A 1 518 ? 28.724 11.124 -22.043 1.00 95.06 518 LEU A O 1
ATOM 3994 N N . PRO A 1 519 ? 29.048 12.388 -20.217 1.00 95.06 519 PRO A N 1
ATOM 3995 C CA . PRO A 1 519 ? 29.178 11.229 -19.331 1.00 95.06 519 PRO A CA 1
ATOM 3996 C C . PRO A 1 519 ? 27.951 10.305 -19.342 1.00 95.06 519 PRO A C 1
ATOM 3998 O O . PRO A 1 519 ? 28.095 9.088 -19.271 1.00 95.06 519 PRO A O 1
ATOM 4001 N N . LYS A 1 520 ? 26.736 10.855 -19.487 1.00 92.69 520 LYS A N 1
ATOM 4002 C CA . LYS A 1 520 ? 25.494 10.064 -19.572 1.00 92.69 520 LYS A CA 1
ATOM 4003 C C . LYS A 1 520 ? 25.367 9.339 -20.909 1.00 92.69 520 LYS A C 1
ATOM 4005 O O . LYS A 1 520 ? 24.773 8.269 -20.988 1.00 92.69 520 LYS A O 1
ATOM 4010 N N . VAL A 1 521 ? 25.908 9.925 -21.972 1.00 92.25 521 VAL A N 1
ATOM 4011 C CA . VAL A 1 521 ? 25.929 9.325 -23.312 1.00 92.25 521 VAL A CA 1
ATOM 4012 C C . VAL A 1 521 ? 26.932 8.177 -23.379 1.00 92.25 521 VAL A C 1
ATOM 4014 O O . VAL A 1 521 ? 26.636 7.151 -23.981 1.00 92.25 521 VAL A O 1
ATOM 4017 N N . ASN A 1 522 ? 28.082 8.319 -22.726 1.00 93.31 522 ASN A N 1
ATOM 4018 C CA . ASN A 1 522 ? 29.096 7.266 -22.655 1.00 93.31 522 ASN A CA 1
ATOM 4019 C C . ASN A 1 522 ? 28.809 6.205 -21.584 1.00 93.31 522 ASN A C 1
ATOM 4021 O O . ASN A 1 522 ? 29.491 5.184 -21.546 1.00 93.31 522 ASN A O 1
ATOM 4025 N N . ALA A 1 523 ? 27.784 6.403 -20.749 1.00 89.94 523 ALA A N 1
ATOM 4026 C CA . ALA A 1 523 ? 27.387 5.412 -19.762 1.00 89.94 523 ALA A CA 1
ATOM 4027 C C . ALA A 1 523 ? 27.147 4.026 -20.406 1.00 89.94 523 ALA A C 1
ATOM 4029 O O . ALA A 1 523 ? 26.642 3.918 -21.532 1.00 89.94 523 ALA A O 1
ATOM 4030 N N . PRO A 1 524 ? 27.534 2.942 -19.713 1.00 81.25 524 PRO A N 1
ATOM 4031 C CA . PRO A 1 524 ? 27.370 1.594 -20.231 1.00 81.25 524 PRO A CA 1
ATOM 4032 C C . PRO A 1 524 ? 25.884 1.219 -20.342 1.00 81.25 524 PRO A C 1
ATOM 4034 O O . PRO A 1 524 ? 25.065 1.575 -19.497 1.00 81.25 524 PRO A O 1
ATOM 4037 N N . GLY A 1 525 ? 25.542 0.442 -21.372 1.00 79.19 525 GLY A N 1
ATOM 4038 C CA . GLY A 1 525 ? 24.185 -0.058 -21.618 1.00 79.19 525 GLY A CA 1
ATOM 4039 C C . GLY A 1 525 ? 23.663 0.306 -23.007 1.00 79.19 525 GLY A C 1
ATOM 4040 O O . GLY A 1 525 ? 24.352 0.957 -23.781 1.00 79.19 525 GLY A O 1
ATOM 4041 N N . SER A 1 526 ? 22.459 -0.162 -23.345 1.00 80.19 526 SER A N 1
ATOM 4042 C CA . SER A 1 526 ? 21.741 0.144 -24.600 1.00 80.19 526 SER A CA 1
ATOM 4043 C C . SER A 1 526 ? 22.589 0.069 -25.885 1.00 80.19 526 SER A C 1
ATOM 4045 O O . SER A 1 526 ? 22.368 0.826 -26.829 1.00 80.19 526 SER A O 1
ATOM 4047 N N . ARG A 1 527 ? 23.567 -0.842 -25.927 1.00 86.94 527 ARG A N 1
ATOM 4048 C CA . ARG A 1 527 ? 24.377 -1.130 -27.119 1.00 86.94 527 ARG A CA 1
ATOM 4049 C C . ARG A 1 527 ? 23.645 -2.134 -28.013 1.00 86.94 527 ARG A C 1
ATOM 4051 O O . ARG A 1 527 ? 22.572 -2.620 -27.658 1.00 86.94 527 ARG A O 1
ATOM 4058 N N . ILE A 1 528 ? 24.206 -2.459 -29.177 1.00 85.12 528 ILE A N 1
ATOM 4059 C CA . ILE A 1 528 ? 23.568 -3.391 -30.123 1.00 85.12 528 ILE A CA 1
ATOM 4060 C C . ILE A 1 528 ? 23.220 -4.751 -29.480 1.00 85.12 528 ILE A C 1
ATOM 4062 O O . ILE A 1 528 ? 22.105 -5.235 -29.695 1.00 85.12 528 ILE A O 1
ATOM 4066 N N . SER A 1 529 ? 24.080 -5.302 -28.614 1.00 86.19 529 SER A N 1
ATOM 4067 C CA . SER A 1 529 ? 23.788 -6.487 -27.787 1.00 86.19 529 SER A CA 1
ATOM 4068 C C . SER A 1 529 ? 22.514 -6.335 -26.952 1.00 86.19 529 SER A C 1
ATOM 4070 O O . SER A 1 529 ? 21.652 -7.209 -26.970 1.00 86.19 529 SER A O 1
ATOM 4072 N N . SER A 1 530 ? 22.312 -5.180 -26.310 1.00 84.19 530 SER A N 1
ATOM 4073 C CA . SER A 1 530 ? 21.137 -4.904 -25.470 1.00 84.19 530 SER A CA 1
ATOM 4074 C C . SER A 1 530 ? 19.814 -5.015 -26.232 1.00 84.19 530 SER A C 1
ATOM 4076 O O . SER A 1 530 ? 18.782 -5.290 -25.623 1.00 84.19 530 SER A O 1
ATOM 4078 N N . TYR A 1 531 ? 19.829 -4.790 -27.547 1.00 83.88 531 TYR A N 1
ATOM 4079 C CA . TYR A 1 531 ? 18.645 -4.898 -28.398 1.00 83.88 531 TYR A CA 1
ATOM 4080 C C . TYR A 1 531 ? 18.532 -6.255 -29.102 1.00 83.88 531 TYR A C 1
ATOM 4082 O O . TYR A 1 531 ? 17.411 -6.725 -29.317 1.00 83.88 531 TYR A O 1
ATOM 4090 N N . ARG A 1 532 ? 19.658 -6.877 -29.476 1.00 84.81 532 ARG A N 1
ATOM 4091 C CA . ARG A 1 532 ? 19.687 -8.047 -30.373 1.00 84.81 532 ARG A CA 1
ATOM 4092 C C . ARG A 1 532 ? 20.055 -9.373 -29.718 1.00 84.81 532 ARG A C 1
ATOM 4094 O O . ARG A 1 532 ? 19.724 -10.414 -30.288 1.00 84.81 532 ARG A O 1
ATOM 4101 N N . GLU A 1 533 ? 20.717 -9.374 -28.569 1.00 82.00 533 GLU A N 1
ATOM 4102 C CA . GLU A 1 533 ? 21.002 -10.614 -27.849 1.00 82.00 533 GLU A CA 1
ATOM 4103 C C . GLU A 1 533 ? 19.744 -11.168 -27.176 1.00 82.00 533 GLU A C 1
ATOM 4105 O O . GLU A 1 533 ? 18.797 -10.444 -26.857 1.00 82.00 533 GLU A O 1
ATOM 4110 N N . ALA A 1 534 ? 19.727 -12.487 -26.988 1.00 67.25 534 ALA A N 1
ATOM 4111 C CA . ALA A 1 534 ? 18.643 -13.168 -26.301 1.00 67.25 534 ALA A CA 1
ATOM 4112 C C . ALA A 1 534 ? 18.694 -12.816 -24.808 1.00 67.25 534 ALA A C 1
ATOM 4114 O O . ALA A 1 534 ? 19.462 -13.397 -24.049 1.00 67.25 534 ALA A O 1
ATOM 4115 N N . SER A 1 535 ? 17.866 -11.864 -24.380 1.00 58.88 535 SER A N 1
ATOM 4116 C CA . SER A 1 535 ? 17.779 -11.430 -22.979 1.00 58.88 535 SER A CA 1
ATOM 4117 C C . SER A 1 535 ? 16.699 -12.171 -22.173 1.00 58.88 535 SER A C 1
ATOM 4119 O O . SER A 1 535 ? 16.296 -11.688 -21.118 1.00 58.88 535 SER A O 1
ATOM 4121 N N . GLY A 1 536 ? 16.179 -13.292 -22.692 1.00 60.16 536 GLY A N 1
ATOM 4122 C CA . GLY A 1 536 ? 14.943 -13.934 -22.221 1.00 60.16 536 GLY A CA 1
ATOM 4123 C C . GLY A 1 536 ? 13.679 -13.355 -22.876 1.00 60.16 536 GLY A C 1
ATOM 4124 O O . GLY A 1 536 ? 13.739 -12.321 -23.545 1.00 60.16 536 GLY A O 1
ATOM 4125 N N . ARG A 1 537 ? 12.534 -14.039 -22.710 1.00 70.62 537 ARG A N 1
ATOM 4126 C CA . ARG A 1 537 ? 11.224 -13.549 -23.183 1.00 70.62 537 ARG A CA 1
ATOM 4127 C C . ARG A 1 537 ? 10.822 -12.303 -22.386 1.00 70.62 537 ARG A C 1
ATOM 4129 O O . ARG A 1 537 ? 10.936 -12.301 -21.163 1.00 70.62 537 ARG A O 1
ATOM 4136 N N . GLY A 1 538 ? 10.358 -11.261 -23.068 1.00 76.31 538 GLY A N 1
ATOM 4137 C CA . GLY A 1 538 ? 9.806 -10.053 -22.447 1.00 76.31 538 GLY A CA 1
ATOM 4138 C C . GLY A 1 538 ? 8.551 -9.580 -23.169 1.00 76.31 538 GLY A C 1
ATOM 4139 O O . GLY A 1 538 ? 8.287 -10.035 -24.278 1.00 76.31 538 GLY A O 1
ATOM 4140 N N . SER A 1 539 ? 7.806 -8.657 -22.559 1.00 80.94 539 SER A N 1
ATOM 4141 C CA . SER A 1 539 ? 6.554 -8.136 -23.120 1.00 80.94 539 SER A CA 1
ATOM 4142 C C . SER A 1 539 ? 6.547 -6.610 -23.155 1.00 80.94 539 SER A C 1
ATOM 4144 O O . SER A 1 539 ? 7.100 -5.964 -22.264 1.00 80.94 539 SER A O 1
ATOM 4146 N N . THR A 1 540 ? 5.932 -6.014 -24.177 1.00 84.06 540 THR A N 1
ATOM 4147 C CA . THR A 1 540 ? 5.767 -4.555 -24.284 1.00 84.06 540 THR A CA 1
ATOM 4148 C C . THR A 1 540 ? 4.510 -4.175 -25.073 1.00 84.06 540 THR A C 1
ATOM 4150 O O . THR A 1 540 ? 4.002 -4.969 -25.864 1.00 84.06 540 THR A O 1
ATOM 4153 N N . CYS A 1 541 ? 4.015 -2.955 -24.857 1.00 87.38 541 CYS A N 1
ATOM 4154 C CA . CYS A 1 541 ? 2.977 -2.320 -25.666 1.00 87.38 541 CYS A CA 1
ATOM 4155 C C . CYS A 1 541 ? 3.636 -1.287 -26.586 1.00 87.38 541 CYS A C 1
ATOM 4157 O O . CYS A 1 541 ? 4.293 -0.362 -26.105 1.00 87.38 541 CYS A O 1
ATOM 4159 N N . VAL A 1 542 ? 3.493 -1.450 -27.900 1.00 89.44 542 VAL A N 1
ATOM 4160 C CA . VAL A 1 542 ? 4.170 -0.618 -28.907 1.00 89.44 542 VAL A CA 1
ATOM 4161 C C . VAL A 1 542 ? 3.252 -0.276 -30.070 1.00 89.44 542 VAL A C 1
ATOM 4163 O O . VAL A 1 542 ? 2.341 -1.029 -30.390 1.00 89.44 542 VAL A O 1
ATOM 4166 N N . ALA A 1 543 ? 3.522 0.839 -30.741 1.00 89.38 543 ALA A N 1
ATOM 4167 C CA . ALA A 1 543 ? 2.996 1.105 -32.073 1.00 89.38 543 ALA A CA 1
ATOM 4168 C C . ALA A 1 543 ? 4.088 0.777 -33.098 1.00 89.38 543 ALA A C 1
ATOM 4170 O O . ALA A 1 543 ? 5.184 1.338 -33.028 1.00 89.38 543 ALA A O 1
ATOM 4171 N N . PHE A 1 544 ? 3.799 -0.126 -34.035 1.00 87.56 544 PHE A N 1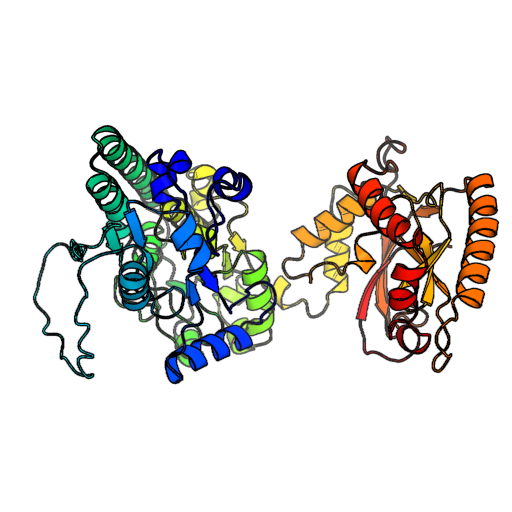
ATOM 4172 C CA . PHE A 1 544 ? 4.630 -0.283 -35.226 1.00 87.56 544 PHE A CA 1
ATOM 4173 C C . PHE A 1 544 ? 4.265 0.834 -36.199 1.00 87.56 544 PHE A C 1
ATOM 4175 O O . PHE A 1 544 ? 3.087 1.039 -36.487 1.00 87.56 544 PHE A O 1
ATOM 4182 N N . LEU A 1 545 ? 5.273 1.588 -36.626 1.00 78.00 545 LEU A N 1
ATOM 4183 C CA . LEU A 1 545 ? 5.122 2.651 -37.609 1.00 78.00 545 LEU A CA 1
ATOM 4184 C C . LEU A 1 545 ? 5.444 2.035 -38.972 1.00 78.00 545 LEU A C 1
ATOM 4186 O O . LEU A 1 545 ? 6.563 1.547 -39.144 1.00 78.00 545 LEU A O 1
ATOM 4190 N N . ASP A 1 546 ? 4.458 2.000 -39.866 1.00 62.28 546 ASP A N 1
ATOM 4191 C CA . ASP A 1 546 ? 4.593 1.480 -41.235 1.00 62.28 546 ASP A CA 1
ATOM 4192 C C . ASP A 1 546 ? 5.114 2.547 -42.212 1.00 62.28 546 ASP A C 1
ATOM 4194 O O . ASP A 1 546 ? 4.763 3.742 -42.039 1.00 62.28 546 ASP A O 1
#

InterPro domains:
  IPR002491 ABC transporter periplasmic binding domain [PF01497] (139-294)
  IPR051030 Vitamin B12-binding component of ABC transporter [PTHR42860] (1-328)

Organism: NCBI:txid49249

Sequence (546 aa):
TEILCKLGLSSNIVGITHECDYPTELTSSGRARVVTTSDINPRTMTQSEIHEAVCGSLTNGQSLYGINKGVLQDVKPDIIFTQSLCDVCAVSYPVVLSTCAKLLGGPKANVEESDEKGVVEKGSSSCHLSLKDTTTGLDPKVISMEPENLKDTLDTFHVAAKAIGSPEVIKRANEVTSSIESGLNRIRQAVKGCKKPRVAFIEWHDPIFCGGHWIVDMLDIARGDYVMPVEYAGRSIAMSNEDFIKLDPDVILIGPCGFDLARTVKDTIEIFGTKDWWLNLRAVKEGRVFAADANSYYARPGPRLLQGTGIMAAAMHGDNIMDSLDEDLVPASGYCQITPDLYARSNSIEYVTQALSAEPAIPLCTLQPHPKCCLFVAWNGVIVLVYNGFPRSLMLAKERLCTLLPGLKDENFGSKWPKTTLAAVKDGTPDLTMTQFERLRDICGEYSSKIANCNIPINVERLSIVEYERRGLEKLAVRKDILLHKNRQLDLNSSVSSNERKVVDNVVKEWSNLDTYLPKVNAPGSRISSYREASGRGSTCVAFLD